Protein AF-A0A0S4JIE5-F1 (afdb_monomer)

Foldseek 3Di:
DDDDDDDDDPDDPPPPPDPDPPDPDPDPWAEDAQVVPPDQEAEDELVVTQAYEYEADADEHEYEYEAALDQVSAREYEYEEHADAYEYEYDWDQDVNATEHERYEYEYYHHEHDDDDDANYDHDDDPPDQEYEYAEYEYEYEHYEDEYADAENEEADHQNYEYEEYEYYYELYEYEYNYPDADAYAHAYHHYAEYNEYHAEHENYEYEHEEAYQEAYENHEYAYQEYEHYEHEYYLYEYEYHYPYNYEYEPYEYYYHPAQHEYEAHEYYYENYEYEYEHQAEYEHYEHDQPQRYEYENYEYEHEQYEAHYEHAHAEQQPQRPAREYEPEEYNYAEYEAYEYYAYNYEYEYEYEDANHDPDAHPDLETEQHEYEHYEEQYAYELYEHEAENYEYEYEYEHQEPEFHDDLDDPVQAGEYEYDYDEHYEYLEEYYLYEYEYYLYEYAYHYDDPPHRAHDYDPSRQEYEYEYEYEHYEYQYEYENYEHEYEQYEYEYEDDDHDQPDNHQYEYEYEYAHYEDDFVLLVVCQPPVVCNVVVVVVPRSRHRYEYELYEYHYYNYEYEYDYDDDDDDDDDDAEHEYEYHHAHYEDAHYENYEYEHENYAYPDPPPCVPPPGHYNYDHDYANYEYGPPGDDYNYHYHYDPYPDDGDHDDD

Radius of gyration: 27.54 Å; Cα contacts (8 Å, |Δi|>4): 1984; chains: 1; bounding box: 63×58×85 Å

pLDDT: mean 72.24, std 20.23, range [18.94, 97.81]

Sequence (651 aa):
MMSIKLPWLLRCPTVRVAWLFLVVWVATGLDIGCNNITSPSLLLNVTTAPSVRILNCTRRIAVNVTCGMDKDHLMRVEVVGGTTVPVFNLVSCSISGVLSFSFATLSIRNVTMPTGPANALDLQSNPLFSTLSVFTLSITVVDSQLQWTSGYLISCNGPSSNLRDLNVSIANSSLESRIADASSGGVLFVSVANIQSIGVVIMSCSIFVAQTSNTAKGMIRLGTDSGDAISIAMIDSVMSVLSEGFGNCNCVMLTYSQNIGYLSRTSVLVSGSNFTAKSQVGFAVVTIPFQRQLSLTDSRFDIVRCQLGVTLNVIDLSTDLGSPIASPFSCVAISLENIIVTVLGVNMSVVRNITGALRSVSSSGTSILGFIGLTYFSTNVSMSTVEVTRSTLTIEEVGAELVLPYQPVAVLGFAFATVSYSLHFSAAASFVKSNITILNSSITALRSVVDDAVLVASPGVQSGILFWSLTAVALSGPTVQTHISVKTTGITAATLAYPSQSPASLKVWCVVAAISNVAPNTAFAADQSSYLAFSGQLSLNFTSLDVNNSLFEITGTTMQLTPPLYSQLATPVTAAQQRVLFGMAAMSNVVNTTVLVTRSRFCNITDSLTTTVTYDTTACLAWVSLAPTSTIDNLLISSCRTLMELHACYK

Structure (mmCIF, N/CA/C/O backbone):
data_AF-A0A0S4JIE5-F1
#
_entry.id   AF-A0A0S4JIE5-F1
#
loop_
_atom_site.group_PDB
_atom_site.id
_atom_site.type_symbol
_atom_site.label_atom_id
_atom_site.label_alt_id
_atom_site.label_comp_id
_atom_site.label_asym_id
_atom_site.label_entity_id
_atom_site.label_seq_id
_atom_site.pdbx_PDB_ins_code
_atom_site.Cartn_x
_atom_site.Cartn_y
_atom_site.Cartn_z
_atom_site.occupancy
_atom_site.B_iso_or_equiv
_atom_site.auth_seq_id
_atom_site.auth_comp_id
_atom_site.auth_asym_id
_atom_site.auth_atom_id
_atom_site.pdbx_PDB_model_num
ATOM 1 N N . MET A 1 1 ? -34.188 -25.345 10.330 1.00 30.88 1 MET A N 1
ATOM 2 C CA . MET A 1 1 ? -33.194 -26.259 9.727 1.00 30.88 1 MET A CA 1
ATOM 3 C C . MET A 1 1 ? -33.384 -26.244 8.221 1.00 30.88 1 MET A C 1
ATOM 5 O O . MET A 1 1 ? -34.330 -26.840 7.732 1.00 30.88 1 MET A O 1
ATOM 9 N N . MET A 1 2 ? -32.532 -25.523 7.498 1.00 18.94 2 MET A N 1
ATOM 10 C CA . MET A 1 2 ? -32.477 -25.567 6.037 1.00 18.94 2 MET A CA 1
ATOM 11 C C . MET A 1 2 ? -30.992 -25.537 5.671 1.00 18.94 2 MET A C 1
ATOM 13 O O . MET A 1 2 ? -30.290 -24.579 5.983 1.00 18.94 2 MET A O 1
ATOM 17 N N . SER A 1 3 ? -30.493 -26.661 5.158 1.00 21.50 3 SER A N 1
ATOM 18 C CA . SER A 1 3 ? -29.090 -26.866 4.800 1.00 21.50 3 SER A CA 1
ATOM 19 C C . SER A 1 3 ? -28.877 -26.361 3.378 1.00 21.50 3 SER A C 1
ATOM 21 O O . SER A 1 3 ? -29.391 -26.948 2.429 1.00 21.50 3 SER A O 1
ATOM 23 N N . ILE A 1 4 ? -28.124 -25.273 3.234 1.00 22.92 4 ILE A N 1
ATOM 24 C CA . ILE A 1 4 ? -27.579 -24.842 1.948 1.00 22.92 4 ILE A CA 1
ATOM 25 C C . ILE A 1 4 ? -26.175 -25.446 1.848 1.00 22.92 4 ILE A C 1
ATOM 27 O O . ILE A 1 4 ? -25.289 -25.115 2.633 1.00 22.92 4 ILE A O 1
ATOM 31 N N . LYS A 1 5 ? -25.981 -26.373 0.905 1.00 22.33 5 LYS A N 1
ATOM 32 C CA . LYS A 1 5 ? -24.666 -26.919 0.547 1.00 22.33 5 LYS A CA 1
ATOM 33 C C . LYS A 1 5 ? -24.025 -26.022 -0.515 1.00 22.33 5 LYS A C 1
ATOM 35 O O . LYS A 1 5 ? -24.531 -25.960 -1.630 1.00 22.33 5 LYS A O 1
ATOM 40 N N . LEU A 1 6 ? -22.886 -25.404 -0.202 1.00 22.02 6 LEU A N 1
ATOM 41 C CA . LEU A 1 6 ? -21.936 -24.883 -1.193 1.00 22.02 6 LEU A CA 1
ATOM 42 C C . LEU A 1 6 ? -20.684 -25.781 -1.208 1.00 22.02 6 LEU A C 1
ATOM 44 O O . LEU A 1 6 ? -20.024 -25.892 -0.174 1.00 22.02 6 LEU A O 1
ATOM 48 N N . PRO A 1 7 ? -20.325 -26.426 -2.334 1.00 24.97 7 PRO A N 1
ATOM 49 C CA . PRO A 1 7 ? -19.045 -27.112 -2.479 1.00 24.97 7 PRO A CA 1
ATOM 50 C C . PRO A 1 7 ? -17.993 -26.217 -3.178 1.00 24.97 7 PRO A C 1
ATOM 52 O O . PRO A 1 7 ? -18.356 -25.318 -3.931 1.00 24.97 7 PRO A O 1
ATOM 55 N N . TRP A 1 8 ? -16.700 -26.532 -2.967 1.00 22.78 8 TRP A N 1
ATOM 56 C CA . TRP A 1 8 ? -15.494 -26.092 -3.724 1.00 22.78 8 TRP A CA 1
ATOM 57 C C . TRP A 1 8 ? -14.575 -24.960 -3.194 1.00 22.78 8 TRP A C 1
ATOM 59 O O . TRP A 1 8 ? -13.961 -24.262 -3.995 1.00 22.78 8 TRP A O 1
ATOM 69 N N . LEU A 1 9 ? -14.338 -24.833 -1.878 1.00 24.12 9 LEU A N 1
ATOM 70 C CA . LEU A 1 9 ? -13.280 -23.934 -1.339 1.00 24.12 9 LEU A CA 1
ATOM 71 C C . LEU A 1 9 ? -12.156 -24.609 -0.523 1.00 24.12 9 LEU A C 1
ATOM 73 O O . LEU A 1 9 ? -11.295 -23.931 0.029 1.00 24.12 9 LEU A O 1
ATOM 77 N N . LEU A 1 10 ? -12.093 -25.940 -0.478 1.00 26.06 10 LEU A N 1
ATOM 78 C CA . LEU A 1 10 ? -11.082 -26.664 0.302 1.00 26.06 10 LEU A CA 1
ATOM 79 C C . LEU A 1 10 ? -9.957 -27.194 -0.592 1.00 26.06 10 LEU A C 1
ATOM 81 O O . LEU A 1 10 ? -10.020 -28.341 -1.021 1.00 26.06 10 LEU A O 1
ATOM 85 N N . ARG A 1 11 ? -8.942 -26.362 -0.871 1.00 24.02 11 ARG A N 1
ATOM 86 C CA . ARG A 1 11 ? -7.579 -26.779 -1.282 1.00 24.02 11 ARG A CA 1
ATOM 87 C C . ARG A 1 11 ? -6.589 -25.596 -1.227 1.00 24.02 11 ARG A C 1
ATOM 89 O O . ARG A 1 11 ? -5.983 -25.231 -2.222 1.00 24.02 11 ARG A O 1
ATOM 96 N N . CYS A 1 12 ? -6.420 -25.003 -0.045 1.00 23.36 12 CYS A N 1
ATOM 97 C CA . CYS A 1 12 ? -5.237 -24.202 0.302 1.00 23.36 12 CYS A CA 1
ATOM 98 C C . CYS A 1 12 ? -4.801 -24.575 1.729 1.00 23.36 12 CYS A C 1
ATOM 100 O O . CYS A 1 12 ? -5.486 -24.203 2.685 1.00 23.36 12 CYS A O 1
ATOM 102 N N . PRO A 1 13 ? -3.705 -25.331 1.912 1.00 26.08 13 PRO A N 1
ATOM 103 C CA . PRO A 1 13 ? -3.211 -25.691 3.231 1.00 26.08 13 PRO A CA 1
ATOM 104 C C . PRO A 1 13 ? -2.312 -24.553 3.731 1.00 26.08 13 PRO A C 1
ATOM 106 O O . PRO A 1 13 ? -1.127 -24.562 3.437 1.00 26.08 13 PRO A O 1
ATOM 109 N N . THR A 1 14 ? -2.883 -23.531 4.385 1.00 26.50 14 THR A N 1
ATOM 110 C CA . THR A 1 14 ? -2.183 -22.546 5.267 1.00 26.50 14 THR A CA 1
ATOM 111 C C . THR A 1 14 ? -3.051 -21.356 5.698 1.00 26.50 14 THR A C 1
ATOM 113 O O . THR A 1 14 ? -2.601 -20.541 6.500 1.00 26.50 14 THR A O 1
ATOM 116 N N . VAL A 1 15 ? -4.315 -21.256 5.275 1.00 27.27 15 VAL A N 1
ATOM 117 C CA . VAL A 1 15 ? -5.244 -20.292 5.883 1.00 27.27 15 VAL A CA 1
ATOM 118 C C . VAL A 1 15 ? -5.761 -20.900 7.186 1.00 27.27 15 VAL A C 1
ATOM 120 O O . VAL A 1 15 ? -6.747 -21.635 7.194 1.00 27.27 15 VAL A O 1
ATOM 123 N N . ARG A 1 16 ? -5.091 -20.617 8.312 1.00 25.52 16 ARG A N 1
ATOM 124 C CA . ARG A 1 16 ? -5.782 -20.625 9.608 1.00 25.52 16 ARG A CA 1
ATOM 125 C C . ARG A 1 16 ? -6.819 -19.511 9.522 1.00 25.52 16 ARG A C 1
ATOM 127 O O . ARG A 1 16 ? -6.517 -18.354 9.779 1.00 25.52 16 ARG A O 1
ATOM 134 N N . VAL A 1 17 ? -8.009 -19.870 9.046 1.00 28.52 17 VAL A N 1
ATOM 135 C CA . VAL A 1 17 ? -9.189 -19.011 9.039 1.00 28.52 17 VAL A CA 1
ATOM 136 C C . VAL A 1 17 ? -9.335 -18.480 10.459 1.00 28.52 17 VAL A C 1
ATOM 138 O O . VAL A 1 17 ? -9.429 -19.267 11.403 1.00 28.52 17 VAL A O 1
ATOM 141 N N . ALA A 1 18 ? -9.268 -17.157 10.605 1.00 27.20 18 ALA A N 1
ATOM 142 C CA . ALA A 1 18 ? -9.619 -16.481 11.838 1.00 27.20 18 ALA A CA 1
ATOM 143 C C . ALA A 1 18 ? -11.016 -16.966 12.233 1.00 27.20 18 ALA A C 1
ATOM 145 O O . ALA A 1 18 ? -11.995 -16.725 11.527 1.00 27.20 18 ALA A O 1
ATOM 146 N N . TRP A 1 19 ? -11.091 -17.733 13.316 1.00 26.66 19 TRP A N 1
ATOM 147 C CA . TRP A 1 19 ? -12.354 -18.163 13.892 1.00 26.66 19 TRP A CA 1
ATOM 148 C C . TRP A 1 19 ? -13.031 -16.922 14.469 1.00 26.66 19 TRP A C 1
ATOM 150 O O . TRP A 1 19 ? -12.782 -16.534 15.607 1.00 26.66 19 TRP A O 1
ATOM 160 N N . LEU A 1 20 ? -13.841 -16.260 13.646 1.00 31.02 20 LEU A N 1
ATOM 161 C CA . LEU A 1 20 ? -14.618 -15.094 14.031 1.00 31.02 20 LEU A CA 1
ATOM 162 C C . LEU A 1 20 ? -15.895 -15.576 14.717 1.00 31.02 20 LEU A C 1
ATOM 164 O O . LEU A 1 20 ? -16.940 -15.759 14.095 1.00 31.02 20 LEU A O 1
ATOM 168 N N . PHE A 1 21 ? -15.810 -15.819 16.019 1.00 31.41 21 PHE A N 1
ATOM 169 C CA . PHE A 1 21 ? -17.007 -15.862 16.841 1.00 31.41 21 PHE A CA 1
ATOM 170 C C . PHE A 1 21 ? -17.436 -14.418 17.098 1.00 31.41 21 PHE A C 1
ATOM 172 O O . PHE A 1 21 ? -16.981 -13.780 18.044 1.00 31.41 21 PHE A O 1
ATOM 179 N N . LEU A 1 22 ? -18.312 -13.892 16.238 1.00 33.44 22 LEU A N 1
ATOM 180 C CA . LEU A 1 22 ? -19.054 -12.664 16.509 1.00 33.44 22 LEU A CA 1
ATOM 181 C C . LEU A 1 22 ? -20.093 -12.991 17.592 1.00 33.44 22 LEU A C 1
ATOM 183 O O . LEU A 1 22 ? -21.268 -13.212 17.309 1.00 33.44 22 LEU A O 1
ATOM 187 N N . VAL A 1 23 ? -19.640 -13.153 18.840 1.00 33.69 23 VAL A N 1
ATOM 188 C CA . VAL A 1 23 ? -20.549 -13.443 19.950 1.00 33.69 23 VAL A CA 1
ATOM 189 C C . VAL A 1 23 ? -21.142 -12.132 20.434 1.00 33.69 23 VAL A C 1
ATOM 191 O O . VAL A 1 23 ? -20.592 -11.462 21.306 1.00 33.69 23 VAL A O 1
ATOM 194 N N . VAL A 1 24 ? -22.291 -11.772 19.866 1.00 37.19 24 VAL A N 1
ATOM 195 C CA . VAL A 1 24 ? -23.194 -10.794 20.474 1.00 37.19 24 VAL A CA 1
ATOM 196 C C . VAL A 1 24 ? -23.785 -11.462 21.715 1.00 37.19 24 VAL A C 1
ATOM 198 O O . VAL A 1 24 ? -24.797 -12.158 21.651 1.00 37.19 24 VAL A O 1
ATOM 201 N N . TRP A 1 25 ? -23.099 -11.328 22.848 1.00 40.69 25 TRP A N 1
ATOM 202 C CA . TRP A 1 25 ? -23.628 -11.769 24.132 1.00 40.69 25 TRP A CA 1
ATOM 203 C C . TRP A 1 25 ? -24.722 -10.802 24.572 1.00 40.69 25 TRP A C 1
ATOM 205 O O . TRP A 1 25 ? -24.453 -9.637 24.847 1.00 40.69 25 TRP A O 1
ATOM 215 N N . VAL A 1 26 ? -25.953 -11.300 24.684 1.00 38.44 26 VAL A N 1
ATOM 216 C CA . VAL A 1 26 ? -27.028 -10.600 25.391 1.00 38.44 26 VAL A CA 1
ATOM 217 C C . VAL A 1 26 ? -26.713 -10.706 26.879 1.00 38.44 26 VAL A C 1
ATOM 219 O O . VAL A 1 26 ? -26.969 -11.735 27.503 1.00 38.44 26 VAL A O 1
ATOM 222 N N . ALA A 1 27 ? -26.082 -9.683 27.447 1.00 41.91 27 ALA A N 1
ATOM 223 C CA . ALA A 1 27 ? -25.817 -9.666 28.875 1.00 41.91 27 ALA A CA 1
ATOM 224 C C . ALA A 1 27 ? -27.105 -9.315 29.639 1.00 41.91 27 ALA A C 1
ATOM 226 O O . ALA A 1 27 ? -27.767 -8.318 29.348 1.00 41.91 27 ALA A O 1
ATOM 227 N N . THR A 1 28 ? -27.462 -10.128 30.633 1.00 50.28 28 THR A N 1
ATOM 228 C CA . THR A 1 28 ? -28.459 -9.787 31.657 1.00 50.28 28 THR A CA 1
ATOM 229 C C . THR A 1 28 ? -27.841 -8.742 32.593 1.00 50.28 28 THR A C 1
ATOM 231 O O . THR A 1 28 ? -27.259 -9.092 33.617 1.00 50.28 28 THR A O 1
ATOM 234 N N . GLY A 1 29 ? -27.853 -7.473 32.178 1.00 64.00 29 GLY A N 1
ATOM 235 C CA . GLY A 1 29 ? -27.240 -6.349 32.893 1.00 64.00 29 GLY A CA 1
ATOM 236 C C . GLY A 1 29 ? -28.256 -5.352 33.453 1.00 64.00 29 GLY A C 1
ATOM 237 O O . GLY A 1 29 ? -29.443 -5.420 33.141 1.00 64.00 29 GLY A O 1
ATOM 238 N N . LEU A 1 30 ? -27.774 -4.417 34.276 1.00 83.69 30 LEU A N 1
ATOM 239 C CA . LEU A 1 30 ? -28.555 -3.279 34.768 1.00 83.69 30 LEU A CA 1
ATOM 240 C C . LEU A 1 30 ? -28.892 -2.340 33.601 1.00 83.69 30 LEU A C 1
ATOM 242 O O . LEU A 1 30 ? -27.981 -1.809 32.963 1.00 83.69 30 LEU A O 1
ATOM 246 N N . ASP A 1 31 ? -30.181 -2.104 33.362 1.00 88.56 31 ASP A N 1
ATOM 247 C CA . ASP A 1 31 ? -30.650 -1.190 32.319 1.00 88.56 31 ASP A CA 1
ATOM 248 C C . ASP A 1 31 ? -30.751 0.238 32.854 1.00 88.56 31 ASP A C 1
ATOM 250 O O . ASP A 1 31 ? -31.471 0.520 33.813 1.00 88.56 31 ASP A O 1
ATOM 254 N N . ILE A 1 32 ? -30.049 1.159 32.202 1.00 87.12 32 ILE A N 1
ATOM 255 C CA . ILE A 1 32 ? -30.053 2.580 32.530 1.00 87.12 32 ILE A CA 1
ATOM 256 C C . ILE A 1 32 ? -30.624 3.352 31.343 1.00 87.12 32 ILE A C 1
ATOM 258 O O . ILE A 1 32 ? -30.048 3.388 30.255 1.00 87.12 32 ILE A O 1
ATOM 262 N N . GLY A 1 33 ? -31.757 4.020 31.559 1.00 87.31 33 GLY A N 1
ATOM 263 C CA . GLY A 1 33 ? -32.295 4.978 30.598 1.00 87.31 33 GLY A CA 1
ATOM 264 C C . GLY A 1 33 ? -31.394 6.208 30.522 1.00 87.31 33 GLY A C 1
ATOM 265 O O . GLY A 1 33 ? -31.311 6.979 31.477 1.00 87.31 33 GLY A O 1
ATOM 266 N N . CYS A 1 34 ? -30.739 6.424 29.383 1.00 84.94 34 CYS A N 1
ATOM 267 C CA . CYS A 1 34 ? -29.747 7.491 29.213 1.00 84.94 34 CYS A CA 1
ATOM 268 C C . CYS A 1 34 ? -30.322 8.899 29.473 1.00 84.94 34 CYS A C 1
ATOM 270 O O . CYS A 1 34 ? -29.694 9.777 30.074 1.00 84.94 34 CYS A O 1
ATOM 272 N N . ASN A 1 35 ? -31.585 9.094 29.099 1.00 81.88 35 ASN A N 1
ATOM 273 C CA . ASN A 1 35 ? -32.301 10.354 29.286 1.00 81.88 35 ASN A CA 1
ATOM 274 C C . ASN A 1 35 ? -32.725 10.613 30.741 1.00 81.88 35 ASN A C 1
ATOM 276 O O . ASN A 1 35 ? -33.093 11.737 31.067 1.00 81.88 35 ASN A O 1
ATOM 280 N N . ASN A 1 36 ? -32.588 9.630 31.634 1.00 85.00 36 ASN A N 1
ATOM 281 C CA . ASN A 1 36 ? -32.904 9.784 33.056 1.00 85.00 36 ASN A CA 1
ATOM 282 C C . ASN A 1 36 ? -31.691 10.241 33.888 1.00 85.00 36 ASN A C 1
ATOM 284 O O . ASN A 1 36 ? -31.845 10.606 35.050 1.00 85.00 36 ASN A O 1
ATOM 288 N N . ILE A 1 37 ? -30.483 10.246 33.310 1.00 81.12 37 ILE A N 1
ATOM 289 C CA . ILE A 1 37 ? -29.240 10.602 34.015 1.00 81.12 37 ILE A CA 1
ATOM 290 C C . ILE A 1 37 ? -29.126 12.121 34.172 1.00 81.12 37 ILE A C 1
ATOM 292 O O . ILE A 1 37 ? -28.695 12.827 33.268 1.00 81.12 37 ILE A O 1
ATOM 296 N N . THR A 1 38 ? -29.532 12.663 35.312 1.00 76.12 38 THR A N 1
ATOM 297 C CA . THR A 1 38 ? -29.489 14.115 35.559 1.00 76.12 38 THR A CA 1
ATOM 298 C C . THR A 1 38 ? -28.086 14.645 35.869 1.00 76.12 38 THR A C 1
ATOM 300 O O . THR A 1 38 ? -27.852 15.845 35.731 1.00 76.12 38 THR A O 1
ATOM 303 N N . SER A 1 39 ? -27.146 13.776 36.255 1.00 75.44 39 SER A N 1
ATOM 304 C CA . SER A 1 39 ? -25.755 14.143 36.518 1.00 75.44 39 SER A CA 1
ATOM 305 C C . SER A 1 39 ? -24.948 14.323 35.220 1.00 75.44 39 SER A C 1
ATOM 307 O O . SER A 1 39 ? -25.184 13.627 34.234 1.00 75.44 39 SER A O 1
ATOM 309 N N . PRO A 1 40 ? -23.940 15.216 35.204 1.00 69.19 40 PRO A N 1
ATOM 310 C CA . PRO A 1 40 ? -23.088 15.433 34.029 1.00 69.19 40 PRO A CA 1
ATOM 311 C C . PRO A 1 40 ? -22.172 14.237 33.709 1.00 69.19 40 PRO A C 1
ATOM 313 O O . PRO A 1 40 ? -21.686 14.116 32.585 1.00 69.19 40 PRO A O 1
ATOM 316 N N . SER A 1 41 ? -21.938 13.345 34.679 1.00 79.88 41 SER A N 1
ATOM 317 C CA . SER A 1 41 ? -21.209 12.090 34.484 1.00 79.88 41 SER A CA 1
ATOM 318 C C . SER A 1 41 ? -21.866 10.928 35.232 1.00 79.88 41 SER A C 1
ATOM 320 O O . SER A 1 41 ? -22.463 11.115 36.297 1.00 79.88 41 SER A O 1
ATOM 322 N N . LEU A 1 42 ? -21.761 9.731 34.655 1.00 83.88 42 LEU A N 1
ATOM 323 C CA . LEU A 1 42 ? -22.163 8.451 35.233 1.00 83.88 42 LEU A CA 1
ATOM 324 C C . LEU A 1 42 ? -20.899 7.668 35.596 1.00 83.88 42 LEU A C 1
ATOM 326 O O . LEU A 1 42 ? -20.085 7.391 34.720 1.00 83.88 42 LEU A O 1
ATOM 330 N N . LEU A 1 43 ? -20.729 7.303 36.866 1.00 84.19 43 LEU A N 1
ATOM 331 C CA . LEU A 1 43 ? -19.623 6.452 37.310 1.00 84.19 43 LEU A CA 1
ATOM 332 C C . LEU A 1 43 ? -20.102 5.000 37.402 1.00 84.19 43 LEU A C 1
ATOM 334 O O . LEU A 1 43 ? -21.051 4.712 38.129 1.00 84.19 43 LEU A O 1
ATOM 338 N N . LEU A 1 44 ? -19.441 4.097 36.682 1.00 82.19 44 LEU A N 1
ATOM 339 C CA . LEU A 1 44 ? -19.725 2.666 36.694 1.00 82.19 44 LEU A CA 1
ATOM 340 C C . LEU A 1 44 ? -18.580 1.899 37.359 1.00 82.19 44 LEU A C 1
ATOM 342 O O . LEU A 1 44 ? -17.415 2.116 37.020 1.00 82.19 44 LEU A O 1
ATOM 346 N N . ASN A 1 45 ? -18.928 0.995 38.280 1.00 77.50 45 ASN A N 1
ATOM 347 C CA . ASN A 1 45 ? -17.983 0.156 39.013 1.00 77.50 45 ASN A CA 1
ATOM 348 C C . ASN A 1 45 ? -18.343 -1.329 38.876 1.00 77.50 45 ASN A C 1
ATOM 350 O O . ASN A 1 45 ? -19.497 -1.714 39.064 1.00 77.50 45 ASN A O 1
ATOM 354 N N . VAL A 1 46 ? -17.347 -2.168 38.581 1.00 74.31 46 VAL A N 1
ATOM 355 C CA . VAL A 1 46 ? -17.538 -3.611 38.384 1.00 74.31 46 VAL A CA 1
ATOM 356 C C . VAL A 1 46 ? -18.050 -4.312 39.647 1.00 74.31 46 VAL A C 1
ATOM 358 O O . VAL A 1 46 ? -18.778 -5.295 39.542 1.00 74.31 46 VAL A O 1
ATOM 361 N N . THR A 1 47 ? -17.721 -3.797 40.840 1.00 73.88 47 THR A N 1
ATOM 362 C CA . THR A 1 47 ? -18.174 -4.382 42.114 1.00 73.88 47 THR A CA 1
ATOM 363 C C . THR A 1 47 ? -19.661 -4.161 42.370 1.00 73.88 47 THR A C 1
ATOM 365 O O . THR A 1 47 ? -20.267 -4.921 43.121 1.00 73.88 47 THR A O 1
ATOM 368 N N . THR A 1 48 ? -20.256 -3.135 41.755 1.00 72.69 48 THR A N 1
ATOM 369 C CA . THR A 1 48 ? -21.673 -2.795 41.926 1.00 72.69 48 THR A CA 1
ATOM 370 C C . THR A 1 48 ? -22.527 -3.283 40.764 1.00 72.69 48 THR A C 1
ATOM 372 O O . THR A 1 48 ? -23.645 -3.744 40.984 1.00 72.69 48 THR A O 1
ATOM 375 N N . ALA A 1 49 ? -22.018 -3.206 39.533 1.00 76.62 49 ALA A N 1
ATOM 376 C CA . ALA A 1 49 ? -22.718 -3.653 38.338 1.00 76.62 49 ALA A CA 1
ATOM 377 C C . ALA A 1 49 ? -21.711 -4.141 37.280 1.00 76.62 49 ALA A C 1
ATOM 379 O O . ALA A 1 49 ? -21.250 -3.342 36.465 1.00 76.62 49 ALA A O 1
ATOM 380 N N . PRO A 1 50 ? -21.387 -5.448 37.239 1.00 80.81 50 PRO A N 1
ATOM 381 C CA . PRO A 1 50 ? -20.406 -5.988 36.295 1.00 80.81 50 PRO A CA 1
ATOM 382 C C . PRO A 1 50 ? -20.890 -5.946 34.838 1.00 80.81 50 PRO A C 1
ATOM 384 O O . PRO A 1 50 ? -20.091 -6.081 33.916 1.00 80.81 50 PRO A O 1
ATOM 387 N N . SER A 1 51 ? -22.195 -5.756 34.612 1.00 87.38 51 SER A N 1
ATOM 388 C CA . SER A 1 51 ? -22.783 -5.593 33.286 1.00 87.38 51 SER A CA 1
ATOM 389 C C . SER A 1 51 ? -23.865 -4.517 33.292 1.00 87.38 51 SER A C 1
ATOM 391 O O . SER A 1 51 ? -24.840 -4.619 34.037 1.00 87.38 51 SER A O 1
ATOM 393 N N . VAL A 1 52 ? -23.723 -3.518 32.423 1.00 87.88 52 VAL A N 1
ATOM 394 C CA . VAL A 1 52 ? -24.614 -2.354 32.324 1.00 87.88 52 VAL A CA 1
ATOM 395 C C . VAL A 1 52 ? -25.031 -2.141 30.874 1.00 87.88 52 VAL A C 1
ATOM 397 O O . VAL A 1 52 ? -24.185 -2.169 29.981 1.00 87.88 52 VAL A O 1
ATOM 400 N N . ARG A 1 53 ? -26.323 -1.888 30.639 1.00 90.31 53 ARG A N 1
ATOM 401 C CA . ARG A 1 53 ? -26.850 -1.482 29.331 1.00 90.31 53 ARG A CA 1
ATOM 402 C C . ARG A 1 53 ? -27.410 -0.069 29.416 1.00 90.31 53 ARG A C 1
ATOM 404 O O . ARG A 1 53 ? -28.272 0.218 30.241 1.00 90.31 53 ARG A O 1
ATOM 411 N N . ILE A 1 54 ? -26.928 0.820 28.561 1.00 88.69 54 ILE A N 1
ATOM 412 C CA . ILE A 1 54 ? -27.392 2.200 28.454 1.00 88.69 54 ILE A CA 1
ATOM 413 C C . ILE A 1 54 ? -28.314 2.287 27.240 1.00 88.69 54 ILE A C 1
ATOM 415 O O . ILE A 1 54 ? -27.893 2.053 26.107 1.00 88.69 54 ILE A O 1
ATOM 419 N N . LEU A 1 55 ? -29.583 2.607 27.482 1.00 92.25 55 LEU A N 1
ATOM 420 C CA . LEU A 1 55 ? -30.636 2.543 26.472 1.00 92.25 55 LEU A CA 1
ATOM 421 C C . LEU A 1 55 ? -31.017 3.936 25.962 1.00 92.25 55 LEU A C 1
ATOM 423 O O . LEU A 1 55 ? -31.193 4.867 26.758 1.00 92.25 55 LEU A O 1
ATOM 427 N N . ASN A 1 56 ? -31.228 4.041 24.646 1.00 89.31 56 ASN A N 1
ATOM 428 C CA . ASN A 1 56 ? -31.865 5.175 23.964 1.00 89.31 56 ASN A CA 1
ATOM 429 C C . ASN A 1 56 ? -31.254 6.541 24.308 1.00 89.31 56 ASN A C 1
ATOM 431 O O . ASN A 1 56 ? -31.957 7.483 24.681 1.00 89.31 56 ASN A O 1
ATOM 435 N N . CYS A 1 57 ? -29.935 6.664 24.182 1.00 83.81 57 CYS A N 1
ATOM 436 C CA . CYS A 1 57 ? -29.275 7.953 24.345 1.00 83.81 57 CYS A CA 1
ATOM 437 C C . CYS A 1 57 ? -29.690 8.926 23.246 1.00 83.81 57 CYS A C 1
ATOM 439 O O . CYS A 1 57 ? -29.419 8.689 22.072 1.00 83.81 57 CYS A O 1
ATOM 441 N N . THR A 1 58 ? -30.300 10.050 23.625 1.00 85.25 58 THR A N 1
ATOM 442 C CA . THR A 1 58 ? -30.534 11.185 22.711 1.00 85.25 58 THR A CA 1
ATOM 443 C C . THR A 1 58 ? -29.688 12.406 23.060 1.00 85.25 58 THR A C 1
ATOM 445 O O . THR A 1 58 ? -29.610 13.345 22.274 1.00 85.25 58 THR A O 1
ATOM 448 N N . ARG A 1 59 ? -29.017 12.387 24.219 1.00 78.31 59 ARG A N 1
ATOM 449 C CA . ARG A 1 59 ? -28.038 13.392 24.649 1.00 78.31 59 ARG A CA 1
ATOM 450 C C . ARG A 1 59 ? -26.706 12.748 25.020 1.00 78.31 59 ARG A C 1
ATOM 452 O O . ARG A 1 59 ? -26.657 11.593 25.441 1.00 78.31 59 ARG A O 1
ATOM 459 N N . ARG A 1 60 ? -25.631 13.520 24.888 1.00 74.88 60 ARG A N 1
ATOM 460 C CA . ARG A 1 60 ? -24.282 13.090 25.252 1.00 74.88 60 ARG A CA 1
ATOM 461 C C . ARG A 1 60 ? -24.118 13.123 26.771 1.00 74.88 60 ARG A C 1
ATOM 463 O O . ARG A 1 60 ? -24.425 14.130 27.403 1.00 74.88 60 ARG A O 1
ATOM 470 N N . ILE A 1 61 ? -23.611 12.034 27.332 1.00 78.69 61 ILE A N 1
ATOM 471 C CA . ILE A 1 61 ? -23.238 11.916 28.745 1.00 78.69 61 ILE A CA 1
ATOM 472 C C . ILE A 1 61 ? -21.807 11.383 28.828 1.00 78.69 61 ILE A C 1
ATOM 474 O O . ILE A 1 61 ? -21.385 10.623 27.953 1.00 78.69 61 ILE A O 1
ATOM 478 N N . ALA A 1 62 ? -21.066 11.770 29.863 1.00 81.69 62 ALA A N 1
ATOM 479 C CA . ALA A 1 62 ? -19.785 11.146 30.170 1.00 81.69 62 ALA A CA 1
ATOM 480 C C . ALA A 1 62 ? -20.021 9.896 31.028 1.00 81.69 62 ALA A C 1
ATOM 482 O O . ALA A 1 62 ? -20.731 9.962 32.032 1.00 81.69 62 ALA A O 1
ATOM 483 N N . VAL A 1 63 ? -19.430 8.767 30.649 1.00 81.56 63 VAL A N 1
ATOM 484 C CA . VAL A 1 63 ? -19.490 7.512 31.402 1.00 81.56 63 VAL A CA 1
ATOM 485 C C . VAL A 1 63 ? -18.077 7.142 31.821 1.00 81.56 63 VAL A C 1
ATOM 487 O O . VAL A 1 63 ? -17.244 6.767 31.001 1.00 81.56 63 VAL A O 1
ATOM 490 N N . ASN A 1 64 ? -17.808 7.258 33.112 1.00 81.94 64 ASN A N 1
ATOM 491 C CA . ASN A 1 64 ? -16.535 6.891 33.701 1.00 81.94 64 ASN A CA 1
ATOM 492 C C . ASN A 1 64 ? -16.603 5.416 34.102 1.00 81.94 64 ASN A C 1
ATOM 494 O O . ASN A 1 64 ? -17.392 5.048 34.971 1.00 81.94 64 ASN A O 1
ATOM 498 N N . VAL A 1 65 ? -15.799 4.575 33.458 1.00 75.69 65 VAL A N 1
ATOM 499 C CA . VAL A 1 65 ? -15.778 3.125 33.681 1.00 75.69 65 VAL A CA 1
ATOM 500 C C . VAL A 1 65 ? -14.509 2.769 34.446 1.00 75.69 65 VAL A C 1
ATOM 502 O O . VAL A 1 65 ? -13.405 3.001 33.952 1.00 75.69 65 VAL A O 1
ATOM 505 N N . THR A 1 66 ? -14.647 2.218 35.652 1.00 76.50 66 THR A N 1
ATOM 506 C CA . THR A 1 66 ? -13.503 1.634 36.369 1.00 76.50 66 THR A CA 1
ATOM 507 C C . THR A 1 66 ? -13.176 0.247 35.810 1.00 76.50 66 THR A C 1
ATOM 509 O O . THR A 1 66 ? -14.037 -0.411 35.228 1.00 76.50 66 THR A O 1
ATOM 512 N N . CYS A 1 67 ? -11.946 -0.226 36.011 1.00 72.19 67 CYS A N 1
ATOM 513 C CA . CYS A 1 67 ? -11.524 -1.555 35.556 1.00 72.19 67 CYS A CA 1
ATOM 514 C C . CYS A 1 67 ? -12.392 -2.708 36.078 1.00 72.19 67 CYS A C 1
ATOM 516 O O . CYS A 1 67 ? -12.974 -2.620 37.163 1.00 72.19 67 CYS A O 1
ATOM 518 N N . GLY A 1 68 ? -12.370 -3.825 35.343 1.00 72.00 68 GLY A N 1
ATOM 519 C CA . GLY A 1 68 ? -12.746 -5.130 35.883 1.00 72.00 68 GLY A CA 1
ATOM 520 C C . GLY A 1 68 ? -11.717 -5.650 36.896 1.00 72.00 68 GLY A C 1
ATOM 521 O O . GLY A 1 68 ? -10.610 -5.115 36.997 1.00 72.00 68 GLY A O 1
ATOM 522 N N . MET A 1 69 ? -12.083 -6.684 37.659 1.00 70.75 69 MET A N 1
ATOM 523 C CA . MET A 1 69 ? -11.195 -7.245 38.692 1.00 70.75 69 MET A CA 1
ATOM 524 C C . MET A 1 69 ? -10.166 -8.211 38.096 1.00 70.75 69 MET A C 1
ATOM 526 O O . MET A 1 69 ? -8.988 -8.154 38.439 1.00 70.75 69 MET A O 1
ATOM 530 N N . ASP A 1 70 ? -10.611 -9.078 37.188 1.00 70.50 70 ASP A N 1
ATOM 531 C CA . ASP A 1 70 ? -9.796 -10.080 36.506 1.00 70.50 70 ASP A CA 1
ATOM 532 C C . ASP A 1 70 ? -10.451 -10.492 35.168 1.00 70.50 70 ASP A C 1
ATOM 534 O O . ASP A 1 70 ? -11.493 -9.961 34.773 1.00 70.50 70 ASP A O 1
ATOM 538 N N . LYS A 1 71 ? -9.828 -11.442 34.460 1.00 68.44 71 LYS A N 1
ATOM 539 C CA . LYS A 1 71 ? -10.306 -12.010 33.187 1.00 68.44 71 LYS A CA 1
ATOM 540 C C . LYS A 1 71 ? -11.737 -12.563 33.262 1.00 68.44 71 LYS A C 1
ATOM 542 O O . LYS A 1 71 ? -12.437 -12.542 32.249 1.00 68.44 71 LYS A O 1
ATOM 547 N N . ASP A 1 72 ? -12.138 -13.104 34.406 1.00 69.69 72 ASP A N 1
ATOM 548 C CA . ASP A 1 72 ? -13.427 -13.769 34.595 1.00 69.69 72 ASP A CA 1
ATOM 549 C C . ASP A 1 72 ? -14.488 -12.777 35.122 1.00 69.69 72 ASP A C 1
ATOM 551 O O . ASP A 1 72 ? -15.683 -12.939 34.868 1.00 69.69 72 ASP A O 1
ATOM 555 N N . HIS A 1 73 ? -14.049 -11.676 35.739 1.00 75.94 73 HIS A N 1
ATOM 556 C CA . HIS A 1 73 ? -14.860 -10.579 36.271 1.00 75.94 73 HIS A CA 1
ATOM 557 C C . HIS A 1 73 ? -14.642 -9.270 35.489 1.00 75.94 73 HIS A C 1
ATOM 559 O O . HIS A 1 73 ? -14.212 -8.245 36.034 1.00 75.94 73 HIS A O 1
ATOM 565 N N . LEU A 1 74 ? -14.950 -9.317 34.189 1.00 79.44 74 LEU A N 1
ATOM 566 C CA . LEU A 1 74 ? -14.871 -8.173 33.276 1.00 79.44 74 LEU A CA 1
ATOM 567 C C . LEU A 1 74 ? -15.997 -7.161 33.537 1.00 79.44 74 LEU A C 1
ATOM 569 O O . LEU A 1 74 ? -17.147 -7.546 33.748 1.00 79.44 74 LEU A O 1
ATOM 573 N N . MET A 1 75 ? -15.692 -5.874 33.392 1.00 84.25 75 MET A N 1
ATOM 574 C CA . MET A 1 75 ? -16.691 -4.812 33.319 1.00 84.25 75 MET A CA 1
ATOM 575 C C . MET A 1 75 ? -17.293 -4.747 31.912 1.00 84.25 75 MET A C 1
ATOM 577 O O . MET A 1 75 ? -16.578 -4.492 30.941 1.00 84.25 75 MET A O 1
ATOM 581 N N . ARG A 1 76 ? -18.606 -4.960 31.787 1.00 86.44 76 ARG A N 1
ATOM 582 C CA . ARG A 1 76 ? -19.316 -4.965 30.500 1.00 86.44 76 ARG A CA 1
ATOM 583 C C . ARG A 1 76 ? -20.249 -3.773 30.383 1.00 86.44 76 ARG A C 1
ATOM 585 O O . ARG A 1 76 ? -21.130 -3.582 31.218 1.00 86.44 76 ARG A O 1
ATOM 592 N N . VAL A 1 77 ? -20.080 -2.992 29.325 1.00 86.75 77 VAL A N 1
ATOM 593 C CA . VAL A 1 77 ? -20.936 -1.845 29.029 1.00 86.75 77 VAL A CA 1
ATOM 594 C C . VAL A 1 77 ? -21.472 -1.974 27.613 1.00 86.75 77 VAL A C 1
ATOM 596 O O . VAL A 1 77 ? -20.706 -2.121 26.665 1.00 86.75 77 VAL A O 1
ATOM 599 N N . GLU A 1 78 ? -22.789 -1.922 27.467 1.00 90.00 78 GLU A N 1
ATOM 600 C CA . GLU A 1 78 ? -23.471 -1.960 26.176 1.00 90.00 78 GLU A CA 1
ATOM 601 C C . GLU A 1 78 ? -24.294 -0.682 25.983 1.00 90.00 78 GLU A C 1
ATOM 603 O O . GLU A 1 78 ? -24.994 -0.243 26.891 1.00 90.00 78 GLU A O 1
ATOM 608 N N . VAL A 1 79 ? -24.231 -0.082 24.798 1.00 87.94 79 VAL A N 1
ATOM 609 C CA . VAL A 1 79 ? -25.090 1.026 24.371 1.00 87.94 79 VAL A CA 1
ATOM 610 C C . VAL A 1 79 ? -26.035 0.495 23.314 1.00 87.94 79 VAL A C 1
ATOM 612 O O . VAL A 1 79 ? -25.580 -0.007 22.286 1.00 87.94 79 VAL A O 1
ATOM 615 N N . VAL A 1 80 ? -27.339 0.618 23.555 1.00 91.31 80 VAL A N 1
ATOM 616 C CA . VAL A 1 80 ? -28.365 0.103 22.645 1.00 91.31 80 VAL A CA 1
ATOM 617 C C . VAL A 1 80 ? -29.322 1.214 22.240 1.00 91.31 80 VAL A C 1
ATOM 619 O O . VAL A 1 80 ? -30.023 1.788 23.079 1.00 91.31 80 VAL A O 1
ATOM 622 N N . GLY A 1 81 ? -29.397 1.465 20.934 1.00 87.94 81 GLY A N 1
ATOM 623 C CA . GLY A 1 81 ? -30.343 2.420 20.368 1.00 87.94 81 GLY A CA 1
ATOM 624 C C . GLY A 1 81 ? -30.013 3.884 20.664 1.00 87.94 81 GLY A C 1
ATOM 625 O O . GLY A 1 81 ? -29.052 4.224 21.355 1.00 87.94 81 GLY A O 1
ATOM 626 N N . GLY A 1 82 ? -30.863 4.772 20.154 1.00 86.50 82 GLY A N 1
ATOM 627 C CA . GLY A 1 82 ? -30.727 6.216 20.325 1.00 86.50 82 GLY A CA 1
ATOM 628 C C . GLY A 1 82 ? -29.991 6.908 19.179 1.00 86.50 82 GLY A C 1
ATOM 629 O O . GLY A 1 82 ? -29.659 6.306 18.157 1.00 86.50 82 GLY A O 1
ATOM 630 N N . THR A 1 83 ? -29.775 8.207 19.365 1.00 84.94 83 THR A N 1
ATOM 631 C CA . THR A 1 83 ? -29.240 9.129 18.357 1.00 84.94 83 THR A CA 1
ATOM 632 C C . THR A 1 83 ? -27.855 9.675 18.695 1.00 84.94 83 THR A C 1
ATOM 634 O O . THR A 1 83 ? -27.339 10.530 17.980 1.00 84.94 83 THR A O 1
ATOM 637 N N . THR A 1 84 ? -27.240 9.204 19.781 1.00 77.94 84 THR A N 1
ATOM 638 C CA . THR A 1 84 ? -25.878 9.576 20.185 1.00 77.94 84 THR A CA 1
ATOM 639 C C . THR A 1 84 ? -25.230 8.467 21.003 1.00 77.94 84 THR A C 1
ATOM 641 O O . THR A 1 84 ? -25.911 7.728 21.710 1.00 77.94 84 THR A O 1
ATOM 644 N N . VAL A 1 85 ? -23.900 8.389 20.955 1.00 79.88 85 VAL A N 1
ATOM 645 C CA . VAL A 1 85 ? -23.107 7.504 21.819 1.00 79.88 85 VAL A CA 1
ATOM 646 C C . VAL A 1 85 ? -22.573 8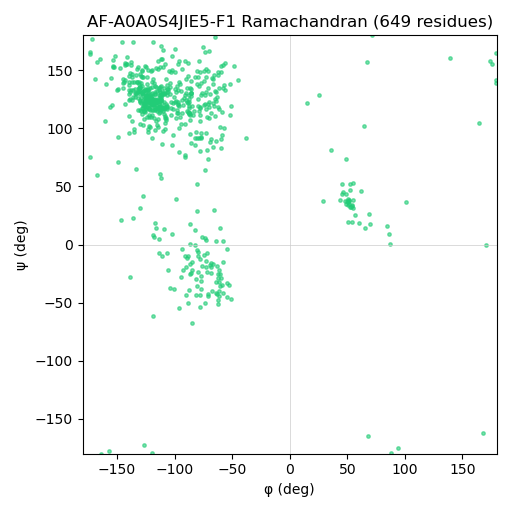.308 23.019 1.00 79.88 85 VAL A C 1
ATOM 648 O O . VAL A 1 85 ? -22.137 9.449 22.831 1.00 79.88 85 VAL A O 1
ATOM 651 N N . PRO A 1 86 ? -22.627 7.778 24.256 1.00 79.56 86 PRO A N 1
ATOM 652 C CA . PRO A 1 86 ? -21.924 8.351 25.404 1.00 79.56 86 PRO A CA 1
ATOM 653 C C . PRO A 1 86 ? -20.413 8.460 25.186 1.00 79.56 86 PRO A C 1
ATOM 655 O O . PRO A 1 86 ? -19.832 7.672 24.452 1.00 79.56 86 PRO A O 1
ATOM 658 N N . VAL A 1 87 ? -19.758 9.389 25.880 1.00 77.44 87 VAL A N 1
ATOM 659 C CA . VAL A 1 87 ? -18.289 9.434 25.917 1.00 77.44 87 VAL A CA 1
ATOM 660 C C . VAL A 1 87 ? -17.816 8.543 27.044 1.00 77.44 87 VAL A C 1
ATOM 662 O O . VAL A 1 87 ? -18.054 8.866 28.208 1.00 77.44 87 VAL A O 1
ATOM 665 N N . PHE A 1 88 ? -17.151 7.440 26.719 1.00 75.25 88 PHE A N 1
ATOM 666 C CA . PHE A 1 88 ? -16.570 6.586 27.749 1.00 75.25 88 PHE A CA 1
ATOM 667 C C . PHE A 1 88 ? -15.154 7.034 28.082 1.00 75.25 88 PHE A C 1
ATOM 669 O O . PHE A 1 88 ? -14.283 7.052 27.215 1.00 75.25 88 PHE A O 1
ATOM 676 N N . ASN A 1 89 ? -14.934 7.334 29.358 1.00 74.50 89 ASN A N 1
ATOM 677 C CA . ASN A 1 89 ? -13.608 7.536 29.916 1.00 74.50 89 ASN A CA 1
ATOM 678 C C . ASN A 1 89 ? -13.276 6.313 30.766 1.00 74.50 89 ASN A C 1
ATOM 680 O O . ASN A 1 89 ? -13.964 6.022 31.749 1.00 74.50 89 ASN A O 1
ATOM 684 N N . LEU A 1 90 ? -12.218 5.593 30.409 1.00 70.62 90 LEU A N 1
ATOM 685 C CA . LEU A 1 90 ? -11.667 4.587 31.306 1.00 70.62 90 LEU A CA 1
ATOM 686 C C . LEU A 1 90 ? -10.944 5.310 32.449 1.00 70.62 90 LEU A C 1
ATOM 688 O O . LEU A 1 90 ? -10.157 6.225 32.207 1.00 70.62 90 LEU A O 1
ATOM 692 N N . VAL A 1 91 ? -11.220 4.913 33.692 1.00 72.00 91 VAL A N 1
ATOM 693 C CA . VAL A 1 91 ? -10.556 5.433 34.900 1.00 72.00 91 VAL A CA 1
ATOM 694 C C . VAL A 1 91 ? -9.603 4.368 35.433 1.00 72.00 91 VAL A C 1
ATOM 696 O O . VAL A 1 91 ? -9.961 3.190 35.493 1.00 72.00 91 VAL A O 1
ATOM 699 N N . SER A 1 92 ? -8.374 4.772 35.775 1.00 65.12 92 SER A N 1
ATOM 700 C CA . SER A 1 92 ? -7.332 3.830 36.175 1.00 65.12 92 SER A CA 1
ATOM 701 C C . SER A 1 92 ? -7.684 3.177 37.509 1.00 65.12 92 SER A C 1
ATOM 703 O O . SER A 1 92 ? -8.250 3.798 38.408 1.00 65.12 92 SER A O 1
ATOM 705 N N . CYS A 1 93 ? -7.341 1.903 37.636 1.00 65.19 93 CYS A N 1
ATOM 706 C CA . CYS A 1 93 ? -7.441 1.131 38.867 1.00 65.19 93 CYS A CA 1
ATOM 707 C C . CYS A 1 93 ? -6.044 0.703 39.314 1.00 65.19 93 CYS A C 1
ATOM 709 O O . CYS A 1 93 ? -5.153 0.519 38.489 1.00 65.19 93 CYS A O 1
ATOM 711 N N . SER A 1 94 ? -5.846 0.513 40.617 1.00 64.69 94 SER A N 1
ATOM 712 C CA . SER A 1 94 ? -4.627 -0.119 41.124 1.00 64.69 94 SER A CA 1
ATOM 713 C C . SER A 1 94 ? -4.811 -1.634 41.120 1.00 64.69 94 SER A C 1
ATOM 715 O O . SER A 1 94 ? -5.632 -2.154 41.874 1.00 64.69 94 SER A O 1
ATOM 717 N N . ILE A 1 95 ? -4.053 -2.338 40.279 1.00 59.59 95 ILE A N 1
ATOM 718 C CA . ILE A 1 95 ? -3.949 -3.801 40.303 1.00 59.59 95 ILE A CA 1
ATOM 719 C C . ILE A 1 95 ? -2.545 -4.125 40.797 1.00 59.59 95 ILE A C 1
ATOM 721 O O . ILE A 1 95 ? -1.557 -3.772 40.155 1.00 59.59 95 ILE A O 1
ATOM 725 N N . SER A 1 96 ? -2.445 -4.745 41.975 1.00 60.44 96 SER A N 1
ATOM 726 C CA . SER A 1 96 ? -1.159 -5.104 42.597 1.00 60.44 96 SER A CA 1
ATOM 727 C C . SER A 1 96 ? -0.176 -3.925 42.745 1.00 60.44 96 SER A C 1
ATOM 729 O O . SER A 1 96 ? 1.033 -4.112 42.653 1.00 60.44 96 SER A O 1
ATOM 731 N N . GLY A 1 97 ? -0.684 -2.705 42.966 1.00 54.59 97 GLY A N 1
ATOM 732 C CA . GLY A 1 97 ? 0.135 -1.495 43.129 1.00 54.59 97 GLY A CA 1
ATOM 733 C C . GLY A 1 97 ? 0.504 -0.777 41.826 1.00 54.59 97 GLY A C 1
ATOM 734 O O . GLY A 1 97 ? 1.157 0.262 41.884 1.00 54.59 97 GLY A O 1
ATOM 735 N N . VAL A 1 98 ? 0.067 -1.281 40.665 1.00 56.47 98 VAL A N 1
ATOM 736 C CA . VAL A 1 98 ? 0.272 -0.653 39.351 1.00 56.47 98 VAL A CA 1
ATOM 737 C C . VAL A 1 98 ? -1.041 -0.053 38.855 1.00 56.47 98 VAL A C 1
ATOM 739 O O . VAL A 1 98 ? -2.075 -0.722 38.854 1.00 56.47 98 VAL A O 1
ATOM 742 N N . LEU A 1 99 ? -1.003 1.205 38.404 1.00 57.72 99 LEU A N 1
ATOM 743 C CA . LEU A 1 99 ? -2.149 1.841 37.755 1.00 57.72 99 LEU A CA 1
ATOM 744 C C . LEU A 1 99 ? -2.381 1.223 36.373 1.00 57.72 99 LEU A C 1
ATOM 746 O O . LEU A 1 99 ? -1.505 1.219 35.507 1.00 57.72 99 LEU A O 1
ATOM 750 N N . SER A 1 100 ? -3.581 0.699 36.172 1.00 60.81 100 SER A N 1
ATOM 751 C CA . SER A 1 100 ? -3.943 -0.085 35.005 1.00 60.81 100 SER A CA 1
ATOM 752 C C . SER A 1 100 ? -5.330 0.279 34.481 1.00 60.81 100 SER A C 1
ATOM 754 O O . SER A 1 100 ? -6.166 0.787 35.224 1.00 60.81 100 SER A O 1
ATOM 756 N N . PHE A 1 101 ? -5.570 -0.006 33.200 1.00 63.50 101 PHE A N 1
ATOM 757 C CA . PHE A 1 101 ? -6.904 -0.131 32.621 1.00 63.50 101 PHE A CA 1
ATOM 758 C C . PHE A 1 101 ? -7.074 -1.574 32.151 1.00 63.50 101 PHE A C 1
ATOM 760 O O . PHE A 1 101 ? -6.452 -1.993 31.173 1.00 63.50 101 PHE A O 1
ATOM 767 N N . SER A 1 102 ? -7.861 -2.364 32.873 1.00 69.06 102 SER A N 1
ATOM 768 C CA . SER A 1 102 ? -7.963 -3.801 32.618 1.00 69.06 102 SER A CA 1
ATOM 769 C C . SER A 1 102 ? -9.403 -4.276 32.578 1.00 69.06 102 SER A C 1
ATOM 771 O O . SER A 1 102 ? -10.268 -3.733 33.268 1.00 69.06 102 SER A O 1
ATOM 773 N N . PHE A 1 103 ? -9.624 -5.340 31.804 1.00 72.81 103 PHE A N 1
ATOM 774 C CA . PHE A 1 103 ? -10.810 -6.185 31.891 1.00 72.81 103 PHE A CA 1
ATOM 775 C C . PHE A 1 103 ? -12.125 -5.448 31.598 1.00 72.81 103 PHE A C 1
ATOM 777 O O . PHE A 1 103 ? -13.098 -5.601 32.331 1.00 72.81 103 PHE A O 1
ATOM 784 N N . ALA A 1 104 ? -12.164 -4.647 30.528 1.00 77.06 104 ALA A N 1
ATOM 785 C CA . ALA A 1 104 ? -13.364 -3.921 30.108 1.00 77.06 104 ALA A CA 1
ATOM 786 C C . ALA A 1 104 ? -13.815 -4.318 28.694 1.00 77.06 104 ALA A C 1
ATOM 788 O O . ALA A 1 104 ? -12.998 -4.478 27.782 1.00 77.06 104 ALA A O 1
ATOM 789 N N . THR A 1 105 ? -15.129 -4.443 28.502 1.00 83.88 105 THR A N 1
ATOM 790 C CA . THR A 1 105 ? -15.751 -4.666 27.193 1.00 83.88 105 THR A CA 1
ATOM 791 C C . THR A 1 105 ? -16.807 -3.602 26.920 1.00 83.88 105 THR A C 1
ATOM 793 O O . THR A 1 105 ? -17.744 -3.458 27.707 1.00 83.88 105 THR A O 1
ATOM 796 N N . LEU A 1 106 ? -16.686 -2.905 25.793 1.00 85.56 106 LEU A N 1
ATOM 797 C CA . LEU A 1 106 ? -17.652 -1.924 25.311 1.00 85.56 106 LEU A CA 1
ATOM 798 C C . LEU A 1 106 ? -18.356 -2.456 24.059 1.00 85.56 106 LEU A C 1
ATOM 800 O O . LEU A 1 106 ? -17.698 -2.892 23.118 1.00 85.56 106 LEU A O 1
ATOM 804 N N . SER A 1 107 ? -19.682 -2.390 24.029 1.00 89.50 107 SER A N 1
ATOM 805 C CA . SER A 1 107 ? -20.498 -2.753 22.869 1.00 89.50 107 SER A CA 1
ATOM 806 C C . SER A 1 107 ? -21.417 -1.595 22.481 1.00 89.50 107 SER A C 1
ATOM 808 O O . SER A 1 107 ? -22.064 -1.011 23.345 1.00 89.50 107 SER A O 1
ATOM 810 N N . ILE A 1 108 ? -21.482 -1.248 21.196 1.00 88.50 108 ILE A N 1
ATOM 811 C CA . ILE A 1 108 ? -22.393 -0.242 20.636 1.00 88.50 108 ILE A CA 1
ATOM 812 C C . ILE A 1 108 ? -23.260 -0.933 19.589 1.00 88.50 108 ILE A C 1
ATOM 814 O O . ILE A 1 108 ? -22.736 -1.527 18.643 1.00 88.50 108 ILE A O 1
ATOM 818 N N . ARG A 1 109 ? -24.583 -0.849 19.747 1.00 91.94 109 ARG A N 1
ATOM 819 C CA . ARG A 1 109 ? -25.533 -1.532 18.871 1.00 91.94 109 ARG A CA 1
ATOM 820 C C . ARG A 1 109 ? -26.750 -0.678 18.532 1.00 91.94 109 ARG A C 1
ATOM 822 O O . ARG A 1 109 ? -27.339 -0.048 19.410 1.00 91.94 109 ARG A O 1
ATOM 829 N N . ASN A 1 110 ? -27.190 -0.738 17.274 1.00 91.56 110 ASN A N 1
ATOM 830 C CA . ASN A 1 110 ? -28.415 -0.095 16.785 1.00 91.56 110 ASN A CA 1
ATOM 831 C C . ASN A 1 110 ? -28.471 1.429 17.022 1.00 91.56 110 ASN A C 1
ATOM 833 O O . ASN A 1 110 ? -29.558 1.995 17.130 1.00 91.56 110 ASN A O 1
ATOM 837 N N . VAL A 1 111 ? -27.327 2.110 17.134 1.00 86.38 111 VAL A N 1
ATOM 838 C CA . VAL A 1 111 ? -27.289 3.572 17.315 1.00 86.38 111 VAL A CA 1
ATOM 839 C C . VAL A 1 111 ? -27.336 4.248 15.949 1.00 86.38 111 VAL A C 1
ATOM 841 O O . VAL A 1 111 ? -26.604 3.847 15.050 1.00 86.38 111 VAL A O 1
ATOM 844 N N . THR A 1 112 ? -28.175 5.274 15.783 1.00 88.62 112 THR A N 1
ATOM 845 C CA . THR A 1 112 ? -28.333 5.997 14.507 1.00 88.62 112 THR A CA 1
ATOM 846 C C . THR A 1 112 ? -28.158 7.498 14.710 1.00 88.62 112 THR A C 1
ATOM 848 O O . THR A 1 112 ? -29.059 8.163 15.212 1.00 88.62 112 THR A O 1
ATOM 851 N N . MET A 1 113 ? -27.002 8.046 14.334 1.00 80.88 113 MET A N 1
ATOM 852 C CA . MET A 1 113 ? -26.677 9.465 14.520 1.00 80.88 113 MET A CA 1
ATOM 853 C C . MET A 1 113 ? -27.157 10.317 13.326 1.00 80.88 113 MET A C 1
ATOM 855 O O . MET A 1 113 ? -26.692 10.084 12.214 1.00 80.88 113 MET A O 1
ATOM 859 N N . PRO A 1 114 ? -28.056 11.305 13.526 1.00 67.56 114 PRO A N 1
ATOM 860 C CA . PRO A 1 114 ? -28.681 12.039 12.421 1.00 67.56 114 PRO A CA 1
ATOM 861 C C . PRO A 1 114 ? -27.829 13.170 11.801 1.00 67.56 114 PRO A C 1
ATOM 863 O O . PRO A 1 114 ? -27.918 13.345 10.593 1.00 67.56 114 PRO A O 1
ATOM 866 N N . THR A 1 115 ? -27.024 13.926 12.570 1.00 61.62 115 THR A N 1
ATOM 867 C CA . THR A 1 115 ? -26.079 14.985 12.100 1.00 61.62 115 THR A CA 1
ATOM 868 C C . THR A 1 115 ? -25.138 15.424 13.253 1.00 61.62 115 THR A C 1
ATOM 870 O O . THR A 1 115 ? -25.600 15.481 14.391 1.00 61.62 115 THR A O 1
ATOM 873 N N . GLY A 1 116 ? -23.844 15.718 13.008 1.00 54.78 116 GLY A N 1
ATOM 874 C CA . GLY A 1 116 ? -22.784 15.874 14.049 1.00 54.78 116 GLY A CA 1
ATOM 875 C C . GLY A 1 116 ? -22.754 17.168 14.912 1.00 54.78 116 GLY A C 1
ATOM 876 O O . GLY A 1 116 ? -23.446 18.124 14.553 1.00 54.78 116 GLY A O 1
ATOM 877 N N . PRO A 1 117 ? -21.927 17.244 16.007 1.00 51.66 117 PRO A N 1
ATOM 878 C CA . PRO A 1 117 ? -20.821 16.331 16.419 1.00 51.66 117 PRO A CA 1
ATOM 879 C C . PRO A 1 117 ? -21.040 15.640 17.816 1.00 51.66 117 PRO A C 1
ATOM 881 O O . PRO A 1 117 ? -22.016 15.957 18.482 1.00 51.66 117 PRO A O 1
ATOM 884 N N . ALA A 1 118 ? -20.263 14.688 18.390 1.00 50.34 118 ALA A N 1
ATOM 885 C CA . ALA A 1 118 ? -18.829 14.324 18.352 1.00 50.34 118 ALA A CA 1
ATOM 886 C C . ALA A 1 118 ? -18.538 12.890 18.926 1.00 50.34 118 ALA A C 1
ATOM 888 O O . ALA A 1 118 ? -19.322 12.394 19.729 1.00 50.34 118 ALA A O 1
ATOM 889 N N . ASN A 1 119 ? -17.380 12.298 18.571 1.00 49.47 119 ASN A N 1
ATOM 890 C CA . ASN A 1 119 ? -16.634 11.105 19.070 1.00 49.47 119 ASN A CA 1
ATOM 891 C C . ASN A 1 119 ? -17.356 10.101 19.995 1.00 49.47 119 ASN A C 1
ATOM 893 O O . ASN A 1 119 ? -17.730 10.459 21.115 1.00 49.47 119 ASN A O 1
ATOM 897 N N . ALA A 1 120 ? -17.420 8.825 19.581 1.00 46.91 120 ALA A N 1
ATOM 898 C CA . ALA A 1 120 ? -17.993 7.728 20.374 1.00 46.91 120 ALA A CA 1
ATOM 899 C C . ALA A 1 120 ? -17.078 7.219 21.509 1.00 46.91 120 ALA A C 1
ATOM 901 O O . ALA A 1 120 ? -17.582 6.710 22.507 1.00 46.91 120 ALA A O 1
ATOM 902 N N . LEU A 1 121 ? -15.751 7.346 21.383 1.00 48.00 121 LEU A N 1
ATOM 903 C CA . LEU A 1 121 ? -14.797 6.921 22.410 1.00 48.00 121 LEU A CA 1
ATOM 904 C C . LEU A 1 121 ? -13.488 7.724 22.320 1.00 48.00 121 LEU A C 1
ATOM 906 O O . LEU A 1 121 ? -12.796 7.668 21.306 1.00 48.00 121 LEU A O 1
ATOM 910 N N . ASP A 1 122 ? -13.120 8.436 23.387 1.00 47.31 122 ASP A N 1
ATOM 911 C CA . ASP A 1 122 ? -11.845 9.161 23.475 1.00 47.31 122 ASP A CA 1
ATOM 912 C C . ASP A 1 122 ? -11.058 8.684 24.703 1.00 47.31 122 ASP A C 1
ATOM 914 O O . ASP A 1 122 ? -11.318 9.117 25.824 1.00 47.31 122 ASP A O 1
ATOM 918 N N . LEU A 1 123 ? -10.112 7.755 24.517 1.00 48.88 123 LEU A N 1
ATOM 919 C CA . LEU A 1 123 ? -9.204 7.330 25.586 1.00 48.88 123 LEU A CA 1
ATOM 920 C C . LEU A 1 123 ? -7.954 8.212 25.533 1.00 48.88 123 LEU A C 1
ATOM 922 O O . LEU A 1 123 ? -6.888 7.799 25.067 1.00 48.88 123 LEU A O 1
ATOM 926 N N . GLN A 1 124 ? -8.084 9.456 25.993 1.00 43.31 124 GLN A N 1
ATOM 927 C CA . GLN A 1 124 ? -6.912 10.292 26.249 1.00 43.31 124 GLN A CA 1
ATOM 928 C C . GLN A 1 124 ? -6.293 9.879 27.580 1.00 43.31 124 GLN A C 1
ATOM 930 O O . GLN A 1 124 ? -6.892 10.065 28.641 1.00 43.31 124 GLN A O 1
ATOM 935 N N . SER A 1 125 ? -5.065 9.354 27.548 1.00 35.59 125 SER A N 1
ATOM 936 C CA . SER A 1 125 ? -4.241 9.350 28.751 1.00 35.59 125 SER A CA 1
ATOM 937 C C . SER A 1 125 ? -3.991 10.804 29.145 1.00 35.59 125 SER A C 1
ATOM 939 O O . SER A 1 125 ? -3.377 11.560 28.388 1.00 35.59 125 SER A O 1
ATOM 941 N N . ASN A 1 126 ? -4.449 11.208 30.325 1.00 33.41 126 ASN A N 1
ATOM 942 C CA . ASN A 1 126 ? -4.018 12.473 30.907 1.00 33.41 126 ASN A CA 1
ATOM 943 C C . ASN A 1 126 ? -2.472 12.448 31.008 1.00 33.41 126 ASN A C 1
ATOM 945 O O . ASN A 1 126 ? -1.936 11.452 31.502 1.00 33.41 126 ASN A O 1
ATOM 949 N N . PRO A 1 127 ? -1.738 13.503 30.598 1.00 29.17 127 PRO A N 1
ATOM 950 C CA . PRO A 1 127 ? -0.266 13.536 30.584 1.00 2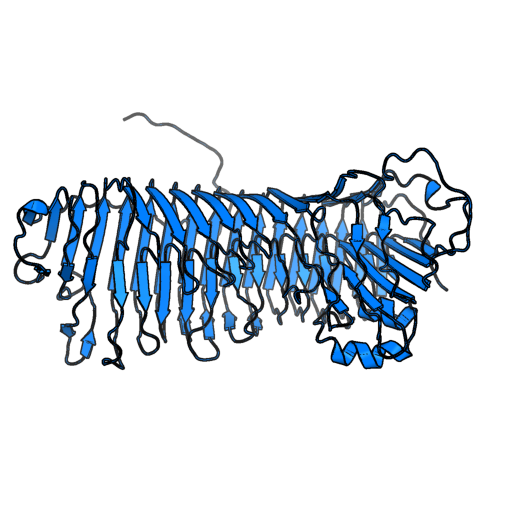9.17 127 PRO A CA 1
ATOM 951 C C . PRO A 1 127 ? 0.404 13.426 31.971 1.00 29.17 127 PRO A C 1
ATOM 953 O O . PRO A 1 127 ? 1.625 13.469 32.074 1.00 29.17 127 PRO A O 1
ATOM 956 N N . LEU A 1 128 ? -0.376 13.255 33.043 1.00 28.81 128 LEU A N 1
ATOM 957 C CA . LEU A 1 128 ? 0.091 13.043 34.415 1.00 28.81 128 LEU A CA 1
ATOM 958 C C . LEU A 1 128 ? 0.533 11.596 34.717 1.00 28.81 128 LEU A C 1
ATOM 960 O O . LEU A 1 128 ? 1.045 11.347 35.805 1.00 28.81 128 LEU A O 1
ATOM 964 N N . PHE A 1 129 ? 0.350 10.641 33.798 1.00 36.25 129 PHE A N 1
ATOM 965 C CA . PHE A 1 129 ? 0.600 9.219 34.065 1.00 36.25 129 PHE A CA 1
ATOM 966 C C . PHE A 1 129 ? 1.618 8.632 33.085 1.00 36.25 129 PHE A C 1
ATOM 968 O O . PHE A 1 129 ? 1.297 8.272 31.958 1.00 36.25 129 PHE A O 1
ATOM 975 N N . SER A 1 130 ? 2.868 8.529 33.535 1.00 35.06 130 SER A N 1
ATOM 976 C CA . SER A 1 130 ? 4.015 8.112 32.723 1.00 35.06 130 SER A CA 1
ATOM 977 C C . SER A 1 130 ? 4.151 6.596 32.523 1.00 35.06 130 SER A C 1
ATOM 979 O O . SER A 1 130 ? 5.009 6.183 31.749 1.00 35.06 130 SER A O 1
ATOM 981 N N . THR A 1 131 ? 3.322 5.753 33.149 1.00 47.25 131 THR A N 1
ATOM 982 C CA . THR A 1 131 ? 3.435 4.280 33.062 1.00 47.25 131 THR A CA 1
ATOM 983 C C . THR A 1 131 ? 2.072 3.584 33.176 1.00 47.25 131 THR A C 1
ATOM 985 O O . THR A 1 131 ? 1.751 2.953 34.179 1.00 47.25 131 THR A O 1
ATOM 988 N N . LEU A 1 132 ? 1.225 3.698 32.150 1.00 52.16 132 LEU A N 1
ATOM 989 C CA . LEU A 1 132 ? -0.055 2.981 32.114 1.00 52.16 132 LEU A CA 1
ATOM 990 C C . LEU A 1 132 ? 0.121 1.619 31.427 1.00 52.16 132 LEU A C 1
ATOM 992 O O . LEU A 1 132 ? 0.666 1.523 30.330 1.00 52.16 132 LEU A O 1
ATOM 996 N N . SER A 1 133 ? -0.340 0.549 32.077 1.00 55.31 133 SER A N 1
ATOM 997 C CA . SER A 1 133 ? -0.432 -0.787 31.472 1.00 55.31 133 SER A CA 1
ATOM 998 C C . SER A 1 133 ? -1.903 -1.108 31.198 1.00 55.31 133 SER A C 1
ATOM 1000 O O . SER A 1 133 ? -2.681 -1.308 32.135 1.00 55.31 133 SER A O 1
ATOM 1002 N N . VAL A 1 134 ? -2.303 -1.122 29.925 1.00 59.44 134 VAL A N 1
ATOM 1003 C CA . VAL A 1 134 ? -3.636 -1.560 29.484 1.00 59.44 134 VAL A CA 1
ATOM 1004 C C . VAL A 1 134 ? -3.571 -3.070 29.257 1.00 59.44 134 VAL A C 1
ATOM 1006 O O . VAL A 1 134 ? -2.852 -3.510 28.361 1.00 59.44 134 VAL A O 1
ATOM 1009 N N . PHE A 1 135 ? -4.266 -3.881 30.064 1.00 60.97 135 PHE A N 1
ATOM 1010 C CA . PHE A 1 135 ? -4.115 -5.344 29.968 1.00 60.97 135 PHE A CA 1
ATOM 1011 C C . PHE A 1 135 ? -5.099 -5.983 28.986 1.00 60.97 135 PHE A C 1
ATOM 1013 O O . PHE A 1 135 ? -4.688 -6.832 28.205 1.00 60.97 135 PHE A O 1
ATOM 1020 N N . THR A 1 136 ? -6.377 -5.594 28.981 1.00 73.62 136 THR A N 1
ATOM 1021 C CA . THR A 1 136 ? -7.361 -6.188 28.057 1.00 73.62 136 THR A CA 1
ATOM 1022 C C . THR A 1 136 ? -8.536 -5.244 27.821 1.00 73.62 136 THR A C 1
ATOM 1024 O O . THR A 1 136 ? -9.271 -4.933 28.763 1.00 73.62 136 THR A O 1
ATOM 1027 N N . LEU A 1 137 ? -8.736 -4.821 26.572 1.00 78.31 137 LEU A N 1
ATOM 1028 C CA . LEU A 1 137 ? -9.875 -4.011 26.135 1.00 78.31 137 LEU A CA 1
ATOM 1029 C C . LEU A 1 137 ? -10.537 -4.657 24.916 1.00 78.31 137 LEU A C 1
ATOM 1031 O O . LEU A 1 137 ? -9.863 -4.993 23.945 1.00 78.31 137 LEU A O 1
ATOM 1035 N N . SER A 1 138 ? -11.860 -4.809 24.954 1.00 85.44 138 SER A N 1
ATOM 1036 C CA . SER A 1 138 ? -12.646 -5.247 23.797 1.00 85.44 138 SER A CA 1
ATOM 1037 C C . SER A 1 138 ? -13.688 -4.198 23.432 1.00 85.44 138 SER A C 1
ATOM 1039 O O . SER A 1 138 ? -14.438 -3.753 24.300 1.00 85.44 138 SER A O 1
ATOM 1041 N N . ILE A 1 139 ? -13.749 -3.802 22.165 1.00 86.38 139 ILE A N 1
ATOM 1042 C CA . ILE A 1 139 ? -14.723 -2.843 21.642 1.00 86.38 139 ILE A CA 1
ATOM 1043 C C . ILE A 1 139 ? -15.452 -3.493 20.473 1.00 86.38 139 ILE A C 1
ATOM 1045 O O . ILE A 1 139 ? -14.827 -3.950 19.520 1.00 86.38 139 ILE A O 1
ATOM 1049 N N . THR A 1 140 ? -16.779 -3.523 20.536 1.00 91.06 140 THR A N 1
ATOM 1050 C CA . THR A 1 140 ? -17.627 -4.061 19.472 1.00 91.06 140 THR A CA 1
ATOM 1051 C C . THR A 1 140 ? -18.626 -3.006 19.007 1.00 91.06 140 THR A C 1
ATOM 1053 O O . THR A 1 140 ? -19.291 -2.382 19.828 1.00 91.06 140 THR A O 1
ATOM 1056 N N . VAL A 1 141 ? -18.751 -2.801 17.698 1.00 90.38 141 VAL A N 1
ATOM 1057 C CA . VAL A 1 141 ? -19.755 -1.918 17.085 1.00 90.38 141 VAL A CA 1
ATOM 1058 C C . VAL A 1 141 ? -20.522 -2.713 16.037 1.00 90.38 141 VAL A C 1
ATOM 1060 O O . VAL A 1 141 ? -19.913 -3.261 15.120 1.00 90.38 141 VAL A O 1
ATOM 1063 N N . VAL A 1 142 ? -21.844 -2.811 16.173 1.00 94.19 142 VAL A N 1
ATOM 1064 C CA . VAL A 1 142 ? -22.681 -3.619 15.273 1.00 94.19 142 VAL A CA 1
ATOM 1065 C C . VAL A 1 142 ? -23.952 -2.869 14.896 1.00 94.19 142 VAL A C 1
ATOM 1067 O O . VAL A 1 142 ? -24.519 -2.152 15.724 1.00 94.19 142 VAL A O 1
ATOM 1070 N N . ASP A 1 143 ? -24.408 -3.043 13.655 1.00 94.50 143 ASP A N 1
ATOM 1071 C CA . ASP A 1 143 ? -25.702 -2.551 13.161 1.00 94.50 143 ASP A CA 1
ATOM 1072 C C . ASP A 1 143 ? -25.937 -1.054 13.466 1.00 94.50 143 ASP A C 1
ATOM 1074 O O . ASP A 1 143 ? -27.035 -0.643 13.838 1.00 94.50 143 ASP A O 1
ATOM 1078 N N . SER A 1 144 ? -24.887 -0.229 13.396 1.00 90.12 144 SER A N 1
ATOM 1079 C CA . SER A 1 144 ? -24.937 1.179 13.818 1.00 90.12 144 SER A CA 1
ATOM 1080 C C . SER A 1 144 ? -24.607 2.133 12.672 1.00 90.12 144 SER A C 1
ATOM 1082 O O . SER A 1 144 ? -23.828 1.810 11.778 1.00 90.12 144 SER A O 1
ATOM 1084 N N . GLN A 1 145 ? -25.183 3.332 12.707 1.00 90.88 145 GLN A N 1
ATOM 1085 C CA . GLN A 1 145 ? -24.879 4.441 11.804 1.00 90.88 145 GLN A CA 1
ATOM 1086 C C . GLN A 1 145 ? -24.254 5.572 12.619 1.00 90.88 145 GLN A C 1
ATOM 1088 O O . GLN A 1 145 ? -24.946 6.288 13.346 1.00 90.88 145 GLN A O 1
ATOM 1093 N N . LEU A 1 146 ? -22.929 5.688 12.549 1.00 86.25 146 LEU A N 1
ATOM 1094 C CA . LEU A 1 146 ? -22.140 6.590 13.384 1.00 86.25 146 LEU A CA 1
ATOM 1095 C C . LEU A 1 146 ? -21.497 7.680 12.533 1.00 86.25 146 LEU A C 1
ATOM 1097 O O . LEU A 1 146 ? -20.887 7.387 11.506 1.00 86.25 146 LEU A O 1
ATOM 1101 N N . GLN A 1 147 ? -21.583 8.924 13.003 1.00 82.12 147 GLN A N 1
ATOM 1102 C CA . GLN A 1 147 ? -21.001 10.082 12.332 1.00 82.12 147 GLN A CA 1
ATOM 1103 C C . GLN A 1 147 ? -20.186 10.930 13.314 1.00 82.12 147 GLN A C 1
ATOM 1105 O O . GLN A 1 147 ? -20.645 11.226 14.418 1.00 82.12 147 GLN A O 1
ATOM 1110 N N . TRP A 1 148 ? -18.988 11.359 12.914 1.00 76.75 148 TRP A N 1
ATOM 1111 C CA . TRP A 1 148 ? -18.148 12.270 13.699 1.00 76.75 148 TRP A CA 1
ATOM 1112 C C . TRP A 1 148 ? -17.407 13.270 12.809 1.00 76.75 148 TRP A C 1
ATOM 1114 O O . TRP A 1 148 ? -17.177 13.031 11.623 1.00 76.75 148 TRP A O 1
ATOM 1124 N N . THR A 1 149 ? -17.045 14.418 13.384 1.00 73.38 149 THR A N 1
ATOM 1125 C CA . THR A 1 149 ? -16.472 15.550 12.635 1.00 73.38 149 THR A CA 1
ATOM 1126 C C . THR A 1 149 ? -15.013 15.860 12.978 1.00 73.38 149 THR A C 1
ATOM 1128 O O . THR A 1 149 ? -14.383 16.696 12.334 1.00 73.38 149 THR A O 1
ATOM 1131 N N . SER A 1 150 ? -14.447 15.208 13.993 1.00 69.44 150 SER A N 1
ATOM 1132 C CA . SER A 1 150 ? -13.047 15.370 14.393 1.00 69.44 150 SER A CA 1
ATOM 1133 C C . SER A 1 150 ? -12.539 14.103 15.081 1.00 69.44 150 SER A C 1
ATOM 1135 O O . SER A 1 150 ? -13.328 13.348 15.629 1.00 69.44 150 SER A O 1
ATOM 1137 N N . GLY A 1 151 ? -11.232 13.834 15.042 1.00 74.00 151 GLY A N 1
ATOM 1138 C CA . GLY A 1 151 ? -10.636 12.712 15.775 1.00 74.00 151 GLY A CA 1
ATOM 1139 C C . GLY A 1 151 ? -11.026 11.315 15.271 1.00 74.00 151 GLY A C 1
ATOM 1140 O O . GLY A 1 151 ? -11.498 11.129 14.144 1.00 74.00 151 GLY A O 1
ATOM 1141 N N . TYR A 1 152 ? -10.748 10.311 16.103 1.00 78.31 152 TYR A N 1
ATOM 1142 C CA . TYR A 1 152 ? -11.019 8.906 15.803 1.00 78.31 152 TYR A CA 1
ATOM 1143 C C . TYR A 1 152 ? -12.266 8.412 16.535 1.00 78.31 152 TYR A C 1
ATOM 1145 O O . TYR A 1 152 ? -12.554 8.874 17.638 1.00 78.31 152 TYR A O 1
ATOM 1153 N N . LEU A 1 153 ? -12.981 7.447 15.943 1.00 78.50 153 LEU A N 1
ATOM 1154 C CA . LEU A 1 153 ? -14.070 6.751 16.638 1.00 78.50 153 LEU A CA 1
ATOM 1155 C C . LEU A 1 153 ? -13.554 6.074 17.916 1.00 78.50 153 LEU A C 1
ATOM 1157 O O . LEU A 1 153 ? -14.224 6.129 18.943 1.00 78.50 153 LEU A O 1
ATOM 1161 N N . ILE A 1 154 ? -12.374 5.454 17.822 1.00 80.38 154 ILE A N 1
ATOM 1162 C CA . ILE A 1 154 ? -11.628 4.821 18.907 1.00 80.38 154 ILE A CA 1
ATOM 1163 C C . ILE A 1 154 ? -10.219 5.414 18.902 1.00 80.38 154 ILE A C 1
ATOM 1165 O O . ILE A 1 154 ? -9.477 5.267 17.931 1.00 80.38 154 ILE A O 1
ATOM 1169 N N . SER A 1 155 ? -9.836 6.065 19.994 1.00 79.88 155 SER A N 1
ATOM 1170 C CA . SER A 1 155 ? -8.491 6.606 20.194 1.00 79.88 155 SER A CA 1
ATOM 1171 C C . SER A 1 155 ? -7.886 6.000 21.451 1.00 79.88 155 SER A C 1
ATOM 1173 O O . SER A 1 155 ? -8.488 6.127 22.509 1.00 79.88 155 SER A O 1
ATOM 1175 N N . CYS A 1 156 ? -6.721 5.363 21.330 1.00 77.88 156 CYS A N 1
ATOM 1176 C CA . CYS A 1 156 ? -5.895 4.831 22.412 1.00 77.88 156 CYS A CA 1
ATOM 1177 C C . CYS A 1 156 ? -4.533 5.534 22.368 1.00 77.88 156 CYS A C 1
ATOM 1179 O O . CYS A 1 156 ? -3.629 5.093 21.655 1.00 77.88 156 CYS A O 1
ATOM 1181 N N . ASN A 1 157 ? -4.375 6.636 23.100 1.00 76.19 157 ASN A N 1
ATOM 1182 C CA . ASN A 1 157 ? -3.126 7.396 23.114 1.00 76.19 157 ASN A CA 1
ATOM 1183 C C . ASN A 1 157 ? -2.448 7.293 24.483 1.00 76.19 157 ASN A C 1
ATOM 1185 O O . ASN A 1 157 ? -3.068 7.608 25.494 1.00 76.19 157 ASN A O 1
ATOM 1189 N N . GLY A 1 158 ? -1.191 6.858 24.494 1.00 73.94 158 GLY A N 1
ATOM 1190 C CA . GLY A 1 158 ? -0.364 6.692 25.684 1.00 73.94 158 GLY A CA 1
ATOM 1191 C C . GLY A 1 158 ? 1.064 6.323 25.281 1.00 73.94 158 GLY A C 1
ATOM 1192 O O . GLY A 1 158 ? 1.439 5.162 25.407 1.00 73.94 158 GLY A O 1
ATOM 1193 N N . PRO A 1 159 ? 1.883 7.265 24.786 1.00 67.75 159 PRO A N 1
ATOM 1194 C CA . PRO A 1 159 ? 3.158 6.960 24.131 1.00 67.75 159 PRO A CA 1
ATOM 1195 C C . PRO A 1 159 ? 4.202 6.292 25.037 1.00 67.75 159 PRO A C 1
ATOM 1197 O O . PRO A 1 159 ? 5.115 5.669 24.521 1.00 67.75 159 PRO A O 1
ATOM 1200 N N . SER A 1 160 ? 4.061 6.366 26.365 1.00 72.19 160 SER A N 1
ATOM 1201 C CA . SER A 1 160 ? 4.893 5.634 27.337 1.00 72.19 160 SER A CA 1
ATOM 1202 C C . SER A 1 160 ? 4.205 4.393 27.931 1.00 72.19 160 SER A C 1
ATOM 1204 O O . SER A 1 160 ? 4.679 3.811 28.905 1.00 72.19 160 SER A O 1
ATOM 1206 N N . SER A 1 161 ? 3.045 4.017 27.392 1.00 74.75 161 SER A N 1
ATOM 1207 C CA . SER A 1 161 ? 2.177 2.961 27.920 1.00 74.75 161 SER A CA 1
ATOM 1208 C C . SER A 1 161 ? 2.400 1.629 27.209 1.00 74.75 161 SER A C 1
ATOM 1210 O O . SER A 1 161 ? 2.807 1.591 26.048 1.00 74.75 161 SER A O 1
ATOM 1212 N N . ASN A 1 162 ? 2.077 0.537 27.901 1.00 78.25 162 ASN A N 1
ATOM 1213 C CA . ASN A 1 162 ? 2.095 -0.815 27.346 1.00 78.25 162 ASN A CA 1
ATOM 1214 C C . ASN A 1 162 ? 0.662 -1.293 27.115 1.00 78.25 162 ASN A C 1
ATOM 1216 O O . ASN A 1 162 ? -0.160 -1.254 28.033 1.00 78.25 162 ASN A O 1
ATOM 1220 N N . LEU A 1 163 ? 0.378 -1.779 25.912 1.00 80.06 163 LEU A N 1
ATOM 1221 C CA . LEU A 1 163 ? -0.892 -2.385 25.538 1.00 80.06 163 LEU A CA 1
ATOM 1222 C C . LEU A 1 163 ? -0.698 -3.895 25.396 1.00 80.06 163 LEU A C 1
ATOM 1224 O O . LEU A 1 163 ? 0.078 -4.334 24.551 1.00 80.06 163 LEU A O 1
ATOM 1228 N N . ARG A 1 164 ? -1.382 -4.694 26.222 1.00 81.56 164 ARG A N 1
ATOM 1229 C CA . ARG A 1 164 ? -1.310 -6.155 26.108 1.00 81.56 164 ARG A CA 1
ATOM 1230 C C . ARG A 1 164 ? -2.288 -6.695 25.078 1.00 81.56 164 ARG A C 1
ATOM 1232 O O . ARG A 1 164 ? -1.833 -7.133 24.036 1.00 81.56 164 ARG A O 1
ATOM 1239 N N . ASP A 1 165 ? -3.591 -6.604 25.338 1.00 83.25 165 ASP A N 1
ATOM 1240 C CA . ASP A 1 165 ? -4.620 -7.122 24.434 1.00 83.25 165 ASP A CA 1
ATOM 1241 C C . ASP A 1 165 ? -5.662 -6.043 24.104 1.00 83.25 165 ASP A C 1
ATOM 1243 O O . ASP A 1 165 ? -6.373 -5.547 24.984 1.00 83.25 165 ASP A O 1
ATOM 1247 N N . LEU A 1 166 ? -5.794 -5.701 22.823 1.00 85.38 166 LEU A N 1
ATOM 1248 C CA . LEU A 1 166 ? -6.885 -4.866 22.315 1.00 85.38 166 LEU A CA 1
ATOM 1249 C C . LEU A 1 166 ? -7.604 -5.585 21.181 1.00 85.38 166 LEU A C 1
ATOM 1251 O O . LEU A 1 166 ? -7.008 -5.851 20.142 1.00 85.38 166 LEU A O 1
ATOM 1255 N N . ASN A 1 167 ? -8.900 -5.818 21.362 1.00 90.06 167 ASN A N 1
ATOM 1256 C CA . ASN A 1 167 ? -9.769 -6.377 20.337 1.00 90.06 167 ASN A CA 1
ATOM 1257 C C . ASN A 1 167 ? -10.810 -5.343 19.911 1.00 90.06 167 ASN A C 1
ATOM 1259 O O . ASN A 1 167 ? -11.579 -4.850 20.731 1.00 90.06 167 ASN A O 1
ATOM 1263 N N . VAL A 1 168 ? -10.853 -5.017 18.626 1.00 90.31 168 VAL A N 1
ATOM 1264 C CA . VAL A 1 168 ? -11.833 -4.108 18.032 1.00 90.31 168 VAL A CA 1
ATOM 1265 C C . VAL A 1 168 ? -12.560 -4.848 16.920 1.00 90.31 168 VAL A C 1
ATOM 1267 O O . VAL A 1 168 ? -11.934 -5.319 15.976 1.00 90.31 168 VAL A O 1
ATOM 1270 N N . SER A 1 169 ? -13.882 -4.936 17.014 1.00 94.94 169 SER A N 1
ATOM 1271 C CA . SER A 1 169 ? -14.732 -5.559 16.001 1.00 94.94 169 SER A CA 1
ATOM 1272 C C . SER A 1 169 ? -15.828 -4.594 15.575 1.00 94.94 169 SER A C 1
ATOM 1274 O O . SER A 1 169 ? -16.641 -4.175 16.393 1.00 94.94 169 SER A O 1
ATOM 1276 N N . ILE A 1 170 ? -15.889 -4.265 14.291 1.00 93.56 170 ILE A N 1
ATOM 1277 C CA . ILE A 1 170 ? -16.931 -3.418 13.710 1.00 93.56 170 ILE A CA 1
ATOM 1278 C C . ILE A 1 170 ? -17.604 -4.198 12.586 1.00 93.56 170 ILE A C 1
ATOM 1280 O O . ILE A 1 170 ? -16.928 -4.661 11.668 1.00 93.56 170 ILE A O 1
ATOM 1284 N N . ALA A 1 171 ? -18.923 -4.355 12.656 1.00 95.31 171 ALA A N 1
ATOM 1285 C CA . ALA A 1 171 ? -19.683 -5.147 11.698 1.00 95.31 171 ALA A CA 1
ATOM 1286 C C . ALA A 1 171 ? -20.986 -4.464 11.277 1.00 95.31 171 ALA A C 1
ATOM 1288 O O . ALA A 1 171 ? -21.626 -3.793 12.090 1.00 95.31 171 ALA A O 1
ATOM 1289 N N . ASN A 1 172 ? -21.397 -4.662 10.020 1.00 95.88 172 ASN A N 1
ATOM 1290 C CA . ASN A 1 172 ? -22.707 -4.248 9.491 1.00 95.88 172 ASN A CA 1
ATOM 1291 C C . ASN A 1 172 ? -23.074 -2.788 9.809 1.00 95.88 172 ASN A C 1
ATOM 1293 O O . ASN A 1 172 ? -24.224 -2.470 10.106 1.00 95.88 172 ASN A O 1
ATOM 1297 N N . SER A 1 173 ? -22.081 -1.902 9.825 1.00 93.19 173 SER A N 1
ATOM 1298 C CA . SER A 1 173 ? -22.240 -0.530 10.304 1.00 93.19 173 SER A CA 1
ATOM 1299 C C . SER A 1 173 ? -21.912 0.477 9.208 1.00 93.19 173 SER A C 1
ATOM 1301 O O . SER A 1 173 ? -21.065 0.231 8.346 1.00 93.19 173 SER A O 1
ATOM 1303 N N . SER A 1 174 ? -22.572 1.631 9.264 1.00 92.94 174 SER A N 1
ATOM 1304 C CA . SER A 1 174 ? -22.231 2.796 8.455 1.00 92.94 174 SER A CA 1
ATOM 1305 C C . SER A 1 174 ? -21.426 3.775 9.297 1.00 92.94 174 SER A C 1
ATOM 1307 O O . SER A 1 174 ? -21.873 4.199 10.362 1.00 92.94 174 SER A O 1
ATOM 1309 N N . LEU A 1 175 ? -20.230 4.113 8.835 1.00 88.44 175 LEU A N 1
ATOM 1310 C CA . LEU A 1 175 ? -19.287 4.976 9.525 1.00 88.44 175 LEU A CA 1
ATOM 1311 C C . LEU A 1 175 ? -18.986 6.197 8.666 1.00 88.44 175 LEU A C 1
ATOM 1313 O O . LEU A 1 175 ? -18.513 6.069 7.539 1.00 88.44 175 LEU A O 1
ATOM 1317 N N . GLU A 1 176 ? -19.212 7.384 9.207 1.00 86.19 176 GLU A N 1
ATOM 1318 C CA . GLU A 1 176 ? -19.025 8.627 8.477 1.00 86.19 176 GLU A CA 1
ATOM 1319 C C . GLU A 1 176 ? -18.122 9.596 9.246 1.00 86.19 176 GLU A C 1
ATOM 1321 O O . GLU A 1 176 ? -18.454 10.072 10.330 1.00 86.19 176 GLU A O 1
ATOM 1326 N N . SER A 1 177 ? -16.975 9.928 8.657 1.00 80.12 177 SER A N 1
ATOM 1327 C CA . SER A 1 177 ? -16.039 10.910 9.195 1.00 80.12 177 SER A CA 1
ATOM 1328 C C . SER A 1 177 ? -15.999 12.142 8.294 1.00 80.12 177 SER A C 1
ATOM 1330 O O . SER A 1 177 ? -15.580 12.059 7.140 1.00 80.12 177 SER A O 1
ATOM 1332 N N . ARG A 1 178 ? -16.432 13.299 8.808 1.00 77.44 178 ARG A N 1
ATOM 1333 C CA . ARG A 1 178 ? -16.348 14.596 8.112 1.00 77.44 178 ARG A CA 1
ATOM 1334 C C . ARG A 1 178 ? -15.335 15.493 8.799 1.00 77.44 178 ARG A C 1
ATOM 1336 O O . ARG A 1 178 ? -15.691 16.271 9.677 1.00 77.44 178 ARG A O 1
ATOM 1343 N N . ILE A 1 179 ? -14.071 15.369 8.424 1.00 67.25 179 ILE A N 1
ATOM 1344 C CA . ILE A 1 179 ? -12.984 16.021 9.143 1.00 67.25 179 ILE A CA 1
ATOM 1345 C C . ILE A 1 179 ? -12.718 17.399 8.539 1.00 67.25 179 ILE A C 1
ATOM 1347 O O . ILE A 1 179 ? -12.086 17.503 7.487 1.00 67.25 179 ILE A O 1
ATOM 1351 N N . ALA A 1 180 ? -13.181 18.441 9.230 1.00 57.34 180 ALA A N 1
ATOM 1352 C CA . ALA A 1 180 ? -12.923 19.833 8.859 1.00 57.34 180 ALA A CA 1
ATOM 1353 C C . ALA A 1 180 ? -11.518 20.319 9.282 1.00 57.34 180 ALA A C 1
ATOM 1355 O O . ALA A 1 180 ? -10.973 21.223 8.651 1.00 57.34 180 ALA A O 1
ATOM 1356 N N . ASP A 1 181 ? -10.911 19.688 10.300 1.00 56.44 181 ASP A N 1
ATOM 1357 C CA . ASP A 1 181 ? -9.706 20.198 10.968 1.00 56.44 181 ASP A CA 1
ATOM 1358 C C . ASP A 1 181 ? -8.412 19.412 10.664 1.00 56.44 181 ASP A C 1
ATOM 1360 O O . ASP A 1 181 ? -8.394 18.215 10.342 1.00 56.44 181 ASP A O 1
ATOM 1364 N N . ALA A 1 182 ? -7.279 20.110 10.809 1.00 51.03 182 ALA A N 1
ATOM 1365 C CA . ALA A 1 182 ? -5.948 19.671 10.386 1.00 51.03 182 ALA A CA 1
ATOM 1366 C C . ALA A 1 182 ? -5.330 18.506 11.188 1.00 51.03 182 ALA A C 1
ATOM 1368 O O . ALA A 1 182 ? -4.380 17.877 10.711 1.00 51.03 182 ALA A O 1
ATOM 1369 N N . SER A 1 183 ? -5.828 18.205 12.391 1.00 55.59 183 SER A N 1
ATOM 1370 C CA . SER A 1 183 ? -5.019 17.509 13.401 1.00 55.59 183 SER A CA 1
ATOM 1371 C C . SER A 1 183 ? -5.161 15.983 13.454 1.00 55.59 183 SER A C 1
ATOM 1373 O O . SER A 1 183 ? -4.193 15.334 13.834 1.00 55.59 183 SER A O 1
ATOM 1375 N N . SER A 1 184 ? -6.289 15.368 13.074 1.00 62.16 184 SER A N 1
ATOM 1376 C CA . SER A 1 184 ? -6.419 13.896 12.936 1.00 62.16 184 SER A CA 1
ATOM 1377 C C . SER A 1 184 ? -7.854 13.453 12.629 1.00 62.16 184 SER A C 1
ATOM 1379 O O . SER A 1 184 ? -8.807 14.169 12.929 1.00 62.16 184 SER A O 1
ATOM 1381 N N . GLY A 1 185 ? -8.017 12.258 12.050 1.00 67.62 185 GLY A N 1
ATOM 1382 C CA . GLY A 1 185 ? -9.281 11.530 12.140 1.00 67.62 185 GLY A CA 1
ATOM 1383 C C . GLY A 1 185 ? -9.341 10.233 11.335 1.00 67.62 185 GLY A C 1
ATOM 1384 O O . GLY A 1 185 ? -8.593 10.058 10.374 1.00 67.62 185 GLY A O 1
ATOM 1385 N N . GLY A 1 186 ? -10.211 9.326 11.774 1.00 79.56 186 GLY A N 1
ATOM 1386 C CA . GLY A 1 186 ? -10.350 7.967 11.249 1.00 79.56 186 GLY A CA 1
ATOM 1387 C C . GLY A 1 186 ? -11.228 7.098 12.152 1.00 79.56 186 GLY A C 1
ATOM 1388 O O . GLY A 1 186 ? -11.969 7.608 12.988 1.00 79.56 186 GLY A O 1
ATOM 1389 N N . VAL A 1 187 ? -11.144 5.779 12.008 1.00 84.94 187 VAL A N 1
ATOM 1390 C CA . VAL A 1 187 ? -11.889 4.821 12.838 1.00 84.94 187 VAL A CA 1
ATOM 1391 C C . VAL A 1 187 ? -11.097 4.458 14.090 1.00 84.94 187 VAL A C 1
ATOM 1393 O O . VAL A 1 187 ? -11.620 4.564 15.193 1.00 84.94 187 VAL A O 1
ATOM 1396 N N . LEU A 1 188 ? -9.831 4.072 13.939 1.00 86.38 188 LEU A N 1
ATOM 1397 C CA . LEU A 1 188 ? -8.996 3.619 15.048 1.00 86.38 188 LEU A CA 1
ATOM 1398 C C . LEU A 1 188 ? -7.639 4.316 15.036 1.00 86.38 188 LEU A C 1
ATOM 1400 O O . LEU A 1 188 ? -6.940 4.303 14.024 1.00 86.38 188 LEU A O 1
ATOM 1404 N N . PHE A 1 189 ? -7.243 4.842 16.188 1.00 85.75 189 PHE A N 1
ATOM 1405 C CA . PHE A 1 189 ? -5.892 5.304 16.459 1.00 85.75 189 PHE A CA 1
ATOM 1406 C C . PHE A 1 189 ? -5.342 4.630 17.700 1.00 85.75 189 PHE A C 1
ATOM 1408 O O . PHE A 1 189 ? -5.964 4.671 18.756 1.00 85.75 189 PHE A O 1
ATOM 1415 N N . VAL A 1 190 ? -4.159 4.043 17.578 1.00 84.94 190 VAL A N 1
ATOM 1416 C CA . VAL A 1 190 ? -3.392 3.519 18.705 1.00 84.94 190 VAL A CA 1
ATOM 1417 C C . VAL A 1 190 ? -2.009 4.145 18.648 1.00 84.94 190 VAL A C 1
ATOM 1419 O O . VAL A 1 190 ? -1.376 4.111 17.599 1.00 84.94 190 VAL A O 1
ATOM 1422 N N . SER A 1 191 ? -1.544 4.722 19.752 1.00 84.62 191 SER A N 1
ATOM 1423 C CA . SER A 1 191 ? -0.200 5.287 19.888 1.00 84.62 191 SER A CA 1
ATOM 1424 C C . SER A 1 191 ? 0.359 4.954 21.266 1.00 84.62 191 SER A C 1
ATOM 1426 O O . SER A 1 191 ? 0.042 5.641 22.238 1.00 84.62 191 SER A O 1
ATOM 1428 N N . VAL A 1 192 ? 1.154 3.885 21.356 1.00 81.75 192 VAL A N 1
ATOM 1429 C CA . VAL A 1 192 ? 1.675 3.329 22.621 1.00 81.75 192 VAL A CA 1
ATOM 1430 C C . VAL A 1 192 ? 3.106 2.811 22.468 1.00 81.75 192 VAL A C 1
ATOM 1432 O O . VAL A 1 192 ? 3.487 2.410 21.374 1.00 81.75 192 VAL A O 1
ATOM 1435 N N . ALA A 1 193 ? 3.885 2.757 23.552 1.00 83.69 193 ALA A N 1
ATOM 1436 C CA . ALA A 1 193 ? 5.283 2.314 23.495 1.00 83.69 193 ALA A CA 1
ATOM 1437 C C . ALA A 1 193 ? 5.408 0.857 23.034 1.00 83.69 193 ALA A C 1
ATOM 1439 O O . ALA A 1 193 ? 6.154 0.574 22.103 1.00 83.69 193 ALA A O 1
ATOM 1440 N N . ASN A 1 194 ? 4.659 -0.052 23.670 1.00 85.94 194 ASN A N 1
ATOM 1441 C CA . ASN A 1 194 ? 4.726 -1.484 23.382 1.00 85.94 194 ASN A CA 1
ATOM 1442 C C . ASN A 1 194 ? 3.332 -2.088 23.182 1.00 85.94 194 ASN A C 1
ATOM 1444 O O . ASN A 1 194 ? 2.418 -1.815 23.965 1.00 85.94 194 ASN A O 1
ATOM 1448 N N . ILE A 1 195 ? 3.200 -2.957 22.183 1.00 86.50 195 ILE A N 1
ATOM 1449 C CA . ILE A 1 195 ? 2.003 -3.736 21.865 1.00 86.50 195 ILE A CA 1
ATOM 1450 C C . ILE A 1 195 ? 2.338 -5.228 21.964 1.00 86.50 195 ILE A C 1
ATOM 1452 O O . ILE A 1 195 ? 3.205 -5.712 21.244 1.00 86.50 195 ILE A O 1
ATOM 1456 N N . GLN A 1 196 ? 1.635 -5.971 22.820 1.00 88.25 196 GLN A N 1
ATOM 1457 C CA . GLN A 1 196 ? 1.768 -7.432 22.885 1.00 88.25 196 GLN A CA 1
ATOM 1458 C C . GLN A 1 196 ? 0.833 -8.146 21.899 1.00 88.25 196 GLN A C 1
ATOM 1460 O O . GLN A 1 196 ? 1.222 -9.160 21.327 1.00 88.25 196 GLN A O 1
ATOM 1465 N N . SER A 1 197 ? -0.398 -7.652 21.735 1.00 89.31 197 SER A N 1
ATOM 1466 C CA . SER A 1 197 ? -1.369 -8.149 20.765 1.00 89.31 197 SER A CA 1
ATOM 1467 C C . SER A 1 197 ? -2.462 -7.120 20.460 1.00 89.31 197 SER A C 1
ATOM 1469 O O . SER A 1 197 ? -3.009 -6.451 21.342 1.00 89.31 197 SER A O 1
ATOM 1471 N N . ILE A 1 198 ? -2.815 -7.018 19.178 1.00 90.62 198 ILE A N 1
ATOM 1472 C CA . ILE A 1 198 ? -3.975 -6.261 18.700 1.00 90.62 198 ILE A CA 1
ATOM 1473 C C . ILE A 1 198 ? -4.738 -7.115 17.694 1.00 90.62 198 ILE A C 1
ATOM 1475 O O . ILE A 1 198 ? -4.153 -7.594 16.726 1.00 90.62 198 ILE A O 1
ATOM 1479 N N . GLY A 1 199 ? -6.050 -7.229 17.873 1.00 94.31 199 GLY A N 1
ATOM 1480 C CA . GLY A 1 199 ? -6.982 -7.748 16.880 1.00 94.31 199 GLY A CA 1
ATOM 1481 C C . GLY A 1 199 ? -7.951 -6.659 16.432 1.00 94.31 199 GLY A C 1
ATOM 1482 O O . GLY A 1 199 ? -8.745 -6.174 17.228 1.00 94.31 199 GLY A O 1
ATOM 1483 N N . VAL A 1 200 ? -7.929 -6.277 15.157 1.00 94.88 200 VAL A N 1
ATOM 1484 C CA . VAL A 1 200 ? -8.899 -5.338 14.573 1.00 94.88 200 VAL A CA 1
ATOM 1485 C C . VAL A 1 200 ? -9.610 -6.021 13.422 1.00 94.88 200 VAL A C 1
ATOM 1487 O O . VAL A 1 200 ? -8.962 -6.518 12.507 1.00 94.88 200 VAL A O 1
ATOM 1490 N N . VAL A 1 201 ? -10.938 -6.022 13.442 1.00 96.12 201 VAL A N 1
ATOM 1491 C CA . VAL A 1 201 ? -11.773 -6.548 12.363 1.00 96.12 201 VAL A CA 1
ATOM 1492 C C . VAL A 1 201 ? -12.829 -5.515 12.007 1.00 96.12 201 VAL A C 1
ATOM 1494 O O . VAL A 1 201 ? -13.617 -5.107 12.856 1.00 96.12 201 VAL A O 1
ATOM 1497 N N . ILE A 1 202 ? -12.868 -5.123 10.739 1.00 95.19 202 ILE A N 1
ATOM 1498 C CA . ILE A 1 202 ? -13.944 -4.329 10.150 1.00 95.19 202 ILE A CA 1
ATOM 1499 C C . ILE A 1 202 ? -14.579 -5.168 9.047 1.00 95.19 202 ILE A C 1
ATOM 1501 O O . ILE A 1 202 ? -13.896 -5.548 8.097 1.00 95.19 202 ILE A O 1
ATOM 1505 N N . MET A 1 203 ? -15.867 -5.480 9.166 1.00 96.50 203 MET A N 1
ATOM 1506 C CA . MET A 1 203 ? -16.554 -6.341 8.206 1.00 96.50 203 MET A CA 1
ATOM 1507 C C . MET A 1 203 ? -17.890 -5.777 7.746 1.00 96.50 203 MET A C 1
ATOM 1509 O O . MET A 1 203 ? -18.660 -5.259 8.553 1.00 96.50 203 MET A O 1
ATOM 1513 N N . SER A 1 204 ? -18.185 -5.912 6.453 1.00 96.62 204 SER A N 1
ATOM 1514 C CA . SER A 1 204 ? -19.490 -5.540 5.889 1.00 96.62 204 SER A CA 1
ATOM 1515 C C . SER A 1 204 ? -19.923 -4.115 6.261 1.00 96.62 204 SER A C 1
ATOM 1517 O O . SER A 1 204 ? -21.088 -3.862 6.559 1.00 96.62 204 SER A O 1
ATOM 1519 N N . CYS A 1 205 ? -18.965 -3.184 6.302 1.00 95.19 205 CYS A N 1
ATOM 1520 C CA . CYS A 1 205 ? -19.199 -1.795 6.686 1.00 95.19 205 CYS A CA 1
ATOM 1521 C C . CYS A 1 205 ? -19.196 -0.867 5.468 1.00 95.19 205 CYS A C 1
ATOM 1523 O O . CYS A 1 205 ? -18.456 -1.090 4.508 1.00 95.19 205 CYS A O 1
ATOM 1525 N N . SER A 1 206 ? -19.969 0.217 5.542 1.00 94.38 206 SER A N 1
ATOM 1526 C CA . SER A 1 206 ? -19.868 1.355 4.623 1.00 94.38 206 SER A CA 1
ATOM 1527 C C . SER A 1 206 ? -19.154 2.503 5.321 1.00 94.38 206 SER A C 1
ATOM 1529 O O . SER A 1 206 ? -19.640 3.017 6.323 1.00 94.38 206 SER A O 1
ATOM 1531 N N . ILE A 1 207 ? -17.994 2.903 4.812 1.00 91.31 207 ILE A N 1
ATOM 1532 C CA . ILE A 1 207 ? -17.153 3.935 5.415 1.00 91.31 207 ILE A CA 1
ATOM 1533 C C . ILE A 1 207 ? -17.043 5.116 4.462 1.00 91.31 207 ILE A C 1
ATOM 1535 O O . ILE A 1 207 ? -16.599 4.974 3.324 1.00 91.31 207 ILE A O 1
ATOM 1539 N N . PHE A 1 208 ? -17.406 6.300 4.935 1.00 87.94 208 PHE A N 1
ATOM 1540 C CA . PHE A 1 208 ? -17.239 7.545 4.202 1.00 87.94 208 PHE A CA 1
ATOM 1541 C C . PHE A 1 208 ? -16.288 8.472 4.951 1.00 87.94 208 PHE A C 1
ATOM 1543 O O . PHE A 1 208 ? -16.465 8.729 6.141 1.00 87.94 208 PHE A O 1
ATOM 1550 N N . VAL A 1 209 ? -15.282 8.987 4.248 1.00 83.44 209 VAL A N 1
ATOM 1551 C CA . VAL A 1 209 ? -14.311 9.942 4.786 1.00 83.44 209 VAL A CA 1
ATOM 1552 C C . VAL A 1 209 ? -14.289 11.174 3.892 1.00 83.44 209 VAL A C 1
ATOM 1554 O O . VAL A 1 209 ? -13.858 11.102 2.743 1.00 83.44 209 VAL A O 1
ATOM 1557 N N . ALA A 1 210 ? -14.722 12.311 4.428 1.00 80.62 210 ALA A N 1
ATOM 1558 C CA . ALA A 1 210 ? -14.511 13.620 3.822 1.00 80.62 210 ALA A CA 1
ATOM 1559 C C . ALA A 1 210 ? -13.407 14.362 4.580 1.00 80.62 210 ALA A C 1
ATOM 1561 O O . ALA A 1 210 ? -13.451 14.457 5.808 1.00 80.62 210 ALA A O 1
ATOM 1562 N N . GLN A 1 211 ? -12.418 14.879 3.853 1.00 73.06 211 GLN A N 1
ATOM 1563 C CA . GLN A 1 211 ? -11.252 15.548 4.422 1.00 73.06 211 GLN A CA 1
ATOM 1564 C C . GLN A 1 211 ? -10.895 16.811 3.637 1.00 73.06 211 GLN A C 1
ATOM 1566 O O . GLN A 1 211 ? -10.711 16.765 2.423 1.00 73.06 211 GLN A O 1
ATOM 1571 N N . THR A 1 212 ? -10.665 17.903 4.361 1.00 69.56 212 THR A N 1
ATOM 1572 C CA . THR A 1 212 ? -10.151 19.174 3.820 1.00 69.56 212 THR A CA 1
ATOM 1573 C C . THR A 1 212 ? -8.683 19.441 4.190 1.00 69.56 212 THR A C 1
ATOM 1575 O O . THR A 1 212 ? -8.085 20.390 3.696 1.00 69.56 212 THR A O 1
ATOM 1578 N N . SER A 1 213 ? -8.070 18.623 5.058 1.00 66.00 213 SER A N 1
ATOM 1579 C CA . SER A 1 213 ? -6.714 18.866 5.577 1.00 66.00 213 SER A CA 1
ATOM 1580 C C . SER A 1 213 ? -5.579 18.289 4.725 1.00 66.00 213 SER A C 1
ATOM 1582 O O . SER A 1 213 ? -5.736 17.253 4.082 1.00 66.00 213 SER A O 1
ATOM 1584 N N . ASN A 1 214 ? -4.383 18.876 4.853 1.00 64.88 214 ASN A N 1
ATOM 1585 C CA . ASN A 1 214 ? -3.166 18.482 4.121 1.00 64.88 214 ASN A CA 1
ATOM 1586 C C . ASN A 1 214 ? -2.343 17.359 4.787 1.00 64.88 214 ASN A C 1
ATOM 1588 O O . ASN A 1 214 ? -1.287 16.978 4.295 1.00 64.88 214 ASN A O 1
ATOM 1592 N N . THR A 1 215 ? -2.776 16.834 5.933 1.00 66.38 215 THR A N 1
ATOM 1593 C CA . THR A 1 215 ? -2.052 15.786 6.668 1.00 66.38 215 THR A CA 1
ATOM 1594 C C . THR A 1 215 ? -2.396 14.387 6.154 1.00 66.38 215 THR A C 1
ATOM 1596 O O . THR A 1 215 ? -3.554 14.095 5.850 1.00 66.38 215 THR A O 1
ATOM 1599 N N . ALA A 1 216 ? -1.396 13.500 6.076 1.00 63.94 216 ALA A N 1
ATOM 1600 C CA . ALA A 1 216 ? -1.627 12.088 5.782 1.00 63.94 216 ALA A CA 1
ATOM 1601 C C . ALA A 1 216 ? -2.443 11.439 6.912 1.00 63.94 216 ALA A C 1
ATOM 1603 O O . ALA A 1 216 ? -2.103 11.592 8.090 1.00 63.94 216 ALA A O 1
ATOM 1604 N N . LYS A 1 217 ? -3.508 10.711 6.565 1.00 71.44 217 LYS A N 1
ATOM 1605 C CA . LYS A 1 217 ? -4.391 10.055 7.541 1.00 71.44 217 LYS A CA 1
ATOM 1606 C C . LYS A 1 217 ? -4.498 8.562 7.272 1.00 71.44 217 LYS A C 1
ATOM 1608 O O . LYS A 1 217 ? -4.474 8.124 6.124 1.00 71.44 217 LYS A O 1
ATOM 1613 N N . GLY A 1 218 ? -4.584 7.794 8.353 1.00 73.25 218 GLY A N 1
ATOM 1614 C CA . GLY A 1 218 ? -4.906 6.374 8.337 1.00 73.25 218 GLY A CA 1
ATOM 1615 C C . GLY A 1 218 ? -6.285 6.182 8.950 1.00 73.25 218 GLY A C 1
ATOM 1616 O O . GLY A 1 218 ? -6.520 6.684 10.045 1.00 73.25 218 GLY A O 1
ATOM 1617 N N . MET A 1 219 ? -7.191 5.472 8.281 1.00 86.19 219 MET A N 1
ATOM 1618 C CA . MET A 1 219 ? -8.472 5.091 8.885 1.00 86.19 219 MET A CA 1
ATOM 1619 C C . MET A 1 219 ? -8.238 4.200 10.111 1.00 86.19 219 MET A C 1
ATOM 1621 O O . MET A 1 219 ? -8.848 4.418 11.156 1.00 86.19 219 MET A O 1
ATOM 1625 N N . ILE A 1 220 ? -7.330 3.236 9.988 1.00 90.25 220 ILE A N 1
ATOM 1626 C CA . ILE A 1 220 ? -6.710 2.535 11.106 1.00 90.25 220 ILE A CA 1
ATOM 1627 C C . ILE A 1 220 ? -5.253 2.977 11.149 1.00 90.25 220 ILE A C 1
ATOM 1629 O O . ILE A 1 220 ? -4.502 2.736 10.204 1.00 90.25 220 ILE A O 1
ATOM 1633 N N . ARG A 1 221 ? -4.848 3.623 12.239 1.00 88.69 221 ARG A N 1
ATOM 1634 C CA . ARG A 1 221 ? -3.470 4.054 12.463 1.00 88.69 221 ARG A CA 1
ATOM 1635 C C . ARG A 1 221 ? -2.928 3.415 13.733 1.00 88.69 221 ARG A C 1
ATOM 1637 O O . ARG A 1 221 ? -3.442 3.675 14.817 1.00 88.69 221 ARG A O 1
ATOM 1644 N N . LEU A 1 222 ? -1.870 2.623 13.593 1.00 88.62 222 LEU A N 1
ATOM 1645 C CA . LEU A 1 222 ? -1.137 2.037 14.716 1.00 88.62 222 LEU A CA 1
ATOM 1646 C C . LEU A 1 222 ? 0.261 2.646 14.779 1.00 88.62 222 LEU A C 1
ATOM 1648 O O . LEU A 1 222 ? 1.023 2.511 13.829 1.00 88.62 222 LEU A O 1
ATOM 1652 N N . GLY A 1 223 ? 0.575 3.324 15.877 1.00 86.88 223 GLY A N 1
ATOM 1653 C CA . GLY A 1 223 ? 1.876 3.887 16.211 1.00 86.88 223 GLY A CA 1
ATOM 1654 C C . GLY A 1 223 ? 2.480 3.175 17.412 1.00 86.88 223 GLY A C 1
ATOM 1655 O O . GLY A 1 223 ? 1.894 3.218 18.493 1.00 86.88 223 GLY A O 1
ATOM 1656 N N . THR A 1 224 ? 3.630 2.524 17.244 1.00 86.12 224 THR A N 1
ATOM 1657 C CA . THR A 1 224 ? 4.324 1.896 18.376 1.00 86.12 224 THR A CA 1
ATOM 1658 C C . THR A 1 224 ? 5.831 1.781 18.192 1.00 86.12 224 THR A C 1
ATOM 1660 O O . THR A 1 224 ? 6.312 1.709 17.063 1.00 86.12 224 THR A O 1
ATOM 1663 N N . ASP A 1 225 ? 6.573 1.756 19.297 1.00 87.19 225 ASP 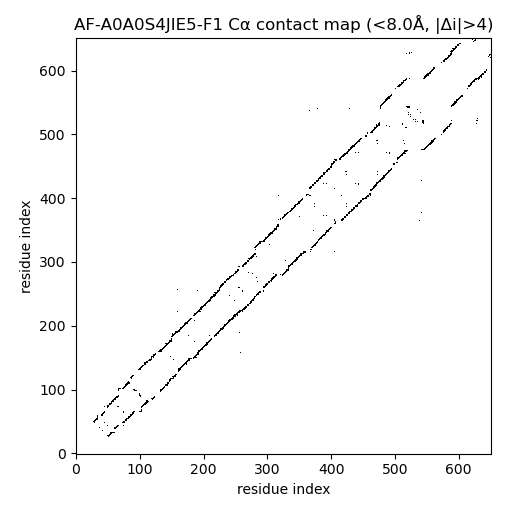A N 1
ATOM 1664 C CA . ASP A 1 225 ? 8.019 1.523 19.284 1.00 87.19 225 ASP A CA 1
ATOM 1665 C C . ASP A 1 225 ? 8.342 0.008 19.285 1.00 87.19 225 ASP A C 1
ATOM 1667 O O . ASP A 1 225 ? 9.380 -0.416 18.779 1.00 87.19 225 ASP A O 1
ATOM 1671 N N . SER A 1 226 ? 7.442 -0.843 19.784 1.00 88.69 226 SER A N 1
ATOM 1672 C CA . SER A 1 226 ? 7.581 -2.302 19.715 1.00 88.69 226 SER A CA 1
ATOM 1673 C C . SER A 1 226 ? 6.221 -2.977 19.629 1.00 88.69 226 SER A C 1
ATOM 1675 O O . SER A 1 226 ? 5.314 -2.659 20.394 1.00 88.69 226 SER A O 1
ATOM 1677 N N . GLY A 1 227 ? 6.064 -3.933 18.723 1.00 87.81 227 GLY A N 1
ATOM 1678 C CA . GLY A 1 227 ? 4.808 -4.635 18.523 1.00 87.81 227 GLY A CA 1
ATOM 1679 C C . GLY A 1 227 ? 4.995 -6.103 18.183 1.00 87.81 227 GLY A C 1
ATOM 1680 O O . GLY A 1 227 ? 5.854 -6.483 17.385 1.00 87.81 227 GLY A O 1
ATOM 1681 N N . ASP A 1 228 ? 4.134 -6.922 18.765 1.00 88.62 228 ASP A N 1
ATOM 1682 C CA . ASP A 1 228 ? 4.029 -8.345 18.496 1.00 88.62 228 ASP A CA 1
ATOM 1683 C C . ASP A 1 228 ? 2.557 -8.724 18.268 1.00 88.62 228 ASP A C 1
ATOM 1685 O O . ASP A 1 228 ? 1.646 -8.035 18.729 1.00 88.62 228 ASP A O 1
ATOM 1689 N N . ALA A 1 229 ? 2.328 -9.788 17.496 1.00 90.50 229 ALA A N 1
ATOM 1690 C CA . ALA A 1 229 ? 1.010 -10.365 17.217 1.00 90.50 229 ALA A CA 1
ATOM 1691 C C . ALA A 1 229 ? -0.089 -9.333 16.864 1.00 90.50 229 ALA A C 1
ATOM 1693 O O . ALA A 1 229 ? -1.181 -9.327 17.445 1.00 90.50 229 ALA A O 1
ATOM 1694 N N . ILE A 1 230 ? 0.199 -8.460 15.896 1.00 93.56 230 ILE A N 1
ATOM 1695 C CA . ILE A 1 230 ? -0.756 -7.482 15.360 1.00 93.56 230 ILE A CA 1
ATOM 1696 C C . ILE A 1 230 ? -1.554 -8.134 14.231 1.00 93.56 230 ILE A C 1
ATOM 1698 O O . ILE A 1 230 ? -0.974 -8.614 13.264 1.00 93.56 230 ILE A O 1
ATOM 1702 N N . SER A 1 231 ? -2.881 -8.117 14.311 1.00 96.19 231 SER A N 1
ATOM 1703 C CA . SER A 1 231 ? -3.785 -8.649 13.290 1.00 96.19 231 SER A CA 1
ATOM 1704 C C . SER A 1 231 ? -4.848 -7.616 12.933 1.00 96.19 231 SER A C 1
ATOM 1706 O O . SER A 1 231 ? -5.697 -7.285 13.757 1.00 96.19 231 SER A O 1
ATOM 1708 N N . ILE A 1 232 ? -4.844 -7.135 11.690 1.00 96.75 232 ILE A N 1
ATOM 1709 C CA . ILE A 1 232 ? -5.845 -6.199 11.163 1.00 96.75 232 ILE A CA 1
ATOM 1710 C C . ILE A 1 232 ? -6.549 -6.842 9.971 1.00 96.75 232 ILE A C 1
ATOM 1712 O O . ILE A 1 232 ? -5.895 -7.264 9.021 1.00 96.75 232 ILE A O 1
ATOM 1716 N N . ALA A 1 233 ? -7.878 -6.877 9.986 1.00 96.62 233 ALA A N 1
ATOM 1717 C CA . ALA A 1 233 ? -8.691 -7.392 8.896 1.00 96.62 233 ALA A CA 1
ATOM 1718 C C . ALA A 1 233 ? -9.771 -6.387 8.471 1.00 96.62 233 ALA A C 1
ATOM 1720 O O . ALA A 1 233 ? -10.530 -5.894 9.304 1.00 96.62 233 ALA A O 1
ATOM 1721 N N . MET A 1 234 ? -9.875 -6.128 7.168 1.00 95.69 234 MET A N 1
ATOM 1722 C CA . MET A 1 234 ? -10.986 -5.403 6.548 1.00 95.69 234 MET A CA 1
ATOM 1723 C C . MET A 1 234 ? -11.626 -6.289 5.478 1.00 95.69 234 MET A C 1
ATOM 1725 O O . MET A 1 234 ? -10.960 -6.694 4.527 1.00 95.69 234 MET A O 1
ATOM 1729 N N . ILE A 1 235 ? -12.896 -6.643 5.656 1.00 96.56 235 ILE A N 1
ATOM 1730 C CA . ILE A 1 235 ? -13.559 -7.688 4.866 1.00 96.56 235 ILE A CA 1
ATOM 1731 C C . ILE A 1 235 ? -14.887 -7.165 4.321 1.00 96.56 235 ILE A C 1
ATOM 1733 O O . ILE A 1 235 ? -15.665 -6.560 5.058 1.00 96.56 235 ILE A O 1
ATOM 1737 N N . ASP A 1 236 ? -15.142 -7.396 3.034 1.00 96.75 236 ASP A N 1
ATOM 1738 C CA . ASP A 1 236 ? -16.416 -7.121 2.356 1.00 96.75 236 ASP A CA 1
ATOM 1739 C C . ASP A 1 236 ? -16.975 -5.716 2.645 1.00 96.75 236 ASP A C 1
ATOM 1741 O O . ASP A 1 236 ? -18.173 -5.530 2.844 1.00 96.75 236 ASP A O 1
ATOM 1745 N N . SER A 1 237 ? -16.089 -4.722 2.742 1.00 95.25 237 SER A N 1
ATOM 1746 C CA . SER A 1 237 ? -16.432 -3.357 3.140 1.00 95.25 237 SER A CA 1
ATOM 1747 C C . SER A 1 237 ? -16.309 -2.395 1.962 1.00 95.25 237 SER A C 1
ATOM 1749 O O . SER A 1 237 ? -15.525 -2.608 1.037 1.00 95.25 237 SER A O 1
ATOM 1751 N N . VAL A 1 238 ? -17.076 -1.310 2.000 1.00 95.31 238 VAL A N 1
ATOM 1752 C CA . VAL A 1 238 ? -17.031 -0.246 0.993 1.00 95.31 238 VAL A CA 1
ATOM 1753 C C . VAL A 1 238 ? -16.471 1.008 1.641 1.00 95.31 238 VAL A C 1
ATOM 1755 O O . VAL A 1 238 ? -16.966 1.432 2.682 1.00 95.31 238 VAL A O 1
ATOM 1758 N N . MET A 1 239 ? -15.456 1.613 1.033 1.00 92.06 239 MET A N 1
ATOM 1759 C CA . MET A 1 239 ? -14.854 2.853 1.505 1.00 92.06 239 MET A CA 1
ATOM 1760 C C . MET A 1 239 ? -14.873 3.917 0.412 1.00 92.06 239 MET A C 1
ATOM 1762 O O . MET A 1 239 ? -14.392 3.697 -0.699 1.00 92.06 239 MET A O 1
ATOM 1766 N N . SER A 1 240 ? -15.379 5.095 0.759 1.00 90.94 240 SER A N 1
ATOM 1767 C CA . SER A 1 240 ? -15.419 6.262 -0.116 1.00 90.94 240 SER A CA 1
ATOM 1768 C C . SER A 1 240 ? -14.678 7.424 0.529 1.00 90.94 240 SER A C 1
ATOM 1770 O O . SER A 1 240 ? -15.009 7.841 1.637 1.00 90.94 240 SER A O 1
ATOM 1772 N N . VAL A 1 241 ? -13.675 7.946 -0.171 1.00 85.31 241 VAL A N 1
ATOM 1773 C CA . VAL A 1 241 ? -12.830 9.053 0.275 1.00 85.31 241 VAL A CA 1
ATOM 1774 C C . VAL A 1 241 ? -13.023 10.245 -0.648 1.00 85.31 241 VAL A C 1
ATOM 1776 O O . VAL A 1 241 ? -12.802 10.155 -1.858 1.00 85.31 241 VAL A O 1
ATOM 1779 N N . LEU A 1 242 ? -13.379 11.377 -0.054 1.00 84.00 242 LEU A N 1
ATOM 1780 C CA . LEU A 1 242 ? -13.390 12.681 -0.696 1.00 84.00 242 LEU A CA 1
ATOM 1781 C C . LEU A 1 242 ? -12.356 13.567 0.001 1.00 84.00 242 LEU A C 1
ATOM 1783 O O . LEU A 1 242 ? -12.592 14.041 1.111 1.00 84.00 242 LEU A O 1
ATOM 1787 N N . SER A 1 243 ? -11.200 13.763 -0.630 1.00 72.94 243 SER A N 1
ATOM 1788 C CA . SER A 1 243 ? -10.160 14.659 -0.130 1.00 72.94 243 SER A CA 1
ATOM 1789 C C . SER A 1 243 ? -10.059 15.897 -1.018 1.00 72.94 243 SER A C 1
ATOM 1791 O O . SER A 1 243 ? -9.740 15.799 -2.202 1.00 72.94 243 SER A O 1
ATOM 1793 N N . GLU A 1 244 ? -10.347 17.057 -0.434 1.00 65.38 244 GLU A N 1
ATOM 1794 C CA . GLU A 1 244 ? -10.243 18.370 -1.087 1.00 65.38 244 GLU A CA 1
ATOM 1795 C C . GLU A 1 244 ? -8.886 19.053 -0.825 1.00 65.38 244 GLU A C 1
ATOM 1797 O O . GLU A 1 244 ? -8.622 20.119 -1.375 1.00 65.38 244 GLU A O 1
ATOM 1802 N N . GLY A 1 245 ? -8.022 18.438 -0.006 1.00 60.19 245 GLY A N 1
ATOM 1803 C CA . GLY A 1 245 ? -6.705 18.960 0.377 1.00 60.19 245 GLY A CA 1
ATOM 1804 C C . GLY A 1 245 ? -5.532 18.053 -0.016 1.00 60.19 245 GLY A C 1
ATOM 1805 O O . GLY A 1 245 ? -5.705 16.966 -0.568 1.00 60.19 245 GLY A O 1
ATOM 1806 N N . PHE A 1 246 ? -4.316 18.481 0.333 1.00 56.75 246 PHE A N 1
ATOM 1807 C CA . PHE A 1 246 ? -3.048 17.853 -0.069 1.00 56.75 246 PHE A CA 1
ATOM 1808 C C . PHE A 1 246 ? -2.649 16.615 0.776 1.00 56.75 246 PHE A C 1
ATOM 1810 O O . PHE A 1 246 ? -1.470 16.343 0.985 1.00 56.75 246 PHE A O 1
ATOM 1817 N N . GLY A 1 247 ? -3.608 15.874 1.338 1.00 63.81 247 GLY A N 1
ATOM 1818 C CA . GLY A 1 247 ? -3.333 14.740 2.231 1.00 63.81 247 GLY A CA 1
ATOM 1819 C C . GLY A 1 247 ? -3.337 13.374 1.529 1.00 63.81 247 GLY A C 1
ATOM 1820 O O . GLY A 1 247 ? -4.221 13.085 0.724 1.00 63.81 247 GLY A O 1
ATOM 1821 N N . ASN A 1 248 ? -2.402 12.486 1.898 1.00 72.94 248 ASN A N 1
ATOM 1822 C CA . ASN A 1 248 ? -2.478 11.055 1.564 1.00 72.94 248 ASN A CA 1
ATOM 1823 C C . ASN A 1 248 ? -3.545 10.358 2.422 1.00 72.94 248 ASN A C 1
ATOM 1825 O O . ASN A 1 248 ? -3.498 10.443 3.653 1.00 72.94 248 ASN A O 1
ATOM 1829 N N . CYS A 1 249 ? -4.464 9.623 1.796 1.00 79.62 249 CYS A N 1
ATOM 1830 C CA . CYS A 1 249 ? -5.448 8.814 2.514 1.00 79.62 249 CYS A CA 1
ATOM 1831 C C . CYS A 1 249 ? -5.037 7.340 2.528 1.00 79.62 249 CYS A C 1
ATOM 1833 O O . CYS A 1 249 ? -4.791 6.749 1.480 1.00 79.62 249 CYS A O 1
ATOM 1835 N N . ASN A 1 250 ? -4.980 6.741 3.716 1.00 85.88 250 ASN A N 1
ATOM 1836 C CA . ASN A 1 250 ? -4.587 5.350 3.892 1.00 85.88 250 ASN A CA 1
ATOM 1837 C C . ASN A 1 250 ? -5.676 4.573 4.637 1.00 85.88 250 ASN A C 1
ATOM 1839 O O . ASN A 1 250 ? -6.215 5.071 5.628 1.00 85.88 250 ASN A O 1
ATOM 1843 N N . CYS A 1 251 ? -5.990 3.346 4.221 1.00 89.81 251 CYS A N 1
ATOM 1844 C CA . CYS A 1 251 ? -6.943 2.522 4.973 1.00 89.81 251 CYS A CA 1
ATOM 1845 C C . CYS A 1 251 ? -6.299 1.992 6.261 1.00 89.81 251 CYS A C 1
ATOM 1847 O O . CYS A 1 251 ? -6.835 2.173 7.353 1.00 89.81 251 CYS A O 1
ATOM 1849 N N . VAL A 1 252 ? -5.114 1.399 6.141 1.00 92.38 252 VAL A N 1
ATOM 1850 C CA . VAL A 1 252 ? -4.299 0.912 7.253 1.00 92.38 252 VAL A CA 1
ATOM 1851 C C . VAL A 1 252 ? -2.928 1.570 7.182 1.00 92.38 252 VAL A C 1
ATOM 1853 O O . VAL A 1 252 ? -2.251 1.508 6.158 1.00 92.38 252 VAL A O 1
ATOM 1856 N N . MET A 1 253 ? -2.517 2.198 8.277 1.00 90.06 253 MET A N 1
ATOM 1857 C CA . MET A 1 253 ? -1.241 2.889 8.413 1.00 90.06 253 MET A CA 1
ATOM 1858 C C . MET A 1 253 ? -0.505 2.365 9.644 1.00 90.06 253 MET A C 1
ATOM 1860 O O . MET A 1 253 ? -0.953 2.573 10.774 1.00 90.06 253 MET A O 1
ATOM 1864 N N . LEU A 1 254 ? 0.635 1.712 9.424 1.00 89.25 254 LEU A N 1
ATOM 1865 C CA . LEU A 1 254 ? 1.538 1.289 10.495 1.00 89.25 254 LEU A CA 1
ATOM 1866 C C . LEU A 1 254 ? 2.669 2.309 10.613 1.00 89.25 254 LEU A C 1
ATOM 1868 O O . LEU A 1 254 ? 3.351 2.590 9.635 1.00 89.25 254 LEU A O 1
ATOM 1872 N N . THR A 1 255 ? 2.850 2.886 11.791 1.00 85.19 255 THR A N 1
ATOM 1873 C CA . THR A 1 255 ? 3.842 3.920 12.097 1.00 85.19 255 THR A CA 1
ATOM 1874 C C . THR A 1 255 ? 4.518 3.609 13.432 1.00 85.19 255 THR A C 1
ATOM 1876 O O . THR A 1 255 ? 4.129 2.682 14.139 1.00 85.19 255 THR A O 1
ATOM 1879 N N . TYR A 1 256 ? 5.530 4.389 13.792 1.00 80.81 256 TYR A N 1
ATOM 1880 C CA . TYR A 1 256 ? 6.124 4.383 15.128 1.00 80.81 256 TYR A CA 1
ATOM 1881 C C . TYR A 1 256 ? 5.585 5.543 15.977 1.00 80.81 256 TYR A C 1
ATOM 1883 O O . TYR A 1 256 ? 4.894 6.423 15.444 1.00 80.81 256 TYR A O 1
ATOM 1891 N N . SER A 1 257 ? 5.860 5.525 17.288 1.00 69.62 257 SER A N 1
ATOM 1892 C CA . SER A 1 257 ? 5.426 6.586 18.206 1.00 69.62 257 SER A CA 1
ATOM 1893 C C . SER A 1 257 ? 6.498 7.643 18.466 1.00 69.62 257 SER A C 1
ATOM 1895 O O . SER A 1 257 ? 6.220 8.825 18.268 1.00 69.62 257 SER A O 1
ATOM 1897 N N . GLN A 1 258 ? 7.700 7.253 18.902 1.00 69.06 258 GLN A N 1
ATOM 1898 C CA . GLN A 1 258 ? 8.757 8.203 19.279 1.00 69.06 258 GLN A CA 1
ATOM 1899 C C . GLN A 1 258 ? 10.161 7.796 18.808 1.00 69.06 258 GLN A C 1
ATOM 1901 O O . GLN A 1 258 ? 10.975 8.682 18.554 1.00 69.06 258 GLN A O 1
ATOM 1906 N N . ASN A 1 259 ? 10.436 6.496 18.652 1.00 73.00 259 ASN A N 1
ATOM 1907 C CA . ASN A 1 259 ? 11.754 5.965 18.282 1.00 73.00 259 ASN A CA 1
ATOM 1908 C C . ASN A 1 259 ? 11.691 5.038 17.057 1.00 73.00 259 ASN A C 1
ATOM 1910 O O . ASN A 1 259 ? 10.645 4.878 16.438 1.00 73.00 259 ASN A O 1
ATOM 1914 N N . ILE A 1 260 ? 12.810 4.377 16.730 1.00 80.69 260 ILE A N 1
ATOM 1915 C CA . ILE A 1 260 ? 12.796 3.259 15.781 1.00 80.69 260 ILE A CA 1
ATOM 1916 C C . ILE A 1 260 ? 11.855 2.171 16.315 1.00 80.69 260 ILE A C 1
ATOM 1918 O O . ILE A 1 260 ? 12.128 1.567 17.350 1.00 80.69 260 ILE A O 1
ATOM 1922 N N . GLY A 1 261 ? 10.763 1.942 15.594 1.00 84.75 261 GLY A N 1
ATOM 1923 C CA . GLY A 1 261 ? 9.775 0.920 15.871 1.00 84.75 261 GLY A CA 1
ATOM 1924 C C . GLY A 1 261 ? 10.186 -0.456 15.351 1.00 84.75 261 GLY A C 1
ATOM 1925 O O . GLY A 1 261 ? 10.742 -0.574 14.256 1.00 84.75 261 GLY A O 1
ATOM 1926 N N . TYR A 1 262 ? 9.843 -1.506 16.092 1.00 90.25 262 TYR A N 1
ATOM 1927 C CA . TYR A 1 262 ? 10.036 -2.899 15.684 1.00 90.25 262 TYR A CA 1
ATOM 1928 C C . TYR A 1 262 ? 8.710 -3.646 15.732 1.00 90.25 262 TYR A C 1
ATOM 1930 O O . TYR A 1 262 ? 8.113 -3.776 16.796 1.00 90.25 262 TYR A O 1
ATOM 1938 N N . LEU A 1 263 ? 8.249 -4.155 14.592 1.00 91.19 263 LEU A N 1
ATOM 1939 C CA . LEU A 1 263 ? 7.051 -4.984 14.517 1.00 91.19 263 LEU A CA 1
ATOM 1940 C C . LEU A 1 263 ? 7.419 -6.400 14.099 1.00 91.19 263 LEU A C 1
ATOM 1942 O O . LEU A 1 263 ? 8.125 -6.608 13.115 1.00 91.19 263 LEU A O 1
ATOM 1946 N N . SER A 1 264 ? 6.881 -7.376 14.816 1.00 93.38 264 SER A N 1
ATOM 1947 C CA . SER A 1 264 ? 7.008 -8.789 14.478 1.00 93.38 264 SER A CA 1
ATOM 1948 C C . SER A 1 264 ? 5.632 -9.437 14.377 1.00 93.38 264 SER A C 1
ATOM 1950 O O . SER A 1 264 ? 4.665 -8.963 14.980 1.00 93.38 264 SER A O 1
ATOM 1952 N N . ARG A 1 265 ? 5.521 -10.504 13.573 1.00 94.19 265 ARG A N 1
ATOM 1953 C CA . ARG A 1 265 ? 4.288 -11.307 13.441 1.00 94.19 265 ARG A CA 1
ATOM 1954 C C . ARG A 1 265 ? 3.044 -10.464 13.148 1.00 94.19 265 ARG A C 1
ATOM 1956 O O . ARG A 1 265 ? 1.960 -10.727 13.667 1.00 94.19 265 ARG A O 1
ATOM 1963 N N . THR A 1 266 ? 3.210 -9.432 12.324 1.00 94.81 266 THR A N 1
ATOM 1964 C CA . THR A 1 266 ? 2.117 -8.546 11.923 1.00 94.81 266 THR A CA 1
ATOM 1965 C C . THR A 1 266 ? 1.387 -9.142 10.729 1.00 94.81 266 THR A C 1
ATOM 1967 O O . THR A 1 266 ? 2.011 -9.520 9.742 1.00 94.81 266 THR A O 1
ATOM 1970 N N . SER A 1 267 ? 0.062 -9.214 10.797 1.00 96.44 267 SER A N 1
ATOM 1971 C CA . SER A 1 267 ? -0.805 -9.664 9.717 1.00 96.44 267 SER A CA 1
ATOM 1972 C C . SER A 1 267 ? -1.826 -8.586 9.369 1.00 96.44 267 SER A C 1
ATOM 1974 O O . SER A 1 267 ? -2.561 -8.109 10.233 1.00 96.44 267 SER A O 1
ATOM 1976 N N . VAL A 1 268 ? -1.887 -8.206 8.094 1.00 97.38 268 VAL A N 1
ATOM 1977 C CA . VAL A 1 268 ? -2.931 -7.322 7.566 1.00 97.38 268 VAL A CA 1
ATOM 1978 C C . VAL A 1 268 ? -3.631 -8.022 6.411 1.00 97.38 268 VAL A C 1
ATOM 1980 O O . VAL A 1 268 ? -2.986 -8.388 5.432 1.00 97.38 268 VAL A O 1
ATOM 1983 N N . LEU A 1 269 ? -4.947 -8.190 6.518 1.00 97.56 269 LEU A N 1
ATOM 1984 C CA . LEU A 1 269 ? -5.801 -8.774 5.489 1.00 97.56 269 LEU A CA 1
ATOM 1985 C C . LEU A 1 269 ? -6.842 -7.750 5.038 1.00 97.56 269 LEU A C 1
ATOM 1987 O O . LEU A 1 269 ? -7.657 -7.293 5.834 1.00 97.56 269 LEU A O 1
ATOM 1991 N N . VAL A 1 270 ? -6.879 -7.443 3.748 1.00 97.56 270 VAL A N 1
ATOM 1992 C CA . VAL A 1 270 ? -7.969 -6.680 3.136 1.00 97.56 270 VAL A CA 1
ATOM 1993 C C . VAL A 1 270 ? -8.586 -7.523 2.034 1.00 97.56 270 VAL A C 1
ATOM 1995 O O . VAL A 1 270 ? -7.910 -7.858 1.066 1.00 97.56 270 VAL A O 1
ATOM 1998 N N . SER A 1 271 ? -9.852 -7.909 2.185 1.00 97.50 271 SER A N 1
ATOM 1999 C CA . SER A 1 271 ? -10.503 -8.870 1.291 1.00 97.50 271 SER A CA 1
ATOM 2000 C C . SER A 1 271 ? -11.881 -8.407 0.834 1.00 97.50 271 SER A C 1
ATOM 2002 O O . SER A 1 271 ? -12.646 -7.867 1.631 1.00 97.50 271 SER A O 1
ATOM 2004 N N . GLY A 1 272 ? -12.210 -8.643 -0.439 1.00 96.25 272 GLY A N 1
ATOM 2005 C CA . GLY A 1 272 ? -13.561 -8.448 -0.991 1.00 96.25 272 GLY A CA 1
ATOM 2006 C C . GLY A 1 272 ? -14.092 -7.015 -0.890 1.00 96.25 272 GLY A C 1
ATOM 2007 O O . GLY A 1 272 ? -15.297 -6.799 -0.938 1.00 96.25 272 GLY A O 1
ATOM 2008 N N . SER A 1 273 ? -13.203 -6.040 -0.692 1.00 96.25 273 SER A N 1
ATOM 2009 C CA . SER A 1 273 ? -13.569 -4.664 -0.354 1.00 96.25 273 SER A CA 1
ATOM 2010 C C . SER A 1 273 ? -13.448 -3.729 -1.557 1.00 96.25 273 SER A C 1
ATOM 2012 O O . SER A 1 273 ? -12.576 -3.904 -2.414 1.00 96.25 273 SER A O 1
ATOM 2014 N N . ASN A 1 274 ? -14.305 -2.709 -1.593 1.00 96.81 274 ASN A N 1
ATOM 2015 C CA . ASN A 1 274 ? -14.357 -1.718 -2.665 1.00 96.81 274 ASN A CA 1
ATOM 2016 C C . ASN A 1 274 ? -13.923 -0.347 -2.146 1.00 96.81 274 ASN A C 1
ATOM 2018 O O . ASN A 1 274 ? -14.432 0.129 -1.134 1.00 96.81 274 ASN A O 1
ATOM 2022 N N . PHE A 1 275 ? -13.015 0.302 -2.866 1.00 95.06 275 PHE A N 1
ATOM 2023 C CA . PHE A 1 275 ? -12.451 1.596 -2.510 1.00 95.06 275 PHE A CA 1
ATOM 2024 C C . PHE A 1 275 ? -12.681 2.590 -3.638 1.00 95.06 275 PHE A C 1
ATOM 2026 O O . PHE A 1 275 ? -12.307 2.339 -4.782 1.00 95.06 275 PHE A O 1
ATOM 2033 N N . THR A 1 276 ? -13.243 3.743 -3.303 1.00 93.19 276 THR A N 1
ATOM 2034 C CA . THR A 1 276 ? -13.383 4.879 -4.213 1.00 93.19 276 THR A CA 1
ATOM 2035 C C . THR A 1 276 ? -12.732 6.089 -3.575 1.00 93.19 276 THR A C 1
ATOM 2037 O O . THR A 1 276 ? -13.160 6.517 -2.508 1.00 93.19 276 THR A O 1
ATOM 2040 N N . ALA A 1 277 ? -11.700 6.649 -4.198 1.00 88.94 277 ALA A N 1
ATOM 2041 C CA . ALA A 1 277 ? -10.950 7.759 -3.625 1.00 88.94 277 ALA A CA 1
ATOM 2042 C C . ALA A 1 277 ? -10.767 8.890 -4.633 1.00 88.94 277 ALA A C 1
ATOM 2044 O O . ALA A 1 277 ? -10.334 8.664 -5.758 1.00 88.94 277 ALA A O 1
ATOM 2045 N N . LYS A 1 278 ? -11.049 10.121 -4.205 1.00 86.88 278 LYS A N 1
ATOM 2046 C CA . LYS A 1 278 ? -10.632 11.347 -4.891 1.00 86.88 278 LYS A CA 1
ATOM 2047 C C . LYS A 1 278 ? -9.620 12.060 -4.002 1.00 86.88 278 LYS A C 1
ATOM 2049 O O . LYS A 1 278 ? -9.948 12.383 -2.862 1.00 86.88 278 LYS A O 1
ATOM 2054 N N . SER A 1 279 ? -8.399 12.254 -4.494 1.00 79.44 279 SER A N 1
ATOM 2055 C CA . SER A 1 279 ? -7.308 12.897 -3.749 1.00 79.44 279 SER A CA 1
ATOM 2056 C C . SER A 1 279 ? -6.449 13.755 -4.675 1.00 79.44 279 SER A C 1
ATOM 2058 O O . SER A 1 279 ? -6.407 13.526 -5.881 1.00 79.44 279 SER A O 1
ATOM 2060 N N . GLN A 1 280 ? -5.764 14.748 -4.112 1.00 73.75 280 GLN A N 1
ATOM 2061 C CA . GLN A 1 280 ? -4.753 15.536 -4.822 1.00 73.75 280 GLN A CA 1
ATOM 2062 C C . GLN A 1 280 ? -3.345 14.934 -4.696 1.00 73.75 280 GLN A C 1
ATOM 2064 O O . GLN A 1 280 ? -2.484 15.234 -5.518 1.00 73.75 280 GLN A O 1
ATOM 2069 N N . VAL A 1 281 ? -3.111 14.073 -3.694 1.00 68.81 281 VAL A N 1
ATOM 2070 C CA . VAL A 1 281 ? -1.786 13.491 -3.417 1.00 68.81 281 VAL A CA 1
ATOM 2071 C C . VAL A 1 281 ? -1.820 11.975 -3.550 1.00 68.81 281 VAL A C 1
ATOM 2073 O O . VAL A 1 281 ? -1.183 11.437 -4.440 1.00 68.81 281 VAL A O 1
ATOM 2076 N N . GLY A 1 282 ? -2.596 11.233 -2.767 1.00 79.19 282 GLY A N 1
ATOM 2077 C CA . GLY A 1 282 ? -2.489 9.780 -2.864 1.00 79.19 282 GLY A CA 1
ATOM 2078 C C . GLY A 1 282 ? -3.497 8.985 -2.067 1.00 79.19 282 GLY A C 1
ATOM 2079 O O . GLY A 1 282 ? -4.191 9.487 -1.179 1.00 79.19 282 GLY A O 1
ATOM 2080 N N . PHE A 1 283 ? -3.551 7.706 -2.414 1.00 85.62 283 PHE A N 1
ATOM 2081 C CA . PHE A 1 283 ? -4.378 6.702 -1.781 1.00 85.62 283 PHE A CA 1
ATOM 2082 C C . PHE A 1 283 ? -3.603 5.393 -1.636 1.00 85.62 283 PHE A C 1
ATOM 2084 O O . PHE A 1 283 ? -3.077 4.863 -2.619 1.00 85.62 283 PHE A O 1
ATOM 2091 N N . ALA A 1 284 ? -3.593 4.831 -0.428 1.00 88.00 284 ALA A N 1
ATOM 2092 C CA . ALA A 1 284 ? -3.113 3.476 -0.223 1.00 88.00 284 ALA A CA 1
ATOM 2093 C C . ALA A 1 284 ? -4.040 2.634 0.649 1.00 88.00 284 ALA A C 1
ATOM 2095 O O . ALA A 1 284 ? -4.654 3.128 1.591 1.00 88.00 284 ALA A O 1
ATOM 2096 N N . VAL A 1 285 ? -4.126 1.334 0.366 1.00 92.00 285 VAL A N 1
ATOM 2097 C CA . VAL A 1 285 ? -4.895 0.431 1.235 1.00 92.00 285 VAL A CA 1
ATOM 2098 C C . VAL A 1 285 ? -4.071 0.107 2.476 1.00 92.00 285 VAL A C 1
ATOM 2100 O O . VAL A 1 285 ? -4.511 0.357 3.594 1.00 92.00 285 VAL A O 1
ATOM 2103 N N . VAL A 1 286 ? -2.843 -0.368 2.299 1.00 92.56 286 VAL A N 1
ATOM 2104 C CA . VAL A 1 286 ? -1.894 -0.590 3.390 1.00 92.56 286 VAL A CA 1
ATOM 2105 C C . VAL A 1 286 ? -0.653 0.250 3.142 1.00 92.56 286 VAL A C 1
ATOM 2107 O O . VAL A 1 286 ? -0.034 0.158 2.080 1.00 92.56 286 VAL A O 1
ATOM 2110 N N . THR A 1 287 ? -0.285 1.059 4.132 1.00 88.62 287 THR A N 1
ATOM 2111 C CA . THR A 1 287 ? 0.904 1.902 4.069 1.00 88.62 287 THR A CA 1
ATOM 2112 C C . THR A 1 287 ? 1.787 1.750 5.300 1.00 88.62 287 THR A C 1
ATOM 2114 O O . THR A 1 287 ? 1.309 1.638 6.435 1.00 88.62 287 THR A O 1
ATOM 2117 N N . ILE A 1 288 ? 3.091 1.834 5.063 1.00 86.94 288 ILE A N 1
ATOM 2118 C CA . ILE A 1 288 ? 4.117 2.076 6.073 1.00 86.94 288 ILE A CA 1
ATOM 2119 C C . ILE A 1 288 ? 4.856 3.345 5.626 1.00 86.94 288 ILE A C 1
ATOM 2121 O O . ILE A 1 288 ? 5.625 3.283 4.662 1.00 86.94 288 ILE A O 1
ATOM 2125 N N . PRO A 1 289 ? 4.557 4.507 6.235 1.00 75.31 289 PRO A N 1
ATOM 2126 C CA . PRO A 1 289 ? 4.876 5.822 5.694 1.00 75.31 289 PRO A CA 1
ATOM 2127 C C . PRO A 1 289 ? 6.370 6.166 5.790 1.00 75.31 289 PRO A C 1
ATOM 2129 O O . PRO A 1 289 ? 7.131 5.565 6.543 1.00 75.31 289 PRO A O 1
ATOM 2132 N N . PHE A 1 290 ? 6.744 7.215 5.050 1.00 60.12 290 PHE A N 1
ATOM 2133 C CA . PHE A 1 290 ? 8.094 7.658 4.664 1.00 60.12 290 PHE A CA 1
ATOM 2134 C C . PHE A 1 290 ? 9.110 7.966 5.787 1.00 60.12 290 PHE A C 1
ATOM 2136 O O . PHE A 1 290 ? 10.230 8.382 5.506 1.00 60.12 290 PHE A O 1
ATOM 2143 N N . GLN A 1 291 ? 8.780 7.777 7.063 1.00 60.53 291 GLN A N 1
ATOM 2144 C CA . GLN A 1 291 ? 9.623 8.254 8.164 1.00 60.53 291 GLN A CA 1
ATOM 2145 C C . GLN A 1 291 ? 10.806 7.334 8.539 1.00 60.53 291 GLN A C 1
ATOM 2147 O O . GLN A 1 291 ? 11.442 7.586 9.552 1.00 60.53 291 GLN A O 1
ATOM 2152 N N . ARG A 1 292 ? 11.158 6.318 7.725 1.00 58.06 292 ARG A N 1
ATOM 2153 C CA . ARG A 1 292 ? 12.403 5.509 7.829 1.00 58.06 292 ARG A CA 1
ATOM 2154 C C . ARG A 1 292 ? 12.776 5.079 9.260 1.00 58.06 292 ARG A C 1
ATOM 2156 O O . ARG A 1 292 ? 13.949 5.083 9.619 1.00 58.06 292 ARG A O 1
ATOM 2163 N N . GLN A 1 293 ? 11.790 4.732 10.085 1.00 74.19 293 GLN A N 1
ATOM 2164 C CA . GLN A 1 293 ? 11.986 4.392 11.500 1.00 74.19 293 GLN A CA 1
ATOM 2165 C C . GLN A 1 293 ? 11.185 3.155 11.928 1.00 74.19 293 GLN A C 1
ATOM 2167 O O . GLN A 1 293 ? 10.913 2.994 13.101 1.00 74.19 293 GLN A O 1
ATOM 2172 N N . LEU A 1 294 ? 10.794 2.263 11.012 1.00 84.31 294 LEU A N 1
ATOM 2173 C CA . LEU A 1 294 ? 10.091 1.018 11.360 1.00 84.31 294 LEU A CA 1
ATOM 2174 C C . LEU A 1 294 ? 10.836 -0.184 10.779 1.00 84.31 294 LEU A C 1
ATOM 2176 O O . LEU A 1 294 ? 11.191 -0.143 9.609 1.00 84.31 294 LEU A O 1
ATOM 2180 N N . SER A 1 295 ? 11.057 -1.243 11.546 1.00 88.88 295 SER A N 1
ATOM 2181 C CA . SER A 1 295 ? 11.550 -2.536 11.055 1.00 88.88 295 SER A CA 1
ATOM 2182 C C . SER A 1 295 ? 10.447 -3.580 11.184 1.00 88.88 295 SER A C 1
ATOM 2184 O O . SER A 1 295 ? 9.755 -3.603 12.204 1.00 88.88 295 SER A O 1
ATOM 2186 N N . LEU A 1 296 ? 10.263 -4.420 10.161 1.00 91.56 296 LEU A N 1
ATOM 2187 C CA . LEU A 1 296 ? 9.269 -5.493 10.190 1.00 91.56 296 LEU A CA 1
ATOM 2188 C C . LEU A 1 296 ? 9.902 -6.855 9.946 1.00 91.56 296 LEU A C 1
ATOM 2190 O O . LEU A 1 296 ? 10.640 -7.038 8.975 1.00 91.56 296 LEU A O 1
ATOM 2194 N N . THR A 1 297 ? 9.529 -7.814 10.788 1.00 94.75 297 THR A N 1
ATOM 2195 C CA . THR A 1 297 ? 9.940 -9.214 10.677 1.00 94.75 297 THR A CA 1
ATOM 2196 C C . THR A 1 297 ? 8.739 -10.157 10.720 1.00 94.75 297 THR A C 1
ATOM 2198 O O . THR A 1 297 ? 7.703 -9.844 11.318 1.00 94.75 297 THR A O 1
ATOM 2201 N N . ASP A 1 298 ? 8.847 -11.310 10.056 1.00 96.00 298 ASP A N 1
ATOM 2202 C CA . ASP A 1 298 ? 7.859 -12.402 10.107 1.00 96.00 298 ASP A CA 1
ATOM 2203 C C . ASP A 1 298 ? 6.411 -11.943 9.847 1.00 96.00 298 ASP A C 1
ATOM 2205 O O . ASP A 1 298 ? 5.468 -12.364 10.522 1.00 96.00 298 ASP A O 1
ATOM 2209 N N . SER A 1 299 ? 6.229 -11.011 8.911 1.00 95.50 299 SER A N 1
ATOM 2210 C CA . SER A 1 299 ? 4.966 -10.288 8.721 1.00 95.50 299 SER A CA 1
ATOM 2211 C C . SER A 1 299 ? 4.304 -10.612 7.383 1.00 95.50 299 SER A C 1
ATOM 2213 O O . SER A 1 299 ? 4.965 -10.934 6.397 1.00 95.50 299 SER A O 1
ATOM 2215 N N . ARG A 1 300 ? 2.974 -10.526 7.337 1.00 96.88 300 ARG A N 1
ATOM 2216 C CA . ARG A 1 300 ? 2.162 -10.919 6.186 1.00 96.88 300 ARG A CA 1
ATOM 2217 C C . ARG A 1 300 ? 1.113 -9.870 5.834 1.00 96.88 300 ARG A C 1
ATOM 2219 O O . ARG A 1 300 ? 0.317 -9.468 6.677 1.00 96.88 300 ARG A O 1
ATOM 2226 N N . PHE A 1 301 ? 1.059 -9.494 4.564 1.00 97.44 301 PHE A N 1
ATOM 2227 C CA . PHE A 1 301 ? 0.124 -8.513 4.028 1.00 97.44 301 PHE A CA 1
ATOM 2228 C C . PHE A 1 301 ? -0.623 -9.125 2.847 1.00 97.44 301 PHE A C 1
ATOM 2230 O O . PHE A 1 301 ? -0.017 -9.422 1.823 1.00 97.44 301 PHE A O 1
ATOM 2237 N N . ASP A 1 302 ? -1.932 -9.316 2.975 1.00 97.81 302 ASP A N 1
ATOM 2238 C CA . ASP A 1 302 ? -2.773 -9.898 1.931 1.00 97.81 302 ASP A CA 1
ATOM 2239 C C . ASP A 1 302 ? -3.854 -8.897 1.503 1.00 97.81 302 ASP A C 1
ATOM 2241 O O . ASP A 1 302 ? -4.675 -8.465 2.311 1.00 97.81 302 ASP A O 1
ATOM 2245 N N . ILE A 1 303 ? -3.891 -8.556 0.215 1.00 97.69 303 ILE A N 1
ATOM 2246 C CA . ILE A 1 303 ? -4.935 -7.734 -0.406 1.00 97.69 303 ILE A CA 1
ATOM 2247 C C . ILE A 1 303 ? -5.590 -8.568 -1.505 1.00 97.69 303 ILE A C 1
ATOM 2249 O O . ILE A 1 303 ? -4.969 -8.883 -2.521 1.00 97.69 303 ILE A O 1
ATOM 2253 N N . VAL A 1 304 ? -6.840 -8.975 -1.289 1.00 97.75 304 VAL A N 1
ATOM 2254 C CA . VAL A 1 304 ? -7.475 -10.065 -2.038 1.00 97.75 304 VAL A CA 1
ATOM 2255 C C . VAL A 1 304 ? -8.844 -9.653 -2.577 1.00 97.75 304 VAL A C 1
ATOM 2257 O O . VAL A 1 304 ? -9.745 -9.309 -1.823 1.00 97.75 304 VAL A O 1
ATOM 2260 N N . ARG A 1 305 ? -9.050 -9.777 -3.892 1.00 97.31 305 ARG A N 1
ATOM 2261 C CA . ARG A 1 305 ? -10.336 -9.545 -4.578 1.00 97.31 305 ARG A CA 1
ATOM 2262 C C . ARG A 1 305 ? -10.929 -8.158 -4.305 1.00 97.31 305 ARG A C 1
ATOM 2264 O O . ARG A 1 305 ? -12.137 -8.028 -4.134 1.00 97.31 305 ARG A O 1
ATOM 2271 N N . CYS A 1 306 ? -10.078 -7.138 -4.243 1.00 97.19 306 CYS A N 1
ATOM 2272 C CA . CYS A 1 306 ? -10.502 -5.760 -4.010 1.00 97.19 306 CYS A CA 1
ATOM 2273 C C . CYS A 1 306 ? -10.706 -5.001 -5.326 1.00 97.19 306 CYS A C 1
ATOM 2275 O O . CYS A 1 306 ? -10.013 -5.257 -6.315 1.00 97.19 306 CYS A O 1
ATOM 2277 N N . GLN A 1 307 ? -11.611 -4.024 -5.315 1.00 96.88 307 GLN A N 1
ATOM 2278 C CA . GLN A 1 307 ? -11.778 -3.060 -6.405 1.00 96.88 307 GLN A CA 1
ATOM 2279 C C . GLN A 1 307 ? -11.364 -1.671 -5.927 1.00 96.88 307 GLN A C 1
ATOM 2281 O O . GLN A 1 307 ? -11.804 -1.228 -4.870 1.00 96.88 307 GLN A O 1
ATOM 2286 N N . LEU A 1 308 ? -10.499 -0.991 -6.676 1.00 95.62 308 LEU A N 1
ATOM 2287 C CA . LEU A 1 308 ? -10.003 0.343 -6.344 1.00 95.62 308 LEU A CA 1
ATOM 2288 C C . LEU A 1 308 ? -10.270 1.284 -7.521 1.00 95.62 308 LEU A C 1
ATOM 2290 O O . LEU A 1 308 ? -9.704 1.104 -8.595 1.00 95.62 308 LEU A O 1
ATOM 2294 N N . GLY A 1 309 ? -11.097 2.304 -7.315 1.00 94.25 309 GLY A N 1
ATOM 2295 C CA . GLY A 1 309 ? -11.263 3.435 -8.225 1.00 94.25 309 GLY A CA 1
ATOM 2296 C C . GLY A 1 309 ? -10.645 4.686 -7.611 1.00 94.25 309 GLY A C 1
ATOM 2297 O O . GLY A 1 309 ? -11.177 5.220 -6.640 1.00 94.25 309 GLY A O 1
ATOM 2298 N N . VAL A 1 310 ? -9.525 5.157 -8.154 1.00 90.44 310 VAL A N 1
ATOM 2299 C CA . VAL A 1 310 ? -8.804 6.325 -7.630 1.00 90.44 310 VAL A CA 1
ATOM 2300 C C . VAL A 1 310 ? -8.789 7.430 -8.678 1.00 90.44 310 VAL A C 1
ATOM 2302 O O . VAL A 1 310 ? -8.406 7.205 -9.819 1.00 90.44 310 VAL A O 1
ATOM 2305 N N . THR A 1 311 ? -9.168 8.643 -8.299 1.00 87.81 311 THR A N 1
ATOM 2306 C CA . THR A 1 311 ? -8.971 9.846 -9.110 1.00 87.81 311 THR A CA 1
ATOM 2307 C C . THR A 1 311 ? -7.958 10.741 -8.414 1.00 87.81 311 THR A C 1
ATOM 2309 O O . THR A 1 311 ? -8.204 11.218 -7.304 1.00 87.81 311 THR A O 1
ATOM 2312 N N . LEU A 1 312 ? -6.824 10.958 -9.073 1.00 80.88 312 LEU A N 1
ATOM 2313 C CA . LEU A 1 312 ? -5.778 11.877 -8.652 1.00 80.88 312 LEU A CA 1
ATOM 2314 C C . LEU A 1 312 ? -5.944 13.189 -9.421 1.00 80.88 312 LEU A C 1
ATOM 2316 O O . LEU A 1 312 ? -5.689 13.226 -10.623 1.00 80.88 312 LEU A O 1
ATOM 2320 N N . ASN A 1 313 ? -6.382 14.248 -8.742 1.00 78.50 313 ASN A N 1
ATOM 2321 C CA . ASN A 1 313 ? -6.507 15.582 -9.332 1.00 78.50 313 ASN A CA 1
ATOM 2322 C C . ASN A 1 313 ? -5.240 16.389 -9.036 1.00 78.50 313 ASN A C 1
ATOM 2324 O O . ASN A 1 313 ? -5.059 16.876 -7.922 1.00 78.50 313 ASN A O 1
ATOM 2328 N N . VAL A 1 314 ? -4.371 16.539 -10.029 1.00 71.12 314 VAL A N 1
ATOM 2329 C CA . VAL A 1 314 ? -3.134 17.314 -9.906 1.00 71.12 314 VAL A CA 1
ATOM 2330 C C . VAL A 1 314 ? -3.449 18.778 -10.209 1.00 71.12 314 VAL A C 1
ATOM 2332 O O . VAL A 1 314 ? -3.713 19.135 -11.354 1.00 71.12 314 VAL A O 1
ATOM 2335 N N . ILE A 1 315 ? -3.459 19.616 -9.171 1.00 64.88 315 ILE A N 1
ATOM 2336 C CA . ILE A 1 315 ? -3.840 21.040 -9.264 1.00 64.88 315 ILE A CA 1
ATOM 2337 C C . ILE A 1 315 ? -2.611 21.960 -9.178 1.00 64.88 315 ILE A C 1
ATOM 2339 O O . ILE A 1 315 ? -2.645 23.080 -9.678 1.00 64.88 315 ILE A O 1
ATOM 2343 N N . ASP A 1 316 ? -1.500 21.490 -8.603 1.00 57.91 316 ASP A N 1
ATOM 2344 C CA . ASP A 1 316 ? -0.265 22.266 -8.464 1.00 57.91 316 ASP A CA 1
ATOM 2345 C C . ASP A 1 316 ? 0.970 21.369 -8.652 1.00 57.91 316 ASP A C 1
ATOM 2347 O O . ASP A 1 316 ? 1.164 20.396 -7.922 1.00 57.91 316 ASP A O 1
ATOM 2351 N N . LEU A 1 317 ? 1.802 21.698 -9.645 1.00 54.53 317 LEU A N 1
ATOM 2352 C CA . LEU A 1 317 ? 3.057 21.000 -9.955 1.00 54.53 317 LEU A CA 1
ATOM 2353 C C . LEU A 1 317 ? 4.262 21.566 -9.183 1.00 54.53 317 LEU A C 1
ATOM 2355 O O . LEU A 1 317 ? 5.339 20.974 -9.226 1.00 54.53 317 LEU A O 1
ATOM 2359 N N . SER A 1 318 ? 4.095 22.712 -8.511 1.00 50.47 318 SER A N 1
ATOM 2360 C CA . SER A 1 318 ? 5.150 23.396 -7.754 1.00 50.47 318 SER A CA 1
ATOM 2361 C C . SER A 1 318 ? 5.319 22.883 -6.333 1.00 50.47 318 SER A C 1
ATOM 2363 O O . SER A 1 318 ? 6.390 23.034 -5.742 1.00 50.47 318 SER A O 1
ATOM 2365 N N . THR A 1 319 ? 4.280 22.250 -5.788 1.00 48.50 319 THR A N 1
ATOM 2366 C CA . THR A 1 319 ? 4.424 21.487 -4.555 1.00 48.50 319 THR A CA 1
ATOM 2367 C C . THR A 1 319 ? 5.380 20.339 -4.831 1.00 48.50 319 THR A C 1
ATOM 2369 O O . THR A 1 319 ? 5.204 19.608 -5.804 1.00 48.50 319 THR A O 1
ATOM 2372 N N . ASP A 1 320 ? 6.421 20.217 -4.006 1.00 45.44 320 ASP A N 1
ATOM 2373 C CA . ASP A 1 320 ? 7.294 19.050 -3.974 1.00 45.44 320 ASP A CA 1
ATOM 2374 C C . ASP A 1 320 ? 6.370 17.878 -3.644 1.00 45.44 320 ASP A C 1
ATOM 2376 O O . ASP A 1 320 ? 5.988 17.663 -2.491 1.00 45.44 320 ASP A O 1
ATOM 2380 N N . LEU A 1 321 ? 5.841 17.252 -4.696 1.00 45.38 321 LEU A N 1
ATOM 2381 C CA . LEU A 1 321 ? 4.845 16.204 -4.634 1.00 45.38 321 LEU A CA 1
ATOM 2382 C C . LEU A 1 321 ? 5.561 15.028 -3.982 1.00 45.38 321 LEU A C 1
ATOM 2384 O O . LEU A 1 321 ? 6.131 14.179 -4.663 1.00 45.38 321 LEU A O 1
ATOM 2388 N N . GLY A 1 322 ? 5.594 15.031 -2.648 1.00 47.03 322 GLY A N 1
ATOM 2389 C CA . GLY A 1 322 ? 6.154 13.993 -1.805 1.00 47.03 322 GLY A CA 1
ATOM 2390 C C . GLY A 1 322 ? 5.413 12.699 -2.094 1.00 47.03 322 GLY A C 1
ATOM 2391 O O . GLY A 1 322 ? 4.440 12.375 -1.428 1.00 47.03 322 GLY A O 1
ATOM 2392 N N . SER A 1 323 ? 5.854 12.019 -3.152 1.00 52.34 323 SER A N 1
ATOM 2393 C CA . SER A 1 323 ? 5.321 10.791 -3.736 1.00 52.34 323 SER A CA 1
ATOM 2394 C C . SER A 1 323 ? 3.789 10.673 -3.686 1.00 52.34 323 SER A C 1
ATOM 2396 O O . SER A 1 323 ? 3.261 9.965 -2.825 1.00 52.34 323 SER A O 1
ATOM 2398 N N . PRO A 1 324 ? 3.055 11.306 -4.621 1.00 50.03 324 PRO A N 1
ATOM 2399 C CA . PRO A 1 324 ? 1.660 10.982 -4.844 1.00 50.03 324 PRO A CA 1
ATOM 2400 C C . PRO A 1 324 ? 1.560 9.539 -5.355 1.00 50.03 324 PRO A C 1
ATOM 2402 O O . PRO A 1 324 ? 2.058 9.204 -6.433 1.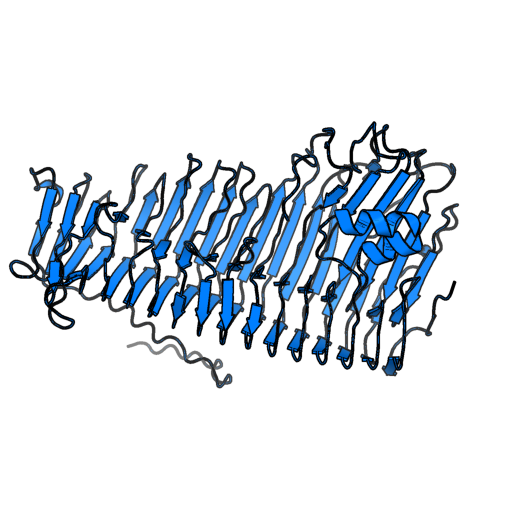00 50.03 324 PRO A O 1
ATOM 2405 N N . ILE A 1 325 ? 1.011 8.669 -4.504 1.00 65.38 325 ILE A N 1
ATOM 2406 C CA . ILE A 1 325 ? 1.000 7.210 -4.643 1.00 65.38 325 ILE A CA 1
ATOM 2407 C C . ILE A 1 325 ? -0.445 6.751 -4.725 1.00 65.38 325 ILE A C 1
ATOM 2409 O O . ILE A 1 325 ? -1.222 7.001 -3.807 1.00 65.38 325 ILE A O 1
ATOM 2413 N N . ALA A 1 326 ? -0.794 6.031 -5.783 1.00 76.31 326 ALA A N 1
ATOM 2414 C CA . ALA A 1 326 ? -1.956 5.159 -5.749 1.00 76.31 326 ALA A CA 1
ATOM 2415 C C . ALA A 1 326 ? -1.437 3.723 -5.694 1.00 76.31 326 ALA A C 1
ATOM 2417 O O . ALA A 1 326 ? -0.891 3.232 -6.684 1.00 76.31 326 ALA A O 1
ATOM 2418 N N . SER A 1 327 ? -1.567 3.075 -4.531 1.00 86.50 327 SER A N 1
ATOM 2419 C CA . SER A 1 327 ? -1.132 1.687 -4.365 1.00 86.50 327 SER A CA 1
ATOM 2420 C C . SER A 1 327 ? -1.938 0.904 -3.330 1.00 86.50 327 SER A C 1
ATOM 2422 O O . SER A 1 327 ? -2.093 1.368 -2.206 1.00 86.50 327 SER A O 1
ATOM 2424 N N . PRO A 1 328 ? -2.390 -0.325 -3.623 1.00 88.69 328 PRO A N 1
ATOM 2425 C CA . PRO A 1 328 ? -2.853 -1.258 -2.608 1.00 88.69 328 PRO A CA 1
ATOM 2426 C C . PRO A 1 328 ? -1.833 -1.423 -1.472 1.00 88.69 328 PRO A C 1
ATOM 2428 O O . PRO A 1 328 ? -2.209 -1.331 -0.307 1.00 88.69 328 PRO A O 1
ATOM 2431 N N . PHE A 1 329 ? -0.548 -1.609 -1.787 1.00 90.62 329 PHE A N 1
ATOM 2432 C CA . PHE A 1 329 ? 0.498 -1.792 -0.781 1.00 90.62 329 PHE A CA 1
ATOM 2433 C C . PHE A 1 329 ? 1.685 -0.850 -1.003 1.00 90.62 329 PHE A C 1
ATOM 2435 O O . PHE A 1 329 ? 2.292 -0.831 -2.076 1.00 90.62 329 PHE A O 1
ATOM 2442 N N . SER A 1 330 ? 2.055 -0.088 0.023 1.00 87.31 330 SER A N 1
ATOM 2443 C CA . SER A 1 330 ? 3.217 0.805 -0.000 1.00 87.31 330 SER A CA 1
ATOM 2444 C C . SER A 1 330 ? 4.039 0.669 1.276 1.00 87.31 330 SER A C 1
ATOM 2446 O O . SER A 1 330 ? 3.494 0.740 2.379 1.00 87.31 330 SER A O 1
ATOM 2448 N N . CYS A 1 331 ? 5.355 0.496 1.145 1.00 85.50 331 CYS A N 1
ATOM 2449 C CA . CYS A 1 331 ? 6.239 0.336 2.290 1.00 85.50 331 CYS A CA 1
ATOM 2450 C C . CYS A 1 331 ? 7.549 1.127 2.179 1.00 85.50 331 CYS A C 1
ATOM 2452 O O . CYS A 1 331 ? 8.344 0.935 1.256 1.00 85.50 331 CYS A O 1
ATOM 2454 N N . VAL A 1 332 ? 7.799 1.961 3.195 1.00 80.69 332 VAL A N 1
ATOM 2455 C CA . VAL A 1 332 ? 9.014 2.775 3.366 1.00 80.69 332 VAL A CA 1
ATOM 2456 C C . VAL A 1 332 ? 9.647 2.550 4.754 1.00 80.69 332 VAL A C 1
ATOM 2458 O O . VAL A 1 332 ? 10.062 3.481 5.444 1.00 80.69 332 VAL A O 1
ATOM 2461 N N . ALA A 1 333 ? 9.688 1.292 5.197 1.00 81.38 333 ALA A N 1
ATOM 2462 C CA . ALA A 1 333 ? 10.341 0.875 6.443 1.00 81.38 333 ALA A CA 1
ATOM 2463 C C . ALA A 1 333 ? 11.881 1.099 6.409 1.00 81.38 333 ALA A C 1
ATOM 2465 O O . ALA A 1 333 ? 12.431 1.549 5.408 1.00 81.38 333 ALA A O 1
ATOM 2466 N N . ILE A 1 334 ? 12.615 0.800 7.485 1.00 82.69 334 ILE A N 1
ATOM 2467 C CA . ILE A 1 334 ? 14.095 0.707 7.504 1.00 82.69 334 ILE A CA 1
ATOM 2468 C C . ILE A 1 334 ? 14.559 -0.618 6.904 1.00 82.69 334 ILE A C 1
ATOM 2470 O O . ILE A 1 334 ? 15.532 -0.663 6.150 1.00 82.69 334 ILE A O 1
ATOM 2474 N N . SER A 1 335 ? 13.873 -1.690 7.282 1.00 86.62 335 SER A N 1
ATOM 2475 C CA . SER A 1 335 ? 14.202 -3.051 6.891 1.00 86.62 335 SER A CA 1
ATOM 2476 C C . SER A 1 335 ? 12.964 -3.927 6.959 1.00 86.62 335 SER A C 1
ATOM 2478 O O . SER A 1 335 ? 12.136 -3.784 7.863 1.00 86.62 335 SER A O 1
ATOM 2480 N N . LEU A 1 336 ? 12.869 -4.843 6.004 1.00 90.50 336 LEU A N 1
ATOM 2481 C CA . LEU A 1 336 ? 11.858 -5.885 5.932 1.00 90.50 336 LEU A CA 1
ATOM 2482 C C . LEU A 1 336 ? 12.571 -7.224 5.809 1.00 90.50 336 LEU A C 1
ATOM 2484 O O . LEU A 1 336 ? 13.345 -7.428 4.874 1.00 90.50 336 LEU A O 1
ATOM 2488 N N . GLU A 1 337 ? 12.293 -8.136 6.727 1.00 94.62 337 GLU A N 1
ATOM 2489 C CA . GLU A 1 337 ? 12.884 -9.470 6.727 1.00 94.62 337 GLU A CA 1
ATOM 2490 C C . GLU A 1 337 ? 11.794 -10.525 6.886 1.00 94.62 337 GLU A C 1
ATOM 2492 O O . GLU A 1 337 ? 10.903 -10.394 7.724 1.00 94.62 337 GLU A O 1
ATOM 2497 N N . ASN A 1 338 ? 11.862 -11.578 6.071 1.00 96.12 338 ASN A N 1
ATOM 2498 C CA . ASN A 1 338 ? 10.891 -12.672 6.091 1.00 96.12 338 ASN A CA 1
ATOM 2499 C C . ASN A 1 338 ? 9.431 -12.184 5.996 1.00 96.12 338 ASN A C 1
ATOM 2501 O O . ASN A 1 338 ? 8.566 -12.584 6.780 1.00 96.12 338 ASN A O 1
ATOM 2505 N N . ILE A 1 339 ? 9.158 -11.276 5.052 1.00 95.50 339 ILE A N 1
ATOM 2506 C CA . ILE A 1 339 ? 7.803 -10.773 4.815 1.00 95.50 339 ILE A CA 1
ATOM 2507 C C . ILE A 1 339 ? 7.135 -11.471 3.631 1.00 95.50 339 ILE A C 1
ATOM 2509 O O . ILE A 1 339 ? 7.781 -11.852 2.651 1.00 95.50 339 ILE A O 1
ATOM 2513 N N . ILE A 1 340 ? 5.812 -11.599 3.706 1.00 97.25 340 ILE A N 1
ATOM 2514 C CA . ILE A 1 340 ? 4.969 -12.095 2.616 1.00 97.25 340 ILE A CA 1
ATOM 2515 C C . ILE A 1 340 ? 3.983 -10.996 2.231 1.00 97.25 340 ILE A C 1
ATOM 2517 O O . ILE A 1 340 ? 3.206 -10.542 3.068 1.00 97.25 340 ILE A O 1
ATOM 2521 N N . VAL A 1 341 ? 3.989 -10.586 0.966 1.00 96.75 341 VAL A N 1
ATOM 2522 C CA . VAL A 1 341 ? 3.024 -9.627 0.416 1.00 96.75 341 VAL A CA 1
ATOM 2523 C C . VAL A 1 341 ? 2.280 -10.275 -0.743 1.00 96.75 341 VAL A C 1
ATOM 2525 O O . VAL A 1 341 ? 2.894 -10.644 -1.740 1.00 96.75 341 VAL A O 1
ATOM 2528 N N . THR A 1 342 ? 0.958 -10.381 -0.630 1.00 97.75 342 THR A N 1
ATOM 2529 C CA . THR A 1 342 ? 0.087 -10.990 -1.640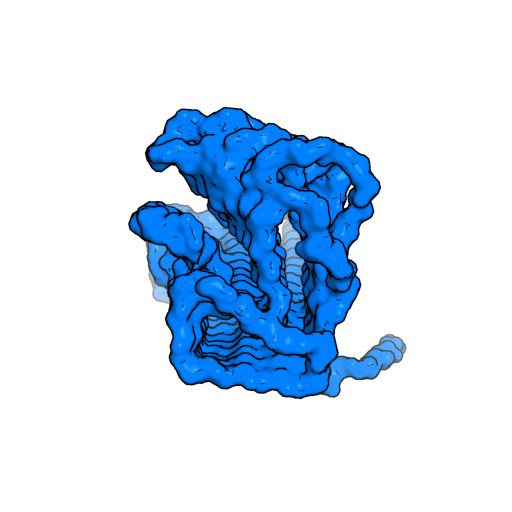 1.00 97.75 342 THR A CA 1
ATOM 2530 C C . THR A 1 342 ? -0.933 -9.970 -2.137 1.00 97.75 342 THR A C 1
ATOM 2532 O O . THR A 1 342 ? -1.757 -9.484 -1.366 1.00 97.75 342 THR A O 1
ATOM 2535 N N . VAL A 1 343 ? -0.941 -9.690 -3.440 1.00 96.62 343 VAL A N 1
ATOM 2536 C CA . VAL A 1 343 ? -1.968 -8.891 -4.122 1.00 96.62 343 VAL A CA 1
ATOM 2537 C C . VAL A 1 343 ? -2.675 -9.777 -5.146 1.00 96.62 343 VAL A C 1
ATOM 2539 O O . VAL A 1 343 ? -2.179 -10.006 -6.250 1.00 96.62 343 VAL A O 1
ATOM 2542 N N . LEU A 1 344 ? -3.841 -10.303 -4.777 1.00 97.62 344 LEU A N 1
ATOM 2543 C CA . LEU A 1 344 ? -4.544 -11.337 -5.537 1.00 97.62 344 LEU A CA 1
ATOM 2544 C C . LEU A 1 344 ? -5.902 -10.847 -6.031 1.00 97.62 344 LEU A C 1
ATOM 2546 O O . LEU A 1 344 ? -6.784 -10.573 -5.226 1.00 97.62 344 LEU A O 1
ATOM 2550 N N . GLY A 1 345 ? -6.143 -10.848 -7.340 1.00 96.19 345 GLY A N 1
ATOM 2551 C CA . GLY A 1 345 ? -7.467 -10.530 -7.881 1.00 96.19 345 GLY A CA 1
ATOM 2552 C C . GLY A 1 345 ? -7.865 -9.066 -7.698 1.00 96.19 345 GLY A C 1
ATOM 2553 O O . GLY A 1 345 ? -9.055 -8.785 -7.576 1.00 96.19 345 GLY A O 1
ATOM 2554 N N . VAL A 1 346 ? -6.898 -8.151 -7.599 1.00 96.50 346 VAL A N 1
ATOM 2555 C CA . VAL A 1 346 ? -7.164 -6.726 -7.385 1.00 96.50 346 VAL A CA 1
ATOM 2556 C C . VAL A 1 346 ? -7.401 -6.041 -8.724 1.00 96.50 346 VAL A C 1
ATOM 2558 O O . VAL A 1 346 ? -6.575 -6.157 -9.626 1.00 96.50 346 VAL A O 1
ATOM 2561 N N . ASN A 1 347 ? -8.510 -5.317 -8.852 1.00 96.50 347 ASN A N 1
ATOM 2562 C CA . ASN A 1 347 ? -8.782 -4.474 -10.013 1.00 96.50 347 ASN A CA 1
ATOM 2563 C C . ASN A 1 347 ? -8.664 -3.004 -9.611 1.00 96.50 347 ASN A C 1
ATOM 2565 O O . ASN A 1 347 ? -9.482 -2.505 -8.840 1.00 96.50 347 ASN A O 1
ATOM 2569 N N . MET A 1 348 ? -7.637 -2.331 -10.115 1.00 93.88 348 MET A N 1
ATOM 2570 C CA . MET A 1 348 ? -7.340 -0.942 -9.816 1.00 93.88 348 MET A CA 1
ATOM 2571 C C . MET A 1 348 ? -7.461 -0.092 -11.078 1.00 93.88 348 MET A C 1
ATOM 2573 O O . MET A 1 348 ? -6.783 -0.344 -12.071 1.00 93.88 348 MET A O 1
ATOM 2577 N N . SER A 1 349 ? -8.300 0.936 -11.018 1.00 93.00 349 SER A N 1
ATOM 2578 C CA . SER A 1 349 ? -8.451 1.958 -12.046 1.00 93.00 349 SER A CA 1
ATOM 2579 C C . SER A 1 349 ? -8.037 3.300 -11.464 1.00 93.00 349 SER A C 1
ATOM 2581 O O . SER A 1 349 ? -8.624 3.754 -10.480 1.00 93.00 349 SER A O 1
ATOM 2583 N N . VAL A 1 350 ? -7.033 3.934 -12.061 1.00 87.06 350 VAL A N 1
ATOM 2584 C CA . VAL A 1 350 ? -6.539 5.244 -11.641 1.00 87.06 350 VAL A CA 1
ATOM 2585 C C . VAL A 1 350 ? -6.743 6.245 -12.761 1.00 87.06 350 VAL A C 1
ATOM 2587 O O . VAL A 1 350 ? -6.201 6.074 -13.845 1.00 87.06 350 VAL A O 1
ATOM 2590 N N . VAL A 1 351 ? -7.486 7.309 -12.484 1.00 85.62 351 VAL A N 1
ATOM 2591 C CA . VAL A 1 351 ? -7.575 8.477 -13.359 1.00 85.62 351 VAL A CA 1
ATOM 2592 C C . VAL A 1 351 ? -6.627 9.530 -12.815 1.00 85.62 351 VAL A C 1
ATOM 2594 O O . VAL A 1 351 ? -6.837 10.056 -11.722 1.00 85.62 351 VAL A O 1
ATOM 2597 N N . ARG A 1 352 ? -5.577 9.833 -13.566 1.00 79.56 352 ARG A N 1
ATOM 2598 C CA . ARG A 1 352 ? -4.650 10.920 -13.283 1.00 79.56 352 ARG A CA 1
ATOM 2599 C C . ARG A 1 352 ? -5.079 12.139 -14.090 1.00 79.56 352 ARG A C 1
ATOM 2601 O O . ARG A 1 352 ? -4.789 12.230 -15.279 1.00 79.56 352 ARG A O 1
ATOM 2608 N N . ASN A 1 353 ? -5.759 13.069 -13.436 1.00 76.69 353 ASN A N 1
ATOM 2609 C CA . ASN A 1 353 ? -6.271 14.277 -14.061 1.00 76.69 353 ASN A CA 1
ATOM 2610 C C . ASN A 1 353 ? -5.317 15.460 -13.842 1.00 76.69 353 ASN A C 1
ATOM 2612 O O . ASN A 1 353 ? -5.044 15.831 -12.701 1.00 76.69 353 ASN A O 1
ATOM 2616 N N . ILE A 1 354 ? -4.834 16.049 -14.936 1.00 70.38 354 ILE A N 1
ATOM 2617 C CA . ILE A 1 354 ? -3.915 17.196 -14.952 1.00 70.38 354 ILE A CA 1
ATOM 2618 C C . ILE A 1 354 ? -4.514 18.441 -15.637 1.00 70.38 354 ILE A C 1
ATOM 2620 O O . ILE A 1 354 ? -3.811 19.430 -15.809 1.00 70.38 354 ILE A O 1
ATOM 2624 N N . THR A 1 355 ? -5.800 18.441 -16.021 1.00 70.50 355 THR A N 1
ATOM 2625 C CA . THR A 1 355 ? -6.422 19.522 -16.827 1.00 70.50 355 THR A CA 1
ATOM 2626 C C . THR A 1 355 ? -6.420 20.907 -16.171 1.00 70.50 355 THR A C 1
ATOM 2628 O O . THR A 1 355 ? -6.578 21.903 -16.865 1.00 70.50 355 THR A O 1
ATOM 2631 N N . GLY A 1 356 ? -6.311 20.983 -14.842 1.00 60.91 356 GLY A N 1
ATOM 2632 C CA . GLY A 1 356 ? -6.403 22.227 -14.066 1.00 60.91 356 GLY A CA 1
ATOM 2633 C C . GLY A 1 356 ? -5.123 22.605 -13.323 1.00 60.91 356 GLY A C 1
ATOM 2634 O O . GLY A 1 356 ? -5.192 23.428 -12.412 1.00 60.91 356 GLY A O 1
ATOM 2635 N N . ALA A 1 357 ? -3.987 21.980 -13.648 1.00 60.78 357 ALA A N 1
ATOM 2636 C CA . ALA A 1 357 ? -2.728 22.235 -12.960 1.00 60.78 357 ALA A CA 1
ATOM 2637 C C . ALA A 1 357 ? -2.248 23.682 -13.188 1.00 60.78 357 ALA A C 1
ATOM 2639 O O . ALA A 1 357 ? -2.096 24.132 -14.325 1.00 60.78 357 ALA A O 1
ATOM 2640 N N . LEU A 1 358 ? -1.998 24.421 -12.105 1.00 55.78 358 LEU A N 1
ATOM 2641 C CA . LEU A 1 358 ? -1.473 25.782 -12.171 1.00 55.78 358 LEU A CA 1
ATOM 2642 C C . LEU A 1 358 ? -0.040 25.796 -12.723 1.00 55.78 358 LEU A C 1
ATOM 2644 O O . LEU A 1 358 ? 0.820 25.004 -12.345 1.00 55.78 358 LEU A O 1
ATOM 2648 N N . ARG A 1 359 ? 0.214 26.775 -13.592 1.00 54.16 359 ARG A N 1
ATOM 2649 C CA . ARG A 1 359 ? 1.503 27.082 -14.226 1.00 54.16 359 ARG A CA 1
ATOM 2650 C C . ARG A 1 359 ? 2.421 27.890 -13.292 1.00 54.16 359 ARG A C 1
ATOM 2652 O O . ARG A 1 359 ? 2.853 28.989 -13.638 1.00 54.16 359 ARG A O 1
ATOM 2659 N N . SER A 1 360 ? 2.635 27.420 -12.066 1.00 46.28 360 SER A N 1
ATOM 2660 C CA . SER A 1 360 ? 3.442 28.126 -11.061 1.00 46.28 360 SER A CA 1
ATOM 2661 C C . SER A 1 360 ? 4.930 27.763 -11.154 1.00 46.28 360 SER A C 1
ATOM 2663 O O . SER A 1 360 ? 5.312 26.636 -11.466 1.00 46.28 360 SER A O 1
ATOM 2665 N N . VAL A 1 361 ? 5.785 28.754 -10.886 1.00 45.41 361 VAL A N 1
ATOM 2666 C CA . VAL A 1 361 ? 7.250 28.629 -10.826 1.00 45.41 361 VAL A CA 1
ATOM 2667 C C . VAL A 1 361 ? 7.631 27.858 -9.563 1.00 45.41 361 VAL A C 1
ATOM 2669 O O . VAL A 1 361 ? 7.480 28.388 -8.463 1.00 45.41 361 VAL A O 1
ATOM 2672 N N . SER A 1 362 ? 8.122 26.624 -9.701 1.00 47.06 362 SER A N 1
ATOM 2673 C CA . SER A 1 362 ? 8.755 25.916 -8.585 1.00 47.06 362 SER A CA 1
ATOM 2674 C C . SER A 1 362 ? 10.165 26.464 -8.368 1.00 47.06 362 SER A C 1
ATOM 2676 O O . SER A 1 362 ? 10.909 26.726 -9.312 1.00 47.06 362 SER A O 1
ATOM 2678 N N . SER A 1 363 ? 10.565 26.642 -7.110 1.00 42.03 363 SER A N 1
ATOM 2679 C CA . SER A 1 363 ? 11.945 27.009 -6.761 1.00 42.03 363 SER A CA 1
ATOM 2680 C C . SER A 1 363 ? 12.934 25.848 -6.946 1.00 42.03 363 SER A C 1
ATOM 2682 O O . SER A 1 363 ? 14.143 26.081 -6.971 1.00 42.03 363 SER A O 1
ATOM 2684 N N . SER A 1 364 ? 12.439 24.614 -7.100 1.00 46.72 364 SER A N 1
ATOM 2685 C CA . SER A 1 364 ? 13.219 23.404 -7.362 1.00 46.72 364 SER A CA 1
ATOM 2686 C C . SER A 1 364 ? 13.248 23.066 -8.860 1.00 46.72 364 SER A C 1
ATOM 2688 O O . SER A 1 364 ? 12.218 23.054 -9.534 1.00 46.72 364 SER A O 1
ATOM 2690 N N . GLY A 1 365 ? 14.444 22.769 -9.385 1.00 48.53 365 GLY A N 1
ATOM 2691 C CA . GLY A 1 365 ? 14.672 22.391 -10.790 1.00 48.53 365 GLY A CA 1
ATOM 2692 C C . GLY A 1 365 ? 14.261 20.952 -11.141 1.00 48.53 365 GLY A C 1
ATOM 2693 O O . GLY A 1 365 ? 14.547 20.499 -12.250 1.00 48.53 365 GLY A O 1
ATOM 2694 N N . THR A 1 366 ? 13.630 20.229 -10.207 1.00 52.06 366 THR A N 1
ATOM 2695 C CA . THR A 1 366 ? 13.229 18.819 -10.325 1.00 52.06 366 THR A CA 1
ATOM 2696 C C . THR A 1 366 ? 11.810 18.594 -9.830 1.00 52.06 366 THR A C 1
ATOM 2698 O O . THR A 1 366 ? 11.518 18.901 -8.677 1.00 52.06 366 THR A O 1
ATOM 2701 N N . SER A 1 367 ? 10.960 17.978 -10.652 1.00 51.12 367 SER A N 1
ATOM 2702 C CA . SER A 1 367 ? 9.598 17.595 -10.251 1.00 51.12 367 SER A CA 1
ATOM 2703 C C . SER A 1 367 ? 9.409 16.081 -10.383 1.00 51.12 367 SER A C 1
ATOM 2705 O O . SER A 1 367 ? 9.632 15.528 -11.464 1.00 51.12 367 SER A O 1
ATOM 2707 N N . ILE A 1 368 ? 9.013 15.409 -9.293 1.00 55.66 368 ILE A N 1
ATOM 2708 C CA . ILE A 1 368 ? 8.650 13.981 -9.276 1.00 55.66 368 ILE A CA 1
ATOM 2709 C C . ILE A 1 368 ? 7.131 13.877 -9.351 1.00 55.66 368 ILE A C 1
ATOM 2711 O O . ILE A 1 368 ? 6.420 14.272 -8.434 1.00 55.66 368 ILE A O 1
ATOM 2715 N N . LEU A 1 369 ? 6.618 13.298 -10.431 1.00 52.66 369 LEU A N 1
ATOM 2716 C CA . LEU A 1 369 ? 5.177 13.207 -10.669 1.00 52.66 369 LEU A CA 1
ATOM 2717 C C . LEU A 1 369 ? 4.485 11.982 -10.024 1.00 52.66 369 LEU A C 1
ATOM 2719 O O . LEU A 1 369 ? 3.352 11.677 -10.395 1.00 52.66 369 LEU A O 1
ATOM 2723 N N . GLY A 1 370 ? 5.102 11.310 -9.047 1.00 60.38 370 GLY A N 1
ATOM 2724 C CA . GLY A 1 370 ? 4.497 10.204 -8.279 1.00 60.38 370 GLY A CA 1
ATOM 2725 C C . GLY A 1 370 ? 4.650 8.807 -8.883 1.00 60.38 370 GLY A C 1
ATOM 2726 O O . GLY A 1 370 ? 5.278 8.651 -9.919 1.00 60.38 370 GLY A O 1
ATOM 2727 N N . PHE A 1 371 ? 4.096 7.790 -8.219 1.00 71.69 371 PHE A N 1
ATOM 2728 C CA . PHE A 1 371 ? 4.114 6.379 -8.639 1.00 71.69 371 PHE A CA 1
ATOM 2729 C C . PHE A 1 371 ? 2.695 5.810 -8.577 1.00 71.69 371 PHE A C 1
ATOM 2731 O O . PHE A 1 371 ? 1.994 5.988 -7.581 1.00 71.69 371 PHE A O 1
ATOM 2738 N N . ILE A 1 372 ? 2.280 5.071 -9.603 1.00 78.06 372 ILE A N 1
ATOM 2739 C CA . ILE A 1 372 ? 1.040 4.297 -9.571 1.00 78.06 372 ILE A CA 1
ATOM 2740 C C . ILE A 1 372 ? 1.398 2.830 -9.744 1.00 78.06 372 ILE A C 1
ATOM 2742 O O . ILE A 1 372 ? 1.959 2.430 -10.766 1.00 78.06 372 ILE A O 1
ATOM 2746 N N . GLY A 1 373 ? 1.028 2.006 -8.769 1.00 85.31 373 GLY A N 1
ATOM 2747 C CA . GLY A 1 373 ? 1.227 0.581 -8.919 1.00 85.31 373 GLY A CA 1
ATOM 2748 C C . GLY A 1 373 ? 0.604 -0.281 -7.850 1.00 85.31 373 GLY A C 1
ATOM 2749 O O . GLY A 1 373 ? -0.009 0.221 -6.924 1.00 85.31 373 GLY A O 1
ATOM 2750 N N . LEU A 1 374 ? 0.718 -1.601 -8.000 1.00 86.94 374 LEU A N 1
ATOM 2751 C CA . LEU A 1 374 ? 0.060 -2.531 -7.077 1.00 86.94 374 LEU A CA 1
ATOM 2752 C C . LEU A 1 374 ? 0.858 -2.748 -5.781 1.00 86.94 374 LEU A C 1
ATOM 2754 O O . LEU A 1 374 ? 0.276 -3.007 -4.727 1.00 86.94 374 LEU A O 1
ATOM 2758 N N . THR A 1 375 ? 2.186 -2.638 -5.862 1.00 88.19 375 THR A N 1
ATOM 2759 C CA . THR A 1 375 ? 3.100 -2.760 -4.720 1.00 88.19 375 THR A CA 1
ATOM 2760 C C . THR A 1 375 ? 4.293 -1.811 -4.863 1.00 88.19 375 THR A C 1
ATOM 2762 O O . THR A 1 375 ? 4.852 -1.668 -5.954 1.00 88.19 375 THR A O 1
ATOM 2765 N N . TYR A 1 376 ? 4.698 -1.180 -3.759 1.00 85.81 376 TYR A N 1
ATOM 2766 C CA . TYR A 1 376 ? 5.856 -0.285 -3.698 1.00 85.81 376 TYR A CA 1
ATOM 2767 C C . TYR A 1 376 ? 6.729 -0.562 -2.475 1.00 85.81 376 TYR A C 1
ATOM 2769 O O . TYR A 1 376 ? 6.225 -0.643 -1.353 1.00 85.81 376 TYR A O 1
ATOM 2777 N N . PHE A 1 377 ? 8.041 -0.630 -2.700 1.00 83.06 377 PHE A N 1
ATOM 2778 C CA . PHE A 1 377 ? 9.066 -0.740 -1.669 1.00 83.06 377 PHE A CA 1
ATOM 2779 C C . PHE A 1 377 ? 10.153 0.307 -1.892 1.00 83.06 377 PHE A C 1
ATOM 2781 O O . PHE A 1 377 ? 10.656 0.456 -3.003 1.00 83.06 377 PHE A O 1
ATOM 2788 N N . SER A 1 378 ? 10.582 0.980 -0.829 1.00 76.69 378 SER A N 1
ATOM 2789 C CA . SER A 1 378 ? 11.757 1.867 -0.858 1.00 76.69 378 SER A CA 1
ATOM 2790 C C . SER A 1 378 ? 12.727 1.583 0.287 1.00 76.69 378 SER A C 1
ATOM 2792 O O . SER A 1 378 ? 13.365 2.491 0.819 1.00 76.69 378 SER A O 1
ATOM 2794 N N . THR A 1 379 ? 12.786 0.323 0.709 1.00 76.06 379 THR A N 1
ATOM 2795 C CA . THR A 1 379 ? 13.581 -0.142 1.844 1.00 76.06 379 THR A CA 1
ATOM 2796 C C . THR A 1 379 ? 14.230 -1.497 1.589 1.00 76.06 379 THR A C 1
ATOM 2798 O O . THR A 1 379 ? 13.807 -2.215 0.687 1.00 76.06 379 THR A O 1
ATOM 2801 N N . ASN A 1 380 ? 15.254 -1.844 2.368 1.00 85.38 380 ASN A N 1
ATOM 2802 C CA . ASN A 1 380 ? 15.943 -3.120 2.239 1.00 85.38 380 ASN A CA 1
ATOM 2803 C C . ASN A 1 380 ? 14.987 -4.274 2.562 1.00 85.38 380 ASN A C 1
ATOM 2805 O O . ASN A 1 380 ? 14.426 -4.333 3.657 1.00 85.38 380 ASN A O 1
ATOM 2809 N N . VAL A 1 381 ? 14.839 -5.196 1.616 1.00 89.38 381 VAL A N 1
ATOM 2810 C CA . VAL A 1 381 ? 13.980 -6.374 1.709 1.00 89.38 381 VAL A CA 1
ATOM 2811 C C . VAL A 1 381 ? 14.835 -7.634 1.611 1.00 89.38 381 VAL A C 1
ATOM 2813 O O . VAL A 1 381 ? 15.580 -7.822 0.646 1.00 89.38 381 VAL A O 1
ATOM 2816 N N . SER A 1 382 ? 14.730 -8.516 2.602 1.00 94.31 382 SER A N 1
ATOM 2817 C CA . SER A 1 382 ? 15.475 -9.773 2.652 1.00 94.31 382 SER A CA 1
ATOM 2818 C C . SER A 1 382 ? 14.566 -10.976 2.895 1.00 94.31 382 SER A C 1
ATOM 2820 O O . SER A 1 382 ? 13.573 -10.894 3.621 1.00 94.31 382 SER A O 1
ATOM 2822 N N . MET A 1 383 ? 14.900 -12.114 2.275 1.00 95.81 383 MET A N 1
ATOM 2823 C CA . MET A 1 383 ? 14.229 -13.410 2.496 1.00 95.81 383 MET A CA 1
ATOM 2824 C C . MET A 1 383 ? 12.700 -13.345 2.365 1.00 95.81 383 MET A C 1
ATOM 2826 O O . MET A 1 383 ? 11.972 -14.008 3.095 1.00 95.81 383 MET A O 1
ATOM 2830 N N . SER A 1 384 ? 12.207 -12.503 1.462 1.00 96.25 384 SER A N 1
ATOM 2831 C CA . SER A 1 384 ? 10.795 -12.140 1.398 1.00 96.25 384 SER A CA 1
ATOM 2832 C C . SER A 1 384 ? 10.138 -12.633 0.119 1.00 96.25 384 SER A C 1
ATOM 2834 O O . SER A 1 384 ? 10.802 -12.868 -0.891 1.00 96.25 384 SER A O 1
ATOM 2836 N N . THR A 1 385 ? 8.817 -12.775 0.154 1.00 96.88 385 THR A N 1
ATOM 2837 C CA . THR A 1 385 ? 8.011 -13.173 -1.003 1.00 96.88 385 THR A CA 1
ATOM 2838 C C . THR A 1 385 ? 6.990 -12.095 -1.332 1.00 96.88 385 THR A C 1
ATOM 2840 O O . THR A 1 385 ? 6.218 -11.683 -0.470 1.00 96.88 385 THR A O 1
ATOM 2843 N N . VAL A 1 386 ? 6.963 -11.659 -2.589 1.00 95.69 386 VAL A N 1
ATOM 2844 C CA . VAL A 1 386 ? 5.965 -10.726 -3.116 1.00 95.69 386 VAL A CA 1
ATOM 2845 C C . VAL A 1 386 ? 5.260 -11.380 -4.297 1.00 95.69 386 VAL A C 1
ATOM 2847 O O . VAL A 1 386 ? 5.903 -11.772 -5.270 1.00 95.69 386 VAL A O 1
ATOM 2850 N N . GLU A 1 387 ? 3.940 -11.498 -4.222 1.00 97.12 387 GLU A N 1
ATOM 2851 C CA . GLU A 1 387 ? 3.117 -12.118 -5.256 1.00 97.12 387 GLU A CA 1
ATOM 2852 C C . GLU A 1 387 ? 2.003 -11.169 -5.716 1.00 97.12 387 GLU A C 1
ATOM 2854 O O . GLU A 1 387 ? 1.203 -10.694 -4.912 1.00 97.12 387 GLU A O 1
ATOM 2859 N N . VAL A 1 388 ? 1.919 -10.925 -7.025 1.00 95.50 388 VAL A N 1
ATOM 2860 C CA . VAL A 1 388 ? 0.845 -10.163 -7.673 1.00 95.50 388 VAL A CA 1
ATOM 2861 C C . VAL A 1 388 ? 0.160 -11.047 -8.713 1.00 95.50 388 VAL A C 1
ATOM 2863 O O . VAL A 1 388 ? 0.649 -11.217 -9.832 1.00 95.50 388 VAL A O 1
ATOM 2866 N N . THR A 1 389 ? -1.003 -11.591 -8.366 1.00 96.75 389 THR A N 1
ATOM 2867 C CA . THR A 1 389 ? -1.666 -12.629 -9.166 1.00 96.75 389 THR A CA 1
ATOM 2868 C C . THR A 1 389 ? -3.074 -12.217 -9.578 1.00 96.75 389 THR A C 1
ATOM 2870 O O . THR A 1 389 ? -3.857 -11.762 -8.749 1.00 96.75 389 THR A O 1
ATOM 2873 N N . ARG A 1 390 ? -3.449 -12.432 -10.847 1.00 97.06 390 ARG A N 1
ATOM 2874 C CA . ARG A 1 390 ? -4.799 -12.142 -11.379 1.00 97.06 390 ARG A CA 1
ATOM 2875 C C . ARG A 1 390 ? -5.248 -10.694 -11.161 1.00 97.06 390 ARG A C 1
ATOM 2877 O O . ARG A 1 390 ? -6.437 -10.448 -10.975 1.00 97.06 390 ARG A O 1
ATOM 2884 N N . SER A 1 391 ? -4.313 -9.750 -11.152 1.00 95.81 391 SER A N 1
ATOM 2885 C CA . SER A 1 391 ? -4.594 -8.352 -10.826 1.00 95.81 391 SER A CA 1
ATOM 2886 C C . SER A 1 391 ? -4.526 -7.473 -12.072 1.00 95.81 391 SER A C 1
ATOM 2888 O O . SER A 1 391 ? -3.701 -7.682 -12.959 1.00 95.81 391 SER A O 1
ATOM 2890 N N . THR A 1 392 ? -5.418 -6.491 -12.153 1.00 94.06 392 THR A N 1
ATOM 2891 C CA . THR A 1 392 ? -5.524 -5.552 -13.273 1.00 94.06 392 THR A CA 1
ATOM 2892 C C . THR A 1 392 ? -5.249 -4.143 -12.776 1.00 94.06 392 THR A C 1
ATOM 2894 O O . THR A 1 392 ? -5.818 -3.722 -11.773 1.00 94.06 392 THR A O 1
ATOM 2897 N N . LEU A 1 393 ? -4.385 -3.420 -13.482 1.00 91.19 393 LEU A N 1
ATOM 2898 C CA . LEU A 1 393 ? -4.113 -2.006 -13.263 1.00 91.19 393 LEU A CA 1
ATOM 2899 C C . LEU A 1 393 ? -4.402 -1.247 -14.556 1.00 91.19 393 LEU A C 1
ATOM 2901 O O . LEU A 1 393 ? -3.751 -1.483 -15.572 1.00 91.19 393 LEU A O 1
ATOM 2905 N N . THR A 1 394 ? -5.378 -0.350 -14.516 1.00 89.75 394 THR A N 1
ATOM 2906 C CA . THR A 1 394 ? -5.693 0.566 -15.612 1.00 89.75 394 THR A CA 1
ATOM 2907 C C . THR A 1 394 ? -5.389 1.977 -15.157 1.00 89.75 394 THR A C 1
ATOM 2909 O O . THR A 1 394 ? -5.820 2.390 -14.082 1.00 89.75 394 THR A O 1
ATOM 2912 N N . ILE A 1 395 ? -4.628 2.704 -15.957 1.00 83.38 395 ILE A N 1
ATOM 2913 C CA . ILE A 1 395 ? -4.250 4.082 -15.686 1.00 83.38 395 ILE A CA 1
ATOM 2914 C C . ILE A 1 395 ? -4.723 4.905 -16.866 1.00 83.38 395 ILE A C 1
ATOM 2916 O O . ILE A 1 395 ? -4.378 4.609 -18.005 1.00 83.38 395 ILE A O 1
ATOM 2920 N N . GLU A 1 396 ? -5.526 5.916 -16.584 1.00 82.31 396 GLU A N 1
ATOM 2921 C CA . GLU A 1 396 ? -5.974 6.897 -17.556 1.00 82.31 396 GLU A CA 1
ATOM 2922 C C . GLU A 1 396 ? -5.348 8.240 -17.200 1.00 82.31 396 GLU A C 1
ATOM 2924 O O . GLU A 1 396 ? -5.632 8.818 -16.151 1.00 82.31 396 GLU A O 1
ATOM 2929 N N . GLU A 1 397 ? -4.474 8.737 -18.064 1.00 74.88 397 GLU A N 1
ATOM 2930 C CA . GLU A 1 397 ? -3.974 10.103 -17.976 1.00 74.88 397 GLU A CA 1
ATOM 2931 C C . GLU A 1 397 ? -4.920 11.031 -18.745 1.00 74.88 397 GLU A C 1
ATOM 2933 O O . GLU A 1 397 ? -5.139 10.835 -19.942 1.00 74.88 397 GLU A O 1
ATOM 2938 N N . VAL A 1 398 ? -5.477 12.033 -18.063 1.00 74.38 398 VAL A N 1
ATOM 2939 C CA . VAL A 1 398 ? -6.444 12.986 -18.624 1.00 74.38 398 VAL A CA 1
ATOM 2940 C C . VAL A 1 398 ? -5.880 14.400 -18.533 1.00 74.38 398 VAL A C 1
ATOM 2942 O O . VAL A 1 398 ? -5.611 14.888 -17.436 1.00 74.38 398 VAL A O 1
ATOM 2945 N N . GLY A 1 399 ? -5.746 15.073 -19.676 1.00 61.28 399 GLY A N 1
ATOM 2946 C CA . GLY A 1 399 ? -5.423 16.500 -19.762 1.00 61.28 399 GLY A CA 1
ATOM 2947 C C . GLY A 1 399 ? -4.431 16.868 -20.864 1.00 61.28 399 GLY A C 1
ATOM 2948 O O . GLY A 1 399 ? -3.706 16.016 -21.375 1.00 61.28 399 GLY A O 1
ATOM 2949 N N . ALA A 1 400 ? -4.431 18.152 -21.232 1.00 49.47 400 ALA A N 1
ATOM 2950 C CA . ALA A 1 400 ? -3.747 18.672 -22.417 1.00 49.47 400 ALA A CA 1
ATOM 2951 C C . ALA A 1 400 ? -2.264 19.038 -22.201 1.00 49.47 400 ALA A C 1
ATOM 2953 O O . ALA A 1 400 ? -1.531 19.169 -23.176 1.00 49.47 400 ALA A O 1
ATOM 2954 N N . GLU A 1 401 ? -1.798 19.190 -20.955 1.00 51.91 401 GLU A N 1
ATOM 2955 C CA . GLU A 1 401 ? -0.502 19.818 -20.659 1.00 51.91 401 GLU A CA 1
ATOM 2956 C C . GLU A 1 401 ? 0.287 19.014 -19.620 1.00 51.91 401 GLU A C 1
ATOM 2958 O O . GLU A 1 401 ? 0.065 19.143 -18.417 1.00 51.91 401 GLU A O 1
ATOM 2963 N N . LEU A 1 402 ? 1.246 18.191 -20.054 1.00 50.25 402 LEU A N 1
ATOM 2964 C CA . LEU A 1 402 ? 2.262 17.685 -19.128 1.00 50.25 402 LEU A CA 1
ATOM 2965 C C . LEU A 1 402 ? 3.388 18.722 -19.070 1.00 50.25 402 LEU A C 1
ATOM 2967 O O . LEU A 1 402 ? 4.233 18.784 -19.962 1.00 50.25 402 LEU A O 1
ATOM 2971 N N . VAL A 1 403 ? 3.319 19.603 -18.069 1.00 48.97 403 VAL A N 1
ATOM 2972 C CA . VAL A 1 403 ? 4.195 20.776 -17.977 1.00 48.97 403 VAL A CA 1
ATOM 2973 C C . VAL A 1 403 ? 5.565 20.389 -17.422 1.00 48.97 403 VAL A C 1
ATOM 2975 O O . VAL A 1 403 ? 5.671 19.805 -16.344 1.00 48.97 403 VAL A O 1
ATOM 2978 N N . LEU A 1 404 ? 6.626 20.720 -18.161 1.00 49.66 404 LEU A N 1
ATOM 2979 C CA . LEU A 1 404 ? 7.999 20.668 -17.647 1.00 49.66 404 LEU A CA 1
ATOM 2980 C C . LEU A 1 404 ? 8.235 21.815 -16.649 1.00 49.66 404 LEU A C 1
ATOM 2982 O O . LEU A 1 404 ? 7.613 22.870 -16.805 1.00 49.66 404 LEU A O 1
ATOM 2986 N N . PRO A 1 405 ? 9.130 21.652 -15.654 1.00 46.25 405 PRO A N 1
ATOM 2987 C CA . PRO A 1 405 ? 9.270 22.608 -14.562 1.00 46.25 405 PRO A CA 1
ATOM 2988 C C . PRO A 1 405 ? 9.462 24.048 -15.044 1.00 46.25 405 PRO A C 1
ATOM 2990 O O . PRO A 1 405 ? 10.207 24.326 -15.982 1.00 46.25 405 PRO A O 1
ATOM 2993 N N . TYR A 1 406 ? 8.788 24.978 -14.374 1.00 43.09 406 TYR A N 1
ATOM 2994 C CA . TYR A 1 406 ? 8.938 26.414 -14.574 1.00 43.09 406 TYR A CA 1
ATOM 2995 C C . TYR A 1 406 ? 10.169 26.906 -13.809 1.00 43.09 406 TYR A C 1
ATOM 2997 O O . TYR A 1 406 ? 10.060 27.206 -12.624 1.00 43.09 406 TYR A O 1
ATOM 3005 N N . GLN A 1 407 ? 11.328 27.042 -14.461 1.00 44.25 407 GLN A N 1
ATOM 3006 C CA . GLN A 1 407 ? 12.438 27.797 -13.872 1.00 44.25 407 GLN A CA 1
ATOM 3007 C C . GLN A 1 407 ? 13.033 28.793 -14.882 1.00 44.25 407 GLN A C 1
ATOM 3009 O O . GLN A 1 407 ? 13.602 28.371 -15.883 1.00 44.25 407 GLN A O 1
ATOM 3014 N N . PRO A 1 408 ? 12.950 30.116 -14.633 1.00 35.94 408 PRO A N 1
ATOM 3015 C CA . PRO A 1 408 ? 13.672 31.123 -15.419 1.00 35.94 408 PRO A CA 1
ATOM 3016 C C . PRO A 1 408 ? 15.160 31.229 -15.036 1.00 35.94 408 PRO A C 1
ATOM 3018 O O . PRO A 1 408 ? 15.934 31.858 -15.752 1.00 35.94 408 PRO A O 1
ATOM 3021 N N . VAL A 1 409 ? 15.571 30.623 -13.914 1.00 41.41 409 VAL A N 1
ATOM 3022 C CA . VAL A 1 409 ? 16.953 30.636 -13.406 1.00 41.41 409 VAL A CA 1
ATOM 3023 C C . VAL A 1 409 ? 17.359 29.218 -13.009 1.00 41.41 409 VAL A C 1
ATOM 3025 O O . VAL A 1 409 ? 17.560 28.907 -11.839 1.00 41.41 409 VAL A O 1
ATOM 3028 N N . ALA A 1 410 ? 17.435 28.323 -13.988 1.00 43.16 410 ALA A N 1
ATOM 3029 C CA . ALA A 1 410 ? 18.170 27.085 -13.800 1.00 43.16 410 ALA A CA 1
ATOM 3030 C C . ALA A 1 410 ? 19.638 27.420 -13.513 1.00 43.16 410 ALA A C 1
ATOM 3032 O O . ALA A 1 410 ? 20.237 28.240 -14.215 1.00 43.16 410 ALA A O 1
ATOM 3033 N N . VAL A 1 411 ? 20.242 26.767 -12.520 1.00 42.97 411 VAL A N 1
ATOM 3034 C CA . VAL A 1 411 ? 21.702 26.742 -12.401 1.00 42.97 411 VAL A CA 1
ATOM 3035 C C . VAL A 1 411 ? 22.202 26.075 -13.688 1.00 42.97 411 VAL A C 1
ATOM 3037 O O . VAL A 1 411 ? 22.095 24.863 -13.823 1.00 42.97 411 VAL A O 1
ATOM 3040 N N . LEU A 1 412 ? 22.675 26.881 -14.653 1.00 43.97 412 LEU A N 1
ATOM 3041 C CA . LEU A 1 412 ? 23.145 26.505 -16.004 1.00 43.97 412 LEU A CA 1
ATOM 3042 C C . LEU A 1 412 ? 22.103 26.396 -17.150 1.00 43.97 412 LEU A C 1
ATOM 3044 O O . LEU A 1 412 ? 22.487 25.967 -18.232 1.00 43.97 412 LEU A O 1
ATOM 3048 N N . GLY A 1 413 ? 20.832 26.798 -16.992 1.00 38.34 413 GLY A N 1
ATOM 3049 C CA . GLY A 1 413 ? 19.861 26.822 -18.117 1.00 38.34 413 GLY A CA 1
ATOM 3050 C C . GLY A 1 413 ? 19.116 25.504 -18.440 1.00 38.34 413 GLY A C 1
ATOM 3051 O O . GLY A 1 413 ? 18.522 25.394 -19.511 1.00 38.34 413 GLY A O 1
ATOM 3052 N N . PHE A 1 414 ? 19.112 24.510 -17.540 1.00 40.53 414 PHE A N 1
ATOM 3053 C CA . PHE A 1 414 ? 18.459 23.193 -17.714 1.00 40.53 414 PHE A CA 1
ATOM 3054 C C . PHE A 1 414 ? 17.349 22.932 -16.674 1.00 40.53 414 PHE A C 1
ATOM 3056 O O . PHE A 1 414 ? 17.541 23.200 -15.492 1.00 40.53 414 PHE A O 1
ATOM 3063 N N . ALA A 1 415 ? 16.214 22.357 -17.091 1.00 42.38 415 ALA A N 1
ATOM 3064 C CA . ALA A 1 415 ? 15.097 21.946 -16.231 1.00 42.38 415 ALA A CA 1
ATOM 3065 C C . ALA A 1 415 ? 14.885 20.418 -16.284 1.00 42.38 415 ALA A C 1
ATOM 3067 O O . ALA A 1 415 ? 14.912 19.825 -17.361 1.00 42.38 415 ALA A O 1
ATOM 3068 N N . PHE A 1 416 ? 14.651 19.751 -15.149 1.00 47.84 416 PHE A N 1
ATOM 3069 C CA . PHE A 1 416 ? 14.530 18.285 -15.085 1.00 47.84 416 PHE A CA 1
ATOM 3070 C C . PHE A 1 416 ? 13.106 17.859 -14.707 1.00 47.84 416 PHE A C 1
ATOM 3072 O O . PHE A 1 416 ? 12.611 18.224 -13.644 1.00 47.84 416 PHE A O 1
ATOM 3079 N N . ALA A 1 417 ? 12.451 17.029 -15.521 1.00 43.06 417 ALA A N 1
ATOM 3080 C CA . ALA A 1 417 ? 11.139 16.470 -15.186 1.00 43.06 417 ALA A CA 1
ATOM 3081 C C . ALA A 1 417 ? 11.225 14.948 -15.043 1.00 43.06 417 ALA A C 1
ATOM 3083 O O . ALA A 1 417 ? 11.602 14.247 -15.977 1.00 43.06 417 ALA A O 1
ATOM 3084 N N . THR A 1 418 ? 10.840 14.402 -13.891 1.00 46.75 418 THR A N 1
ATOM 3085 C CA . THR A 1 418 ? 10.777 12.946 -13.697 1.00 46.75 418 THR A CA 1
ATOM 3086 C C . THR A 1 418 ? 9.313 12.524 -13.625 1.00 46.75 418 THR A C 1
ATOM 3088 O O . THR A 1 418 ? 8.610 12.863 -12.671 1.00 46.75 418 THR A O 1
ATOM 3091 N N . VAL A 1 419 ? 8.828 11.787 -14.630 1.00 48.00 419 VAL A N 1
ATOM 3092 C CA . VAL A 1 419 ? 7.432 11.330 -14.684 1.00 48.00 419 VAL A CA 1
ATOM 3093 C C . VAL A 1 419 ? 7.352 9.836 -14.476 1.00 48.00 419 VAL A C 1
ATOM 3095 O O . VAL A 1 419 ? 7.538 9.023 -15.373 1.00 48.00 419 VAL A O 1
ATOM 3098 N N . SER A 1 420 ? 7.070 9.470 -13.240 1.00 47.94 420 SER A N 1
ATOM 3099 C CA . SER A 1 420 ? 7.215 8.104 -12.790 1.00 47.94 420 SER A CA 1
ATOM 3100 C C . SER A 1 420 ? 5.953 7.249 -12.979 1.00 47.94 420 SER A C 1
ATOM 3102 O O . SER A 1 420 ? 4.851 7.591 -12.566 1.00 47.94 420 SER A O 1
ATOM 3104 N N . TYR A 1 421 ? 6.208 6.086 -13.581 1.00 54.09 421 TYR A N 1
ATOM 3105 C CA . TYR A 1 421 ? 5.763 4.754 -13.177 1.00 54.09 421 TYR A CA 1
ATOM 3106 C C . TYR A 1 421 ? 4.269 4.430 -13.188 1.00 54.09 421 TYR A C 1
ATOM 3108 O O . TYR A 1 421 ? 3.539 4.659 -12.227 1.00 54.09 421 TYR A O 1
ATOM 3116 N N . SER A 1 422 ? 3.882 3.717 -14.241 1.00 42.78 422 SER A N 1
ATOM 3117 C CA . SER A 1 422 ? 2.775 2.765 -14.214 1.00 42.78 422 SER A CA 1
ATOM 3118 C C . SER A 1 422 ? 3.360 1.371 -13.960 1.00 42.78 422 SER A C 1
ATOM 3120 O O . SER A 1 422 ? 4.060 0.859 -14.830 1.00 42.78 422 SER A O 1
ATOM 3122 N N . LEU A 1 423 ? 3.152 0.764 -12.785 1.00 52.38 423 LEU A N 1
ATOM 3123 C CA . LEU A 1 423 ? 3.871 -0.464 -12.410 1.00 52.38 423 LEU A CA 1
ATOM 3124 C C . LEU A 1 423 ? 3.019 -1.517 -11.692 1.00 52.38 423 LEU A C 1
ATOM 3126 O O . LEU A 1 423 ? 2.180 -1.195 -10.863 1.00 52.38 423 LEU A O 1
ATOM 3130 N N . HIS A 1 424 ? 3.258 -2.810 -11.915 1.00 48.91 424 HIS A N 1
ATOM 3131 C CA . HIS A 1 424 ? 2.722 -3.828 -10.989 1.00 48.91 424 HIS A CA 1
ATOM 3132 C C . HIS A 1 424 ? 3.554 -3.892 -9.696 1.00 48.91 424 HIS A C 1
ATOM 3134 O O . HIS A 1 424 ? 2.994 -3.996 -8.604 1.00 48.91 424 HIS A O 1
ATOM 3140 N N . PHE A 1 425 ? 4.874 -3.751 -9.801 1.00 56.97 425 PHE A N 1
ATOM 3141 C CA . PHE A 1 425 ? 5.818 -3.742 -8.687 1.00 56.97 425 PHE A CA 1
ATOM 3142 C C . PHE A 1 425 ? 6.912 -2.690 -8.898 1.00 56.97 425 PHE A C 1
ATOM 3144 O O . PHE A 1 425 ? 7.486 -2.598 -9.984 1.00 56.97 425 PHE A O 1
ATOM 3151 N N . SER A 1 426 ? 7.248 -1.947 -7.841 1.00 64.19 426 SER A N 1
ATOM 3152 C CA . SER A 1 426 ? 8.410 -1.053 -7.803 1.00 64.19 426 SER A CA 1
ATOM 3153 C C . SER A 1 426 ? 9.237 -1.255 -6.549 1.00 64.19 426 SER A C 1
ATOM 3155 O O . SER A 1 426 ? 8.713 -1.198 -5.436 1.00 64.19 426 SER A O 1
ATOM 3157 N N . ALA A 1 427 ? 10.544 -1.370 -6.739 1.00 63.91 427 ALA A N 1
ATOM 3158 C CA . ALA A 1 427 ? 11.537 -1.421 -5.682 1.00 63.91 427 ALA A CA 1
ATOM 3159 C C . ALA A 1 427 ? 12.582 -0.322 -5.873 1.00 63.91 427 ALA A C 1
ATOM 3161 O O . ALA A 1 427 ? 13.416 -0.412 -6.768 1.00 63.91 427 ALA A O 1
ATOM 3162 N N . ALA A 1 428 ? 12.578 0.687 -5.008 1.00 67.44 428 ALA A N 1
ATOM 3163 C CA . ALA A 1 428 ? 13.610 1.721 -4.891 1.00 67.44 428 ALA A CA 1
ATOM 3164 C C . ALA A 1 428 ? 14.595 1.416 -3.755 1.00 67.44 428 ALA A C 1
ATOM 3166 O O . ALA A 1 428 ? 14.946 2.297 -2.972 1.00 67.44 428 ALA A O 1
ATOM 3167 N N . ALA A 1 429 ? 14.960 0.139 -3.598 1.00 70.06 429 ALA A N 1
ATOM 3168 C CA . ALA A 1 429 ? 15.832 -0.329 -2.526 1.00 70.06 429 ALA A CA 1
ATOM 3169 C C . ALA A 1 429 ? 16.415 -1.727 -2.775 1.00 70.06 429 ALA A C 1
ATOM 3171 O O . ALA A 1 429 ? 16.158 -2.334 -3.813 1.00 70.06 429 ALA A O 1
ATOM 3172 N N . SER A 1 430 ? 17.220 -2.206 -1.819 1.00 82.81 430 SER A N 1
ATOM 3173 C CA . SER A 1 430 ? 17.908 -3.497 -1.868 1.00 82.81 430 SER A CA 1
ATOM 3174 C C . SER A 1 430 ? 16.944 -4.678 -1.753 1.00 82.81 430 SER A C 1
ATOM 3176 O O . SER A 1 430 ? 16.166 -4.734 -0.804 1.00 82.81 430 SER A O 1
ATOM 3178 N N . PHE A 1 431 ? 17.045 -5.649 -2.660 1.00 88.25 431 PHE A N 1
ATOM 3179 C CA . PHE A 1 431 ? 16.380 -6.949 -2.571 1.00 88.25 431 PHE A CA 1
ATOM 3180 C C . PHE A 1 431 ? 17.416 -8.061 -2.469 1.00 88.25 431 PHE A C 1
ATOM 3182 O O . PHE A 1 431 ? 18.267 -8.216 -3.345 1.00 88.25 431 PHE A O 1
ATOM 3189 N N . VAL A 1 432 ? 17.339 -8.856 -1.402 1.00 92.62 432 VAL A N 1
ATOM 3190 C CA . VAL A 1 432 ? 18.286 -9.944 -1.134 1.00 92.62 432 VAL A CA 1
ATOM 3191 C C . VAL A 1 432 ? 17.534 -11.246 -0.896 1.00 92.62 432 VAL A C 1
ATOM 3193 O O . VAL A 1 432 ? 16.633 -11.297 -0.056 1.00 92.62 432 VAL A O 1
ATOM 3196 N N . LYS A 1 433 ? 17.912 -12.321 -1.602 1.00 95.62 433 LYS A N 1
ATOM 3197 C CA . LYS A 1 433 ? 17.347 -13.675 -1.402 1.00 95.62 433 LYS A CA 1
ATOM 3198 C C . LYS A 1 433 ? 15.814 -13.694 -1.396 1.00 95.62 433 LYS A C 1
ATOM 3200 O O . LYS A 1 433 ? 15.201 -14.377 -0.579 1.00 95.62 433 LYS A O 1
ATOM 3205 N N . SER A 1 434 ? 15.200 -12.879 -2.246 1.00 95.31 434 SER A N 1
ATOM 3206 C CA . SER A 1 434 ? 13.751 -12.682 -2.263 1.00 95.31 434 SER A CA 1
ATOM 3207 C C . SER A 1 434 ? 13.128 -13.272 -3.525 1.00 95.31 434 SER A C 1
ATOM 3209 O O . SER A 1 434 ? 13.808 -13.487 -4.530 1.00 95.31 434 SER A O 1
ATOM 3211 N N . ASN A 1 435 ? 11.826 -13.534 -3.468 1.00 96.81 435 ASN A N 1
ATOM 3212 C CA . ASN A 1 435 ? 11.044 -14.061 -4.578 1.00 96.81 435 ASN A CA 1
ATOM 3213 C C . ASN A 1 435 ? 9.948 -13.065 -4.950 1.00 96.81 435 ASN A C 1
ATOM 3215 O O . ASN A 1 435 ? 9.085 -12.756 -4.132 1.00 96.81 435 ASN A O 1
ATOM 3219 N N . ILE A 1 436 ? 9.956 -12.589 -6.192 1.00 95.44 436 ILE A N 1
ATOM 3220 C CA . ILE A 1 436 ? 8.934 -11.686 -6.729 1.00 95.44 436 ILE A CA 1
ATOM 3221 C C . ILE A 1 436 ? 8.231 -12.406 -7.875 1.00 95.44 436 ILE A C 1
ATOM 3223 O O . ILE A 1 436 ? 8.877 -12.878 -8.808 1.00 95.44 436 ILE A O 1
ATOM 3227 N N . THR A 1 437 ? 6.907 -12.523 -7.816 1.00 96.94 437 THR A N 1
ATOM 3228 C CA . THR A 1 437 ? 6.112 -13.207 -8.844 1.00 96.94 437 THR A CA 1
ATOM 3229 C C . THR A 1 437 ? 4.932 -12.352 -9.270 1.00 96.94 437 THR A C 1
ATOM 3231 O O . THR A 1 437 ? 4.120 -11.949 -8.446 1.00 96.94 437 THR A O 1
ATOM 3234 N N . ILE A 1 438 ? 4.807 -12.118 -10.573 1.00 95.81 438 ILE A N 1
ATOM 3235 C CA . ILE A 1 438 ? 3.634 -11.512 -11.201 1.00 95.81 438 ILE A CA 1
ATOM 3236 C C . ILE A 1 438 ? 3.024 -12.553 -12.130 1.00 95.81 438 ILE A C 1
ATOM 3238 O O . ILE A 1 438 ? 3.715 -13.050 -13.017 1.00 95.81 438 ILE A O 1
ATOM 3242 N N . LEU A 1 439 ? 1.751 -12.896 -11.940 1.00 96.56 439 LEU A N 1
ATOM 3243 C CA . LEU A 1 439 ? 1.114 -14.002 -12.655 1.00 96.56 439 LEU A CA 1
ATOM 3244 C C . LEU A 1 439 ? -0.311 -13.671 -13.113 1.00 96.56 439 LEU A C 1
ATOM 3246 O O . LEU A 1 439 ? -1.152 -13.297 -12.301 1.00 96.56 439 LEU A O 1
ATOM 3250 N N . ASN A 1 440 ? -0.641 -13.937 -14.381 1.00 96.81 440 ASN A N 1
ATOM 3251 C CA . ASN A 1 440 ? -1.995 -13.749 -14.933 1.00 96.81 440 ASN A CA 1
ATOM 3252 C C . ASN A 1 440 ? -2.547 -12.326 -14.721 1.00 96.81 440 ASN A C 1
ATOM 3254 O O . ASN A 1 440 ? -3.739 -12.161 -14.466 1.00 96.81 440 ASN A O 1
ATOM 3258 N N . SER A 1 441 ? -1.685 -11.314 -14.761 1.00 95.50 441 SER A N 1
ATOM 3259 C CA . SER A 1 441 ? -2.031 -9.925 -14.438 1.00 95.50 441 SER A CA 1
ATOM 3260 C C . SER A 1 441 ? -2.019 -9.047 -15.693 1.00 95.50 441 SER A C 1
ATOM 3262 O O . SER A 1 441 ? -1.516 -9.449 -16.740 1.00 95.50 441 SER A O 1
ATOM 3264 N N . SER A 1 442 ? -2.548 -7.829 -15.620 1.00 93.75 442 SER A N 1
ATOM 3265 C CA . SER A 1 442 ? -2.459 -6.880 -16.736 1.00 93.75 442 SER A CA 1
ATOM 3266 C C . SER A 1 442 ? -2.263 -5.448 -16.273 1.00 93.75 442 SER A C 1
ATOM 3268 O O . SER A 1 442 ? -2.842 -5.031 -15.270 1.00 93.75 442 SER A O 1
ATOM 3270 N N . ILE A 1 443 ? -1.440 -4.694 -16.994 1.00 88.12 443 ILE A N 1
ATOM 3271 C CA . ILE A 1 443 ? -1.266 -3.256 -16.817 1.00 88.12 443 ILE A CA 1
ATOM 3272 C C . ILE A 1 443 ? -1.554 -2.550 -18.136 1.00 88.12 443 ILE A C 1
ATOM 3274 O O . ILE A 1 443 ? -1.019 -2.922 -19.179 1.00 88.12 443 ILE A O 1
ATOM 3278 N N . THR A 1 444 ? -2.424 -1.550 -18.088 1.00 86.88 444 THR A N 1
ATOM 3279 C CA . THR A 1 444 ? -2.782 -0.732 -19.244 1.00 86.88 444 THR A CA 1
ATOM 3280 C C . THR A 1 444 ? -2.638 0.729 -18.859 1.00 86.88 444 THR A C 1
ATOM 3282 O O . THR A 1 444 ? -3.295 1.181 -17.926 1.00 86.88 444 THR A O 1
ATOM 3285 N N . ALA A 1 445 ? -1.797 1.459 -19.583 1.00 79.75 445 ALA A N 1
ATOM 3286 C CA . ALA A 1 445 ? -1.725 2.909 -19.511 1.00 79.75 445 ALA A CA 1
ATOM 3287 C C . ALA A 1 445 ? -2.347 3.496 -20.780 1.00 79.75 445 ALA A C 1
ATOM 3289 O O . ALA A 1 445 ? -1.870 3.260 -21.894 1.00 79.75 445 ALA A O 1
ATOM 3290 N N . LEU A 1 446 ? -3.432 4.236 -20.591 1.00 77.62 446 LEU A N 1
ATOM 3291 C CA . LEU A 1 446 ? -4.176 4.952 -21.612 1.00 77.62 446 LEU A CA 1
ATOM 3292 C C . LEU A 1 446 ? -4.018 6.449 -21.378 1.00 77.62 446 LEU A C 1
ATOM 3294 O O . LEU A 1 446 ? -3.862 6.912 -20.247 1.00 77.62 446 LEU A O 1
ATOM 3298 N N . ARG A 1 447 ? -4.121 7.212 -22.458 1.00 69.50 447 ARG A N 1
ATOM 3299 C CA . ARG A 1 447 ? -4.227 8.662 -22.396 1.00 69.50 447 ARG A CA 1
ATOM 3300 C C . ARG A 1 447 ? -5.510 9.077 -23.093 1.00 69.50 447 ARG A C 1
ATOM 3302 O O . ARG A 1 447 ? -5.725 8.711 -24.247 1.00 69.50 447 ARG A O 1
ATOM 3309 N N . SER A 1 448 ? -6.345 9.817 -22.378 1.00 64.69 448 SER A N 1
ATOM 3310 C CA . SER A 1 448 ? -7.544 10.438 -22.924 1.00 64.69 448 SER A CA 1
ATOM 3311 C C . SER A 1 448 ? -7.203 11.882 -23.260 1.00 64.69 448 SER A C 1
ATOM 3313 O O . SER A 1 448 ? -6.845 12.681 -22.390 1.00 64.69 448 SER A O 1
ATOM 3315 N N . VAL A 1 449 ? -7.211 12.178 -24.555 1.00 57.03 449 VAL A N 1
ATOM 3316 C CA . VAL A 1 449 ? -6.837 13.482 -25.095 1.00 57.03 449 VAL A CA 1
ATOM 3317 C C . VAL A 1 449 ? -8.092 14.346 -25.114 1.00 57.03 449 VAL A C 1
ATOM 3319 O O . VAL A 1 449 ? -9.042 14.050 -25.836 1.00 57.03 449 VAL A O 1
ATOM 3322 N N . VAL A 1 450 ? -8.097 15.396 -24.299 1.00 53.28 450 VAL A N 1
ATOM 3323 C CA . VAL A 1 450 ? -9.086 16.475 -24.354 1.00 53.28 450 VAL A CA 1
ATOM 3324 C C . VAL A 1 450 ? -8.313 17.671 -24.901 1.00 53.28 450 VAL A C 1
ATOM 3326 O O . VAL A 1 450 ? -7.539 18.261 -24.155 1.00 53.28 450 VAL A O 1
ATOM 3329 N N . ASP A 1 451 ? -8.451 17.934 -26.204 1.00 49.16 451 ASP A N 1
ATOM 3330 C CA . ASP A 1 451 ? -7.632 18.864 -27.011 1.00 49.16 451 ASP A CA 1
ATOM 3331 C C . ASP A 1 451 ? -6.161 18.442 -27.200 1.00 49.16 451 ASP A C 1
ATOM 3333 O O . ASP A 1 451 ? -5.650 17.628 -26.435 1.00 49.16 451 ASP A O 1
ATOM 3337 N N . ASP A 1 452 ? -5.507 18.942 -28.264 1.00 41.41 452 ASP A N 1
ATOM 3338 C CA . ASP A 1 452 ? -4.131 18.625 -28.698 1.00 41.41 452 ASP A CA 1
ATOM 3339 C C . ASP A 1 452 ? -3.168 18.443 -27.509 1.00 41.41 452 ASP A C 1
ATOM 3341 O O . ASP A 1 452 ? -2.591 19.403 -27.003 1.00 41.41 452 ASP A O 1
ATOM 3345 N N . ALA A 1 453 ? -3.005 17.207 -27.023 1.00 43.31 453 ALA A N 1
ATOM 3346 C CA . ALA A 1 453 ? -2.208 16.943 -25.831 1.00 43.31 453 ALA A CA 1
ATOM 3347 C C . ALA A 1 453 ? -0.726 17.165 -26.146 1.00 43.31 453 ALA A C 1
ATOM 3349 O O . ALA A 1 453 ? -0.079 16.393 -26.858 1.00 43.31 453 ALA A O 1
ATOM 3350 N N . VAL A 1 454 ? -0.199 18.246 -25.593 1.00 50.41 454 VAL A N 1
ATOM 3351 C CA . VAL A 1 454 ? 1.095 18.843 -25.891 1.00 50.41 454 VAL A CA 1
ATOM 3352 C C . VAL A 1 454 ? 1.879 18.728 -24.582 1.00 50.41 454 VAL A C 1
ATOM 3354 O O . VAL A 1 454 ? 1.510 19.284 -23.551 1.00 50.41 454 VAL A O 1
ATOM 3357 N N . LEU A 1 455 ? 2.966 17.953 -24.571 1.00 51.78 455 LEU A N 1
ATOM 3358 C CA . LEU A 1 455 ? 4.008 18.134 -23.558 1.00 51.78 455 LEU A CA 1
ATOM 3359 C C . LEU A 1 455 ? 4.521 19.577 -23.706 1.00 51.78 455 LEU A C 1
ATOM 3361 O O . LEU A 1 455 ? 5.339 19.857 -24.579 1.00 51.78 455 LEU A O 1
ATOM 3365 N N . VAL A 1 456 ? 3.966 20.512 -22.929 1.00 48.19 456 VAL A N 1
ATOM 3366 C CA . VAL A 1 456 ? 4.319 21.934 -22.993 1.00 48.19 456 VAL A CA 1
ATOM 3367 C C . VAL A 1 456 ? 5.505 22.168 -22.070 1.00 48.19 456 VAL A C 1
ATOM 3369 O O . VAL A 1 456 ? 5.401 22.095 -20.846 1.00 48.19 456 VAL A O 1
ATOM 3372 N N . ALA A 1 457 ? 6.649 22.502 -22.653 1.00 50.53 457 ALA A N 1
ATOM 3373 C CA . ALA A 1 457 ? 7.714 23.134 -21.895 1.00 50.53 457 ALA A CA 1
ATOM 3374 C C . ALA A 1 457 ? 7.303 24.566 -21.557 1.00 50.53 457 ALA A C 1
ATOM 3376 O O . ALA A 1 457 ? 6.818 25.286 -22.433 1.00 50.53 457 ALA A O 1
ATOM 3377 N N . SER A 1 458 ? 7.506 25.004 -20.314 1.00 49.28 458 SER A N 1
ATOM 3378 C CA . SER A 1 458 ? 7.310 26.420 -20.017 1.00 49.28 458 SER A CA 1
ATOM 3379 C C . SER A 1 458 ? 8.262 27.284 -20.871 1.00 49.28 458 SER A C 1
ATOM 3381 O O . SER A 1 458 ? 9.377 26.847 -21.159 1.00 49.28 458 SER A O 1
ATOM 3383 N N . PRO A 1 459 ? 7.886 28.521 -21.255 1.00 48.56 459 PRO A N 1
ATOM 3384 C CA . PRO A 1 459 ? 8.727 29.392 -22.088 1.00 48.56 459 PRO A CA 1
ATOM 3385 C C . PRO A 1 459 ? 10.120 29.715 -21.510 1.00 48.56 459 PRO A C 1
ATOM 3387 O O . PRO A 1 459 ? 10.975 30.215 -22.234 1.00 48.56 459 PRO A O 1
ATOM 3390 N N . GLY A 1 460 ? 10.346 29.463 -20.212 1.00 49.81 460 GLY A N 1
ATOM 3391 C CA . GLY A 1 460 ? 11.642 29.631 -19.543 1.00 49.81 460 GLY A CA 1
ATOM 3392 C C . GLY A 1 460 ? 12.551 28.395 -19.576 1.00 49.81 460 GLY A C 1
ATOM 3393 O O . GLY A 1 460 ? 13.732 28.511 -19.255 1.00 49.81 460 GLY A O 1
ATOM 3394 N N . VAL A 1 461 ? 12.041 27.223 -19.973 1.00 52.50 461 VAL A N 1
ATOM 3395 C CA . VAL A 1 461 ? 12.832 25.989 -20.107 1.00 52.50 461 VAL A CA 1
ATOM 3396 C C . VAL A 1 461 ? 13.630 26.047 -21.402 1.00 52.50 461 VAL A C 1
ATOM 3398 O O . VAL A 1 461 ? 13.061 25.969 -22.485 1.00 52.50 461 VAL A O 1
ATOM 3401 N N . GLN A 1 462 ? 14.956 26.152 -21.305 1.00 53.94 462 GLN A N 1
ATOM 3402 C CA . GLN A 1 462 ? 15.837 26.122 -22.483 1.00 53.94 462 GLN A CA 1
ATOM 3403 C C . GLN A 1 462 ? 16.217 24.682 -22.887 1.00 53.94 462 GLN A C 1
ATOM 3405 O O . GLN A 1 462 ? 16.529 24.412 -24.051 1.00 53.94 462 GLN A O 1
ATOM 3410 N N . SER A 1 463 ? 16.192 23.739 -21.937 1.00 57.91 463 SER A N 1
ATOM 3411 C CA . SER A 1 463 ? 16.638 22.349 -22.117 1.00 57.91 463 SER A CA 1
ATOM 3412 C C . SER A 1 463 ? 16.197 21.446 -20.954 1.00 57.91 463 SER A C 1
ATOM 3414 O O . SER A 1 463 ? 15.941 21.952 -19.860 1.00 57.91 463 SER A O 1
ATOM 3416 N N . GLY A 1 464 ? 16.095 20.126 -21.159 1.00 64.31 464 GLY A N 1
ATOM 3417 C CA . GLY A 1 464 ? 15.639 19.218 -20.098 1.00 64.31 464 GLY A CA 1
ATOM 3418 C C . GLY A 1 464 ? 15.533 17.736 -20.453 1.00 64.31 464 GLY A C 1
ATOM 3419 O O . GLY A 1 464 ? 15.546 17.364 -21.625 1.00 64.31 464 GLY A O 1
ATOM 3420 N N . ILE A 1 465 ? 15.425 16.883 -19.428 1.00 67.88 465 ILE A N 1
ATOM 3421 C CA . ILE A 1 465 ? 15.246 15.427 -19.570 1.00 67.88 465 ILE A CA 1
ATOM 3422 C C . ILE A 1 465 ? 13.927 15.015 -18.915 1.00 67.88 465 ILE A C 1
ATOM 3424 O O . ILE A 1 465 ? 13.668 15.378 -17.768 1.00 67.88 465 ILE A O 1
ATOM 3428 N N . LEU A 1 466 ? 13.125 14.250 -19.656 1.00 70.62 466 LEU A N 1
ATOM 3429 C CA . LEU A 1 466 ? 11.889 13.612 -19.222 1.00 70.62 466 LEU A CA 1
ATOM 3430 C C . LEU A 1 466 ? 12.086 12.097 -19.182 1.00 70.62 466 LEU A C 1
ATOM 3432 O O . LEU A 1 466 ? 12.416 11.511 -20.206 1.00 70.62 466 LEU A O 1
ATOM 3436 N N . PHE A 1 467 ? 11.840 11.452 -18.043 1.00 73.19 467 PHE A N 1
ATOM 3437 C CA . PHE A 1 467 ? 11.838 9.987 -17.933 1.00 73.19 467 PHE A CA 1
ATOM 3438 C C . PHE A 1 467 ? 10.423 9.480 -17.660 1.00 73.19 467 PHE A C 1
ATOM 3440 O O . PHE A 1 467 ? 9.806 9.945 -16.706 1.00 73.19 467 PHE A O 1
ATOM 3447 N N . TRP A 1 468 ? 9.943 8.538 -18.473 1.00 76.25 468 TRP A N 1
ATOM 3448 C CA . TRP A 1 468 ? 8.663 7.842 -18.336 1.00 76.25 468 TRP A CA 1
ATOM 3449 C C . TRP A 1 468 ? 8.863 6.331 -18.426 1.00 76.25 468 TRP A C 1
ATOM 3451 O O . TRP A 1 468 ? 9.637 5.848 -19.256 1.00 76.25 468 TRP A O 1
ATOM 3461 N N . SER A 1 469 ? 8.165 5.576 -17.574 1.00 78.69 469 SER A N 1
ATOM 3462 C CA . SER A 1 469 ? 8.318 4.123 -17.506 1.00 78.69 469 SER A CA 1
ATOM 3463 C C . SER A 1 469 ? 7.005 3.393 -17.204 1.00 78.69 469 SER A C 1
ATOM 3465 O O . SER A 1 469 ? 6.265 3.777 -16.293 1.00 78.69 469 SER A O 1
ATOM 3467 N N . LEU A 1 470 ? 6.743 2.323 -17.959 1.00 83.62 470 LEU A N 1
ATOM 3468 C CA . LEU A 1 470 ? 5.647 1.370 -17.768 1.00 83.62 470 LEU A CA 1
ATOM 3469 C C . LEU A 1 470 ? 6.227 -0.043 -17.714 1.00 83.62 470 LEU A C 1
ATOM 3471 O O . LEU A 1 470 ? 6.628 -0.594 -18.742 1.00 83.62 470 LEU A O 1
ATOM 3475 N N . THR A 1 471 ? 6.244 -0.660 -16.537 1.00 85.88 471 THR A N 1
ATOM 3476 C CA . THR A 1 471 ? 6.780 -2.018 -16.389 1.00 85.88 471 THR A CA 1
ATOM 3477 C C . THR A 1 471 ? 5.994 -2.903 -15.435 1.00 85.88 471 THR A C 1
ATOM 3479 O O . THR A 1 471 ? 5.294 -2.427 -14.550 1.00 85.88 471 THR A O 1
ATOM 3482 N N . ALA A 1 472 ? 6.064 -4.227 -15.593 1.00 86.75 472 ALA A N 1
ATOM 3483 C CA . ALA A 1 472 ? 5.485 -5.097 -14.565 1.00 86.75 472 ALA A CA 1
ATOM 3484 C C . ALA A 1 472 ? 6.355 -5.048 -13.292 1.00 86.75 472 ALA A C 1
ATOM 3486 O O . ALA A 1 472 ? 5.837 -4.887 -12.193 1.00 86.75 472 ALA A O 1
ATOM 3487 N N . VAL A 1 473 ? 7.679 -5.088 -13.439 1.00 88.44 473 VAL A N 1
ATOM 3488 C CA . VAL A 1 473 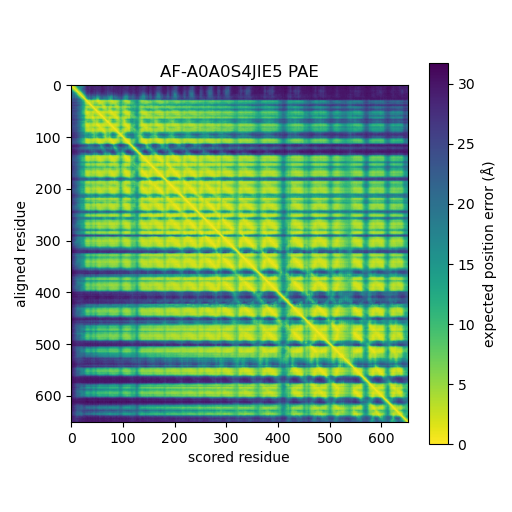? 8.645 -4.927 -12.343 1.00 88.44 473 VAL A CA 1
ATOM 3489 C C . VAL A 1 473 ? 9.593 -3.779 -12.675 1.00 88.44 473 VAL A C 1
ATOM 3491 O O . VAL A 1 473 ? 10.247 -3.815 -13.719 1.00 88.44 473 VAL A O 1
ATOM 3494 N N . ALA A 1 474 ? 9.698 -2.776 -11.804 1.00 85.44 474 ALA A N 1
ATOM 3495 C CA . ALA A 1 474 ? 10.779 -1.793 -11.838 1.00 85.44 474 ALA A CA 1
ATOM 3496 C C . ALA A 1 474 ? 11.685 -1.955 -10.618 1.00 85.44 474 ALA A C 1
ATOM 3498 O O . ALA A 1 474 ? 11.234 -1.911 -9.473 1.00 85.44 474 ALA A O 1
ATOM 3499 N N . LEU A 1 475 ? 12.973 -2.120 -10.879 1.00 83.06 475 LEU A N 1
ATOM 3500 C CA . LEU A 1 475 ? 14.031 -2.192 -9.890 1.00 83.06 475 LEU A CA 1
ATOM 3501 C C . LEU A 1 475 ? 14.857 -0.916 -9.984 1.00 83.06 475 LEU A C 1
ATOM 3503 O O . LEU A 1 475 ? 15.206 -0.437 -11.055 1.00 83.06 475 LEU A O 1
ATOM 3507 N N . SER A 1 476 ? 15.164 -0.343 -8.842 1.00 74.56 476 SER A N 1
ATOM 3508 C CA . SER A 1 476 ? 15.916 0.904 -8.745 1.00 74.56 476 SER A CA 1
ATOM 3509 C C . SER A 1 476 ? 16.804 0.930 -7.507 1.00 74.56 476 SER A C 1
ATOM 3511 O O . SER A 1 476 ? 17.223 1.984 -7.047 1.00 74.56 476 SER A O 1
ATOM 3513 N N . GLY A 1 477 ? 17.102 -0.263 -6.990 1.00 76.00 477 GLY A N 1
ATOM 3514 C CA . GLY A 1 477 ? 18.114 -0.523 -5.982 1.00 76.00 477 GLY A CA 1
ATOM 3515 C C . GLY A 1 477 ? 18.779 -1.887 -6.220 1.00 76.00 477 GLY A C 1
ATOM 3516 O O . GLY A 1 477 ? 18.360 -2.629 -7.117 1.00 76.00 477 GLY A O 1
ATOM 3517 N N . PRO A 1 478 ? 19.823 -2.220 -5.437 1.00 84.44 478 PRO A N 1
ATOM 3518 C CA . PRO A 1 478 ? 20.594 -3.448 -5.609 1.00 84.44 478 PRO A CA 1
ATOM 3519 C C . PRO A 1 478 ? 19.711 -4.693 -5.539 1.00 84.44 478 PRO A C 1
ATOM 3521 O O . PRO A 1 478 ? 18.856 -4.802 -4.666 1.00 84.44 478 PRO A O 1
ATOM 3524 N N . THR A 1 479 ? 19.929 -5.662 -6.423 1.00 89.62 479 THR A N 1
ATOM 3525 C CA . THR A 1 479 ? 19.149 -6.909 -6.430 1.00 89.62 479 THR A CA 1
ATOM 3526 C C . THR A 1 479 ? 20.095 -8.098 -6.438 1.00 89.62 479 THR A C 1
ATOM 3528 O O . THR A 1 479 ? 20.808 -8.324 -7.410 1.00 89.62 479 THR A O 1
ATOM 3531 N N . VAL A 1 480 ? 20.127 -8.861 -5.346 1.00 91.81 480 VAL A N 1
ATOM 3532 C CA . VAL A 1 480 ? 21.119 -9.917 -5.117 1.00 91.81 480 VAL A CA 1
ATOM 3533 C C . VAL A 1 480 ? 20.434 -11.237 -4.791 1.00 91.81 480 VAL A C 1
ATOM 3535 O O . VAL A 1 480 ? 19.585 -11.296 -3.900 1.00 91.81 480 VAL A O 1
ATOM 3538 N N . GLN A 1 481 ? 20.820 -12.319 -5.476 1.00 94.62 481 GLN A N 1
ATOM 3539 C CA . GLN A 1 481 ? 20.287 -13.669 -5.221 1.00 94.62 481 GLN A CA 1
ATOM 3540 C C . GLN A 1 481 ? 18.752 -13.727 -5.243 1.00 94.62 481 GLN A C 1
ATOM 3542 O O . GLN A 1 481 ? 18.141 -14.482 -4.491 1.00 94.62 481 GLN A O 1
ATOM 3547 N N . THR A 1 482 ? 18.121 -12.886 -6.060 1.00 94.44 482 THR A N 1
ATOM 3548 C CA . THR A 1 482 ? 16.668 -12.713 -6.079 1.00 94.44 482 THR A CA 1
ATOM 3549 C C . THR A 1 482 ? 16.099 -13.371 -7.328 1.00 94.44 482 THR A C 1
ATOM 3551 O O . THR A 1 482 ? 16.662 -13.264 -8.421 1.00 94.44 482 THR A O 1
ATOM 3554 N N . HIS A 1 483 ? 14.980 -14.070 -7.165 1.00 96.94 483 HIS A N 1
ATOM 3555 C CA . HIS A 1 483 ? 14.239 -14.650 -8.275 1.00 96.94 483 HIS A CA 1
ATOM 3556 C C . HIS A 1 483 ? 13.030 -13.772 -8.591 1.00 96.94 483 HIS A C 1
ATOM 3558 O O . HIS A 1 483 ? 12.174 -13.544 -7.734 1.00 96.94 483 HIS A O 1
ATOM 3564 N N . ILE A 1 484 ? 12.954 -13.280 -9.825 1.00 95.62 484 ILE A N 1
ATOM 3565 C CA . ILE A 1 484 ? 11.848 -12.451 -10.303 1.00 95.62 484 ILE A CA 1
ATOM 3566 C C . ILE A 1 484 ? 11.191 -13.159 -11.471 1.00 95.62 484 ILE A C 1
ATOM 3568 O O . ILE A 1 484 ? 11.852 -13.475 -12.457 1.00 95.62 484 ILE A O 1
ATOM 3572 N N . SER A 1 485 ? 9.884 -13.379 -11.385 1.00 97.31 485 SER A N 1
ATOM 3573 C CA . SER A 1 485 ? 9.129 -14.011 -12.455 1.00 97.31 485 SER A CA 1
ATOM 3574 C C . SER A 1 485 ? 7.907 -13.196 -12.873 1.00 97.31 485 SER A C 1
ATOM 3576 O O . SER A 1 485 ? 7.127 -12.745 -12.038 1.00 97.31 485 SER A O 1
ATOM 3578 N N . VAL A 1 486 ? 7.734 -13.011 -14.181 1.00 96.62 486 VAL A N 1
ATOM 3579 C CA . VAL A 1 486 ? 6.571 -12.364 -14.801 1.00 96.62 486 VAL A CA 1
ATOM 3580 C C . VAL A 1 486 ? 5.951 -13.349 -15.782 1.00 96.62 486 VAL A C 1
ATOM 3582 O O . VAL A 1 486 ? 6.552 -13.695 -16.799 1.00 96.62 486 VAL A O 1
ATOM 3585 N N . LYS A 1 487 ? 4.752 -13.836 -15.468 1.00 96.38 487 LYS A N 1
ATOM 3586 C CA . LYS A 1 487 ? 4.106 -14.944 -16.169 1.00 96.38 487 LYS A CA 1
ATOM 3587 C C . LYS A 1 487 ? 2.704 -14.566 -16.623 1.00 96.38 487 LYS A C 1
ATOM 3589 O O . LYS A 1 487 ? 1.912 -14.066 -15.831 1.00 96.38 487 LYS A O 1
ATOM 3594 N N . THR A 1 488 ? 2.392 -14.848 -17.888 1.00 95.19 488 THR A N 1
ATOM 3595 C CA . THR A 1 488 ? 1.065 -14.630 -18.485 1.00 95.19 488 THR A CA 1
ATOM 3596 C C . THR A 1 488 ? 0.517 -13.230 -18.197 1.00 95.19 488 THR A C 1
ATOM 3598 O O . THR A 1 488 ? -0.651 -13.066 -17.851 1.00 95.19 488 THR A O 1
ATOM 3601 N N . THR A 1 489 ? 1.383 -12.220 -18.319 1.00 93.56 489 THR A N 1
ATOM 3602 C CA . THR A 1 489 ? 1.060 -10.824 -18.005 1.00 93.56 489 THR A CA 1
ATOM 3603 C C . THR A 1 489 ? 0.848 -10.006 -19.276 1.00 93.56 489 THR A C 1
ATOM 3605 O O . THR A 1 489 ? 1.630 -10.113 -20.221 1.00 93.56 489 THR A O 1
ATOM 3608 N N . GLY A 1 490 ? -0.194 -9.177 -19.304 1.00 91.56 490 GLY A N 1
ATOM 3609 C CA . GLY A 1 490 ? -0.428 -8.194 -20.365 1.00 91.56 490 GLY A CA 1
ATOM 3610 C C . GLY A 1 490 ? 0.128 -6.818 -20.000 1.00 91.56 490 GLY A C 1
ATOM 3611 O O . GLY A 1 490 ? -0.127 -6.332 -18.903 1.00 91.56 490 GLY A O 1
ATOM 3612 N N . ILE A 1 491 ? 0.868 -6.180 -20.903 1.00 89.19 491 ILE A N 1
ATOM 3613 C CA . ILE A 1 491 ? 1.388 -4.818 -20.732 1.00 89.19 491 ILE A CA 1
ATOM 3614 C C . ILE A 1 491 ? 1.005 -4.015 -21.966 1.00 89.19 491 ILE A C 1
ATOM 3616 O O . ILE A 1 491 ? 1.459 -4.332 -23.065 1.00 89.19 491 ILE A O 1
ATOM 3620 N N . THR A 1 492 ? 0.199 -2.976 -21.782 1.00 85.62 492 THR A N 1
ATOM 3621 C CA . THR A 1 492 ? -0.285 -2.128 -22.872 1.00 85.62 492 THR A CA 1
ATOM 3622 C C . THR A 1 492 ? 0.022 -0.666 -22.577 1.00 85.62 492 THR A C 1
ATOM 3624 O O . THR A 1 492 ? -0.405 -0.135 -21.553 1.00 85.62 492 THR A O 1
ATOM 3627 N N . ALA A 1 493 ? 0.748 -0.016 -23.483 1.00 76.75 493 ALA A N 1
ATOM 3628 C CA . ALA A 1 493 ? 1.089 1.403 -23.424 1.00 76.75 493 ALA A CA 1
ATOM 3629 C C . ALA A 1 493 ? 0.474 2.166 -24.600 1.00 76.75 493 ALA A C 1
ATOM 3631 O O . ALA A 1 493 ? 0.636 1.747 -25.746 1.00 76.75 493 ALA A O 1
ATOM 3632 N N . ALA A 1 494 ? -0.117 3.331 -24.346 1.00 70.75 494 ALA A N 1
ATOM 3633 C CA . ALA A 1 494 ? -0.279 4.361 -25.370 1.00 70.75 494 ALA A CA 1
ATOM 3634 C C . ALA A 1 494 ? 1.046 5.127 -25.571 1.00 70.75 494 ALA A C 1
ATOM 3636 O O . ALA A 1 494 ? 1.719 5.462 -24.595 1.00 70.75 494 ALA A O 1
ATOM 3637 N N . THR A 1 495 ? 1.450 5.399 -26.819 1.00 56.78 495 THR A N 1
ATOM 3638 C CA . THR A 1 495 ? 2.677 6.178 -27.088 1.00 56.78 495 THR A CA 1
ATOM 3639 C C . THR A 1 495 ? 2.547 7.627 -26.616 1.00 56.78 495 THR A C 1
ATOM 3641 O O . THR A 1 495 ? 1.506 8.255 -26.808 1.00 56.78 495 THR A O 1
ATOM 3644 N N . LEU A 1 496 ? 3.635 8.193 -26.087 1.00 55.72 496 LEU A N 1
ATOM 3645 C CA . LEU A 1 496 ? 3.742 9.628 -25.808 1.00 55.72 496 LEU A CA 1
ATOM 3646 C C . LEU A 1 496 ? 3.820 10.410 -27.131 1.00 55.72 496 LEU A C 1
ATOM 3648 O O . LEU A 1 496 ? 4.767 10.221 -27.891 1.00 55.72 496 LEU A O 1
ATOM 3652 N N . ALA A 1 497 ? 2.847 11.285 -27.394 1.00 48.34 497 ALA A N 1
ATOM 3653 C CA . ALA A 1 497 ? 2.907 12.260 -28.483 1.00 48.34 497 ALA A CA 1
ATOM 3654 C C . ALA A 1 497 ? 3.619 13.539 -28.003 1.00 48.34 497 ALA A C 1
ATOM 3656 O O . ALA A 1 497 ? 3.344 14.016 -26.899 1.00 48.34 497 ALA A O 1
ATOM 3657 N N . TYR A 1 498 ? 4.542 14.074 -28.815 1.00 51.25 498 TYR A N 1
ATOM 3658 C CA . TYR A 1 498 ? 5.240 15.334 -28.540 1.00 51.25 498 TYR A CA 1
ATOM 3659 C C . TYR A 1 498 ? 4.873 16.391 -29.596 1.00 51.25 498 TYR A C 1
ATOM 3661 O O . TYR A 1 498 ? 4.929 16.105 -30.794 1.00 51.25 498 TYR A O 1
ATOM 3669 N N . PRO A 1 499 ? 4.517 17.611 -29.180 1.00 40.97 499 PRO A N 1
ATOM 3670 C CA . PRO A 1 499 ? 4.184 18.719 -30.070 1.00 40.97 499 PRO A CA 1
ATOM 3671 C C . PRO A 1 499 ? 5.428 19.329 -30.732 1.00 40.97 499 PRO A C 1
ATOM 3673 O O . PRO A 1 499 ? 6.509 19.381 -30.146 1.00 40.97 499 PRO A O 1
ATOM 3676 N N . SER A 1 500 ? 5.258 19.846 -31.950 1.00 44.91 500 SER A N 1
ATOM 3677 C CA . SER A 1 500 ? 6.332 20.326 -32.835 1.00 44.91 500 SER A CA 1
ATOM 3678 C C . SER A 1 500 ? 6.846 21.748 -32.559 1.00 44.91 500 SER A C 1
ATOM 3680 O O . SER A 1 500 ? 7.736 22.211 -33.265 1.00 44.91 500 SER A O 1
ATOM 3682 N N . GLN A 1 501 ? 6.300 22.466 -31.569 1.00 43.78 501 GLN A N 1
ATOM 3683 C CA . GLN A 1 501 ? 6.510 23.918 -31.426 1.00 43.78 501 GLN A CA 1
ATOM 3684 C C . GLN A 1 501 ? 7.402 24.366 -30.252 1.00 43.78 501 GLN A C 1
ATOM 3686 O O . GLN A 1 501 ? 7.434 25.556 -29.948 1.00 43.78 501 GLN A O 1
ATOM 3691 N N . SER A 1 502 ? 8.153 23.478 -29.588 1.00 47.19 502 SER A N 1
ATOM 3692 C CA . SER A 1 502 ? 9.083 23.923 -28.535 1.00 47.19 502 SER A CA 1
ATOM 3693 C C . SER A 1 502 ? 10.494 24.174 -29.091 1.00 47.19 502 SER A C 1
ATOM 3695 O O . SER A 1 502 ? 11.116 23.233 -29.578 1.00 47.19 502 SER A O 1
ATOM 3697 N N . PRO A 1 503 ? 11.052 25.397 -28.990 1.00 42.56 503 PRO A N 1
ATOM 3698 C CA . PRO A 1 503 ? 12.449 25.677 -29.339 1.00 42.56 503 PRO A CA 1
ATOM 3699 C C . PRO A 1 503 ? 13.471 25.137 -28.311 1.00 42.56 503 PRO A C 1
ATOM 3701 O O . PRO A 1 503 ? 14.662 25.416 -28.435 1.00 42.56 503 PRO A O 1
ATOM 3704 N N . ALA A 1 504 ? 13.036 24.390 -27.287 1.00 53.75 504 ALA A N 1
ATOM 3705 C CA . ALA A 1 504 ? 13.885 23.882 -26.210 1.00 53.75 504 ALA A CA 1
ATOM 3706 C C . ALA A 1 504 ? 14.487 22.498 -26.525 1.00 53.75 504 ALA A C 1
ATOM 3708 O O . ALA A 1 504 ? 13.824 21.617 -27.072 1.00 53.75 504 ALA A O 1
ATOM 3709 N N . SER A 1 505 ? 15.740 22.267 -26.114 1.00 61.19 505 SER A N 1
ATOM 3710 C CA . SER A 1 505 ? 16.426 20.972 -26.271 1.00 61.19 505 SER A CA 1
ATOM 3711 C C . SER A 1 505 ? 15.952 19.956 -25.221 1.00 61.19 505 SER A C 1
ATOM 3713 O O . SER A 1 505 ? 16.568 19.749 -24.174 1.00 61.19 505 SER A O 1
ATOM 3715 N N . LEU A 1 506 ? 14.799 19.346 -25.489 1.00 63.16 506 LEU A N 1
ATOM 3716 C CA . LEU A 1 506 ? 14.152 18.377 -24.607 1.00 63.16 506 LEU A CA 1
ATOM 3717 C C . LEU A 1 506 ? 14.447 16.951 -25.054 1.00 63.16 506 LEU A C 1
ATOM 3719 O O . LEU A 1 506 ? 14.303 16.609 -26.230 1.00 63.16 506 LEU A O 1
ATOM 3723 N N . LYS A 1 507 ? 14.852 16.118 -24.095 1.00 70.19 507 LYS A N 1
ATOM 3724 C CA . LYS A 1 507 ? 15.135 14.700 -24.299 1.00 70.19 507 LYS A CA 1
ATOM 3725 C C . LYS A 1 507 ? 14.131 13.850 -23.543 1.00 70.19 507 LYS A C 1
ATOM 3727 O O . LYS A 1 507 ? 13.968 14.011 -22.336 1.00 70.19 507 LYS A O 1
ATOM 3732 N N . VAL A 1 508 ? 13.472 12.930 -24.237 1.00 71.56 508 VAL A N 1
ATOM 3733 C CA . VAL A 1 508 ? 12.446 12.064 -23.641 1.00 71.56 508 VAL A CA 1
ATOM 3734 C C . VAL A 1 508 ? 12.930 10.627 -23.616 1.00 71.56 508 VAL A C 1
ATOM 3736 O O . VAL A 1 508 ? 13.223 10.066 -24.664 1.00 71.56 508 VAL A O 1
ATOM 3739 N N . TRP A 1 509 ? 12.953 10.016 -22.439 1.00 75.31 509 TRP A N 1
ATOM 3740 C CA . TRP A 1 509 ? 13.188 8.596 -22.223 1.00 75.31 509 TRP A CA 1
ATOM 3741 C C . TRP A 1 509 ? 11.876 7.889 -21.926 1.00 75.31 509 TRP A C 1
ATOM 3743 O O . TRP A 1 509 ? 11.180 8.225 -20.973 1.00 75.31 509 TRP A O 1
ATOM 3753 N N . CYS A 1 510 ? 11.563 6.888 -22.736 1.00 78.06 510 CYS A N 1
ATOM 3754 C CA . CYS A 1 510 ? 10.394 6.038 -22.593 1.00 78.06 510 CYS A CA 1
ATOM 3755 C C . CYS A 1 510 ? 10.864 4.596 -22.385 1.00 78.06 510 CYS A C 1
ATOM 3757 O O . CYS A 1 510 ? 11.488 4.033 -23.281 1.00 78.06 510 CYS A O 1
ATOM 3759 N N . VAL A 1 511 ? 10.594 4.005 -21.220 1.00 80.25 511 VAL A N 1
ATOM 3760 C CA . VAL A 1 511 ? 10.958 2.616 -20.901 1.00 80.25 511 VAL A CA 1
ATOM 3761 C C . VAL A 1 511 ? 9.695 1.780 -20.740 1.00 80.25 511 VAL A C 1
ATOM 3763 O O . VAL A 1 511 ? 8.910 2.003 -19.826 1.00 80.25 511 VAL A O 1
ATOM 3766 N N . VAL A 1 512 ? 9.498 0.788 -21.600 1.00 83.62 512 VAL A N 1
ATOM 3767 C CA . VAL A 1 512 ? 8.374 -0.147 -21.492 1.00 83.62 512 VAL A CA 1
ATOM 3768 C C . VAL A 1 512 ? 8.914 -1.563 -21.452 1.00 83.62 512 VAL A C 1
ATOM 3770 O O . VAL A 1 512 ? 9.550 -2.009 -22.408 1.00 83.62 512 VAL A O 1
ATOM 3773 N N . ALA A 1 513 ? 8.680 -2.270 -20.346 1.00 86.69 513 ALA A N 1
ATOM 3774 C CA . ALA A 1 513 ? 9.245 -3.601 -20.155 1.00 86.69 513 ALA A CA 1
ATOM 3775 C C . ALA A 1 513 ? 8.452 -4.518 -19.229 1.00 86.69 513 ALA A C 1
ATOM 3777 O O . ALA A 1 513 ? 7.704 -4.060 -18.379 1.00 86.69 513 ALA A O 1
ATOM 3778 N N . ALA A 1 514 ? 8.639 -5.835 -19.328 1.00 89.50 514 ALA A N 1
ATOM 3779 C CA . ALA A 1 514 ? 8.129 -6.725 -18.285 1.00 89.50 514 ALA A CA 1
ATOM 3780 C C . ALA A 1 514 ? 8.950 -6.568 -16.999 1.00 89.50 514 ALA A C 1
ATOM 3782 O O . ALA A 1 514 ? 8.385 -6.420 -15.919 1.00 89.50 514 ALA A O 1
ATOM 3783 N N . ILE A 1 515 ? 10.275 -6.519 -17.120 1.00 90.88 515 ILE A N 1
ATOM 3784 C CA . ILE A 1 515 ? 11.194 -6.253 -16.010 1.00 90.88 515 ILE A CA 1
ATOM 3785 C C . ILE A 1 515 ? 12.153 -5.145 -16.440 1.00 90.88 515 ILE A C 1
ATOM 3787 O O . ILE A 1 515 ? 12.754 -5.242 -17.506 1.00 90.88 515 ILE A O 1
ATOM 3791 N N . SER A 1 516 ? 12.319 -4.107 -15.624 1.00 88.00 516 SER A N 1
ATOM 3792 C CA . SER A 1 516 ? 13.324 -3.066 -15.846 1.00 88.00 516 SER A CA 1
ATOM 3793 C C . SER A 1 516 ? 14.124 -2.798 -14.586 1.00 88.00 516 SER A C 1
ATOM 3795 O O . SER A 1 516 ? 13.528 -2.715 -13.516 1.00 88.00 516 SER A O 1
ATOM 3797 N N . ASN A 1 517 ? 15.434 -2.593 -14.708 1.00 84.19 517 ASN A N 1
ATOM 3798 C CA . ASN A 1 517 ? 16.220 -1.921 -13.671 1.00 84.19 517 ASN A CA 1
ATOM 3799 C C . ASN A 1 517 ? 16.855 -0.594 -14.133 1.00 84.19 517 ASN A C 1
ATOM 3801 O O . ASN A 1 517 ? 17.792 -0.082 -13.520 1.00 84.19 517 ASN A O 1
ATOM 3805 N N . VAL A 1 518 ? 16.340 -0.027 -15.226 1.00 79.06 518 VAL A N 1
ATOM 3806 C CA . VAL A 1 518 ? 16.773 1.273 -15.747 1.00 79.06 518 VAL A CA 1
ATOM 3807 C C . VAL A 1 518 ? 16.148 2.388 -14.913 1.00 79.06 518 VAL A C 1
ATOM 3809 O O . VAL A 1 518 ? 14.927 2.552 -14.898 1.00 79.06 518 VAL A O 1
ATOM 3812 N N . ALA A 1 519 ? 16.995 3.173 -14.249 1.00 74.62 519 ALA A N 1
ATOM 3813 C CA . ALA A 1 519 ? 16.591 4.306 -13.423 1.00 74.62 519 ALA A CA 1
ATOM 3814 C C . ALA A 1 519 ? 16.808 5.650 -14.155 1.00 74.62 519 ALA A C 1
ATOM 3816 O O . ALA A 1 519 ? 17.617 5.715 -15.087 1.00 74.62 519 ALA A O 1
ATOM 3817 N N . PRO A 1 520 ? 16.169 6.754 -13.714 1.00 72.31 520 PRO A N 1
ATOM 3818 C CA . PRO A 1 520 ? 16.388 8.090 -14.278 1.00 72.31 520 PRO A CA 1
ATOM 3819 C C . PRO A 1 520 ? 17.867 8.502 -14.316 1.00 72.31 520 PRO A C 1
ATOM 3821 O O . PRO A 1 520 ? 18.316 9.108 -15.285 1.00 72.31 520 PRO A O 1
ATOM 3824 N N . ASN A 1 521 ? 18.663 8.092 -13.321 1.00 70.94 521 ASN A N 1
ATOM 3825 C CA . ASN A 1 521 ? 20.101 8.371 -13.298 1.00 70.94 521 ASN A CA 1
ATOM 3826 C C . ASN A 1 521 ? 20.859 7.757 -14.483 1.00 70.94 521 ASN A C 1
ATOM 3828 O O . ASN A 1 521 ? 21.815 8.364 -14.960 1.00 70.94 521 ASN A O 1
ATOM 3832 N N . THR A 1 522 ? 20.423 6.605 -15.000 1.00 73.44 522 THR A N 1
ATOM 3833 C CA . THR A 1 522 ? 21.005 6.006 -16.211 1.00 73.44 522 THR A CA 1
ATOM 3834 C C . THR A 1 522 ? 20.704 6.856 -17.443 1.00 73.44 522 THR A C 1
ATOM 3836 O O . THR A 1 522 ? 21.579 7.064 -18.281 1.00 73.44 522 THR A O 1
ATOM 3839 N N . ALA A 1 523 ? 19.487 7.401 -17.537 1.00 73.38 523 ALA A N 1
ATOM 3840 C CA . ALA A 1 523 ? 19.114 8.326 -18.603 1.00 73.38 523 ALA A CA 1
ATOM 3841 C C . ALA A 1 523 ? 19.951 9.617 -18.544 1.00 73.38 523 ALA A C 1
ATOM 3843 O O . ALA A 1 523 ? 20.468 10.061 -19.568 1.00 73.38 523 ALA A O 1
ATOM 3844 N N . PHE A 1 524 ? 20.162 10.170 -17.342 1.00 71.75 524 PHE A N 1
ATOM 3845 C CA . PHE A 1 524 ? 21.018 11.342 -17.137 1.00 71.75 524 PHE A CA 1
ATOM 3846 C C . PHE A 1 524 ? 22.477 11.068 -17.533 1.00 71.75 524 PHE A C 1
ATOM 3848 O O . PHE A 1 524 ? 23.049 11.840 -18.303 1.00 71.75 524 PHE A O 1
ATOM 3855 N N . ALA A 1 525 ? 23.051 9.945 -17.080 1.00 70.75 525 ALA A N 1
ATOM 3856 C CA . ALA A 1 525 ? 24.411 9.518 -17.424 1.00 70.75 525 ALA A CA 1
ATOM 3857 C C . ALA A 1 525 ? 24.635 9.450 -18.941 1.00 70.75 525 ALA A C 1
ATOM 3859 O O . ALA A 1 525 ? 25.648 9.923 -19.454 1.00 70.75 525 ALA A O 1
ATOM 3860 N N . ALA A 1 526 ? 23.666 8.862 -19.645 1.00 74.00 526 ALA A N 1
ATOM 3861 C CA . ALA A 1 526 ? 23.717 8.607 -21.076 1.00 74.00 526 ALA A CA 1
ATOM 3862 C C . ALA A 1 526 ? 23.563 9.868 -21.940 1.00 74.00 526 ALA A C 1
ATOM 3864 O O . ALA A 1 526 ? 23.881 9.833 -23.131 1.00 74.00 526 ALA A O 1
ATOM 3865 N N . ASP A 1 527 ? 23.025 10.952 -21.380 1.00 71.56 527 ASP A N 1
ATOM 3866 C CA . ASP A 1 527 ? 22.786 12.196 -22.105 1.00 71.56 527 ASP A CA 1
ATOM 3867 C C . ASP A 1 527 ? 23.793 13.294 -21.793 1.00 71.56 527 ASP A C 1
ATOM 3869 O O . ASP A 1 527 ? 24.148 14.033 -22.714 1.00 71.56 527 ASP A O 1
ATOM 3873 N N . GLN A 1 528 ? 24.239 13.401 -20.540 1.00 70.00 528 GLN A N 1
ATOM 3874 C CA . GLN A 1 528 ? 25.297 14.308 -20.099 1.00 70.00 528 GLN A CA 1
ATOM 3875 C C . GLN A 1 528 ? 25.878 13.828 -18.756 1.00 70.00 528 GLN A C 1
ATOM 3877 O O . GLN A 1 528 ? 25.280 13.998 -17.692 1.00 70.00 528 GLN A O 1
ATOM 3882 N N . SER A 1 529 ? 27.089 13.270 -18.798 1.00 65.00 529 SER A N 1
ATOM 3883 C CA . SER A 1 529 ? 27.780 12.705 -17.628 1.00 65.00 529 SER A CA 1
ATOM 3884 C C . SER A 1 529 ? 28.080 13.729 -16.523 1.00 65.00 529 SER A C 1
ATOM 3886 O O . SER A 1 529 ? 28.138 13.362 -15.351 1.00 65.00 529 SER A O 1
ATOM 3888 N N . SER A 1 530 ? 28.202 15.016 -16.859 1.00 59.94 530 SER A N 1
ATOM 3889 C CA . SER A 1 530 ? 28.359 16.127 -15.906 1.00 59.94 530 SER A CA 1
ATOM 3890 C C . SER A 1 530 ? 27.175 16.273 -14.941 1.00 59.94 530 SER A C 1
ATOM 3892 O O . SER A 1 530 ? 27.362 16.750 -13.821 1.00 59.94 530 SER A O 1
ATOM 3894 N N . TYR A 1 531 ? 25.972 15.812 -15.312 1.00 58.47 531 TYR A N 1
ATOM 3895 C CA . TYR A 1 531 ? 24.801 15.839 -14.428 1.00 58.47 531 TYR A CA 1
ATOM 3896 C C . TYR A 1 531 ? 24.772 14.713 -13.395 1.00 58.47 531 TYR A C 1
ATOM 3898 O O . TYR A 1 531 ? 23.982 14.779 -12.454 1.00 58.47 531 TYR A O 1
ATOM 3906 N N . LEU A 1 532 ? 25.660 13.716 -13.486 1.00 59.06 532 LEU A N 1
ATOM 3907 C CA . LEU A 1 532 ? 25.767 12.683 -12.452 1.00 59.06 532 LEU A CA 1
ATOM 3908 C C . LEU A 1 532 ? 26.126 13.280 -11.087 1.00 59.06 532 LEU A C 1
ATOM 3910 O O . LEU A 1 532 ? 25.579 12.850 -10.073 1.00 59.06 532 LEU A O 1
ATOM 3914 N N . ALA A 1 533 ? 26.957 14.326 -11.059 1.00 55.50 533 ALA A N 1
ATOM 3915 C CA . ALA A 1 533 ? 27.289 15.050 -9.832 1.00 55.50 533 ALA A CA 1
ATOM 3916 C C . ALA A 1 533 ? 26.063 15.748 -9.205 1.00 55.50 533 ALA A C 1
ATOM 3918 O O . ALA A 1 533 ? 25.948 15.810 -7.982 1.00 55.50 533 ALA A O 1
ATOM 3919 N N . PHE A 1 534 ? 25.115 16.205 -10.032 1.00 51.16 534 PHE A N 1
ATOM 3920 C CA . PHE A 1 534 ? 23.847 16.783 -9.579 1.00 51.16 534 PHE A CA 1
ATOM 3921 C C . PHE A 1 534 ? 22.848 15.708 -9.134 1.00 51.16 534 PHE A C 1
ATOM 3923 O O . PHE A 1 534 ? 22.107 15.935 -8.183 1.00 51.16 534 PHE A O 1
ATOM 3930 N N . SER A 1 535 ? 22.881 14.509 -9.731 1.00 50.88 535 SER A N 1
ATOM 3931 C CA . SER A 1 535 ? 22.014 13.386 -9.337 1.00 50.88 535 SER A CA 1
ATOM 3932 C C . SER A 1 535 ? 22.202 12.947 -7.876 1.00 50.88 535 SER A C 1
ATOM 3934 O O . SER A 1 535 ? 21.242 12.518 -7.237 1.00 50.88 535 SER A O 1
ATOM 3936 N N . GLY A 1 536 ? 23.402 13.140 -7.310 1.00 48.84 536 GLY A N 1
ATOM 3937 C CA . GLY A 1 536 ? 23.680 12.914 -5.887 1.00 48.84 536 GLY A CA 1
ATOM 3938 C C . GLY A 1 536 ? 22.986 13.910 -4.947 1.00 48.84 536 GLY A C 1
ATOM 3939 O O . GLY A 1 536 ? 22.706 13.565 -3.801 1.00 48.84 536 GLY A O 1
ATOM 3940 N N . GLN A 1 537 ? 22.652 15.114 -5.427 1.00 45.53 537 GLN A N 1
ATOM 3941 C CA . GLN A 1 537 ? 21.853 16.101 -4.688 1.00 45.53 537 GLN A CA 1
ATOM 3942 C C . GLN A 1 537 ? 20.343 15.871 -4.832 1.00 45.53 537 GLN A C 1
ATOM 3944 O O . GLN A 1 537 ? 19.575 16.397 -4.032 1.00 45.53 537 GLN A O 1
ATOM 3949 N N . LEU A 1 538 ? 19.906 15.063 -5.807 1.00 48.31 538 LEU A N 1
ATOM 3950 C CA . LEU A 1 538 ? 18.483 14.828 -6.066 1.00 48.31 538 LEU A CA 1
ATOM 3951 C C . LEU A 1 538 ? 17.794 13.970 -5.003 1.00 48.31 538 LEU A C 1
ATOM 3953 O O . LEU A 1 538 ? 16.575 13.845 -5.043 1.00 48.31 538 LEU A O 1
ATOM 3957 N N . SER A 1 539 ? 18.514 13.384 -4.037 1.00 43.31 539 SER A N 1
ATOM 3958 C CA . SER A 1 539 ? 17.934 12.533 -2.977 1.00 43.31 539 SER A CA 1
ATOM 3959 C C . SER A 1 539 ? 16.996 11.424 -3.497 1.00 43.31 539 SER A C 1
ATOM 3961 O O . SER A 1 539 ? 16.176 10.878 -2.760 1.00 43.31 539 SER A O 1
ATOM 3963 N N . LEU A 1 540 ? 17.108 11.077 -4.782 1.00 49.09 540 LEU A N 1
ATOM 3964 C CA . LEU A 1 540 ? 16.285 10.068 -5.420 1.00 49.09 540 LEU A CA 1
ATOM 3965 C C . LEU A 1 540 ? 16.843 8.708 -5.009 1.00 49.09 540 LEU A C 1
ATOM 3967 O O . LEU A 1 540 ? 17.957 8.354 -5.387 1.00 49.09 540 LEU A O 1
ATOM 3971 N N . ASN A 1 541 ? 16.037 7.906 -4.314 1.00 50.47 541 ASN A N 1
ATOM 3972 C CA . ASN A 1 541 ? 16.278 6.475 -4.076 1.00 50.47 541 ASN A CA 1
ATOM 3973 C C . ASN A 1 541 ? 16.343 5.643 -5.391 1.00 50.47 541 ASN A C 1
ATOM 3975 O O . ASN A 1 541 ? 16.226 4.425 -5.349 1.00 50.47 541 ASN A O 1
ATOM 3979 N N . PHE A 1 542 ? 16.474 6.286 -6.557 1.00 50.88 542 PHE A N 1
ATOM 3980 C CA . PHE A 1 542 ? 16.480 5.691 -7.891 1.00 50.88 542 PHE A CA 1
ATOM 3981 C C . PHE A 1 542 ? 17.870 5.813 -8.529 1.00 50.88 542 PHE A C 1
ATOM 3983 O O . PHE A 1 542 ? 18.048 6.409 -9.594 1.00 50.88 542 PHE A O 1
ATOM 3990 N N . THR A 1 543 ? 18.878 5.269 -7.856 1.00 56.47 543 THR A N 1
ATOM 3991 C CA . THR A 1 543 ? 20.213 5.084 -8.424 1.00 56.47 543 THR A CA 1
ATOM 3992 C C . THR A 1 543 ? 20.242 3.734 -9.146 1.00 56.47 543 THR A C 1
ATOM 3994 O O . THR A 1 543 ? 19.843 2.714 -8.595 1.00 56.47 543 THR A O 1
ATOM 3997 N N . SER A 1 544 ? 20.684 3.703 -10.408 1.00 55.34 544 SER A N 1
ATOM 3998 C CA . SER A 1 544 ? 20.944 2.427 -11.093 1.00 55.34 544 SER A CA 1
ATOM 3999 C C . SER A 1 544 ? 22.041 1.687 -10.338 1.00 55.34 544 SER A C 1
ATOM 4001 O O . SER A 1 544 ? 23.161 2.191 -10.252 1.00 55.34 544 SER A O 1
ATOM 4003 N N . LEU A 1 545 ? 21.718 0.522 -9.779 1.00 65.56 545 LEU A N 1
ATOM 4004 C CA . LEU A 1 545 ? 22.609 -0.271 -8.935 1.00 65.56 545 LEU A CA 1
ATOM 4005 C C . LEU A 1 545 ? 22.497 -1.762 -9.277 1.00 65.56 545 LEU A C 1
ATOM 4007 O O . LEU A 1 545 ? 21.481 -2.215 -9.805 1.00 65.56 545 LEU A O 1
ATOM 4011 N N . ASP A 1 546 ? 23.576 -2.487 -8.990 1.00 78.56 546 ASP A N 1
ATOM 4012 C CA . ASP A 1 546 ? 23.885 -3.796 -9.563 1.00 78.56 546 ASP A CA 1
ATOM 4013 C C . ASP A 1 546 ? 22.803 -4.864 -9.330 1.00 78.56 546 ASP A C 1
ATOM 4015 O O . ASP A 1 546 ? 22.322 -5.078 -8.209 1.00 78.56 546 ASP A O 1
ATOM 4019 N N . VAL A 1 547 ? 22.478 -5.600 -10.393 1.00 86.12 547 VAL A N 1
ATOM 4020 C CA . VAL A 1 547 ? 21.790 -6.893 -10.308 1.00 86.12 547 VAL A CA 1
ATOM 4021 C C . VAL A 1 547 ? 22.852 -7.982 -10.292 1.00 86.12 547 VAL A C 1
ATOM 4023 O O . VAL A 1 547 ? 23.677 -8.047 -11.199 1.00 86.12 547 VAL A O 1
ATOM 4026 N N . ASN A 1 548 ? 22.840 -8.846 -9.279 1.00 90.75 548 ASN A N 1
ATOM 4027 C CA . ASN A 1 548 ? 23.861 -9.871 -9.102 1.00 90.75 548 ASN A CA 1
ATOM 4028 C C . ASN A 1 548 ? 23.271 -11.231 -8.712 1.00 90.75 548 ASN A C 1
ATOM 4030 O O . ASN A 1 548 ? 22.370 -11.309 -7.870 1.00 90.75 548 ASN A O 1
ATOM 4034 N N . ASN A 1 549 ? 23.807 -12.316 -9.281 1.00 93.44 549 ASN A N 1
ATOM 4035 C CA . ASN A 1 549 ? 23.463 -13.701 -8.938 1.00 93.44 549 ASN A CA 1
ATOM 4036 C C . ASN A 1 549 ? 21.946 -13.961 -8.954 1.00 93.44 549 ASN A C 1
ATOM 4038 O O . ASN A 1 549 ? 21.434 -14.698 -8.113 1.00 93.44 549 ASN A O 1
ATOM 4042 N N . SER A 1 550 ? 21.216 -13.294 -9.846 1.00 94.50 550 SER A N 1
ATOM 4043 C CA . SER A 1 550 ? 19.751 -13.278 -9.856 1.00 94.50 550 SER A CA 1
ATOM 4044 C C . SER A 1 550 ? 19.193 -14.024 -11.070 1.00 94.50 550 SER A C 1
ATOM 4046 O O . SER A 1 550 ? 19.885 -14.240 -12.069 1.00 94.50 550 SER A O 1
ATOM 4048 N N . LEU A 1 551 ? 17.931 -14.444 -10.980 1.00 95.56 551 LEU A N 1
ATOM 4049 C CA . LEU A 1 551 ? 17.224 -15.128 -12.063 1.00 95.56 551 LEU A CA 1
ATOM 4050 C C . LEU A 1 551 ? 15.954 -14.360 -12.405 1.00 95.56 551 LEU A C 1
ATOM 4052 O O . LEU A 1 551 ? 15.091 -14.174 -11.549 1.00 95.56 551 LEU A O 1
ATOM 4056 N N . PHE A 1 552 ? 15.831 -13.966 -13.667 1.00 95.12 552 PHE A N 1
ATOM 4057 C CA . PHE A 1 552 ? 14.655 -13.309 -14.218 1.00 95.12 552 PHE A CA 1
ATOM 4058 C C . PHE A 1 552 ? 13.952 -14.241 -15.206 1.00 95.12 552 PHE A C 1
ATOM 4060 O O . PHE A 1 552 ? 14.528 -14.627 -16.220 1.00 95.12 552 PHE A O 1
ATOM 4067 N N . GLU A 1 553 ? 12.703 -14.603 -14.921 1.00 96.31 553 GLU A N 1
ATOM 4068 C CA . GLU A 1 553 ? 11.877 -15.471 -15.763 1.00 96.31 553 GLU A CA 1
ATOM 4069 C C . GLU A 1 553 ? 10.686 -14.690 -16.334 1.00 96.31 553 GLU A C 1
ATOM 4071 O O . GLU A 1 553 ? 9.843 -14.191 -15.594 1.00 96.31 553 GLU A O 1
ATOM 4076 N N . ILE A 1 554 ? 10.568 -14.617 -17.658 1.00 95.31 554 ILE A N 1
ATOM 4077 C CA . ILE A 1 554 ? 9.464 -13.949 -18.351 1.00 95.31 554 ILE A CA 1
ATOM 4078 C C . ILE A 1 554 ? 8.778 -14.965 -19.263 1.00 95.31 554 ILE A C 1
ATOM 4080 O O . ILE A 1 554 ? 9.336 -15.367 -20.285 1.00 95.31 554 ILE A O 1
ATOM 4084 N N . THR A 1 555 ? 7.554 -15.368 -18.924 1.00 94.56 555 THR A N 1
ATOM 4085 C CA . THR A 1 555 ? 6.880 -16.490 -19.592 1.00 94.56 555 THR A CA 1
ATOM 4086 C C . THR A 1 555 ? 5.467 -16.136 -20.035 1.00 94.56 555 THR A C 1
ATOM 4088 O O . THR A 1 555 ? 4.622 -15.827 -19.208 1.00 94.56 555 THR A O 1
ATOM 4091 N N . GLY A 1 556 ? 5.140 -16.258 -21.322 1.00 91.31 556 GLY A N 1
ATOM 4092 C CA . GLY A 1 556 ? 3.763 -16.041 -21.793 1.00 91.31 556 GLY A CA 1
ATOM 4093 C C . GLY A 1 556 ? 3.293 -14.583 -21.723 1.00 91.31 556 GLY A C 1
ATOM 4094 O O . GLY A 1 556 ? 2.090 -14.337 -21.737 1.00 91.31 556 GLY A O 1
ATOM 4095 N N . THR A 1 557 ? 4.215 -13.629 -21.601 1.00 91.88 557 THR A N 1
ATOM 4096 C CA . THR A 1 557 ? 3.915 -12.199 -21.453 1.00 91.88 557 THR A CA 1
ATOM 4097 C C . THR A 1 557 ? 3.603 -11.578 -22.810 1.00 91.88 557 THR A C 1
ATOM 4099 O O . THR A 1 557 ? 4.267 -11.864 -23.810 1.00 91.88 557 THR A O 1
ATOM 4102 N N . THR A 1 558 ? 2.591 -10.715 -22.858 1.00 90.25 558 THR A N 1
ATOM 4103 C CA . THR A 1 558 ? 2.203 -9.980 -24.064 1.00 90.25 558 THR A CA 1
ATOM 4104 C C . THR A 1 558 ? 2.433 -8.495 -23.855 1.00 90.25 558 THR A C 1
ATOM 4106 O O . THR A 1 558 ? 1.857 -7.915 -22.938 1.00 90.25 558 THR A O 1
ATOM 4109 N N . MET A 1 559 ? 3.237 -7.880 -24.715 1.00 85.25 559 MET A N 1
ATOM 4110 C CA . MET A 1 559 ? 3.484 -6.440 -24.691 1.00 85.25 559 MET A CA 1
ATOM 4111 C C . MET A 1 559 ? 2.886 -5.783 -25.929 1.00 85.25 559 MET A C 1
ATOM 4113 O O . MET A 1 559 ? 3.048 -6.293 -27.038 1.00 85.25 559 MET A O 1
ATOM 4117 N N . GLN A 1 560 ? 2.214 -4.653 -25.743 1.00 82.50 560 GLN A N 1
ATOM 4118 C CA . GLN A 1 560 ? 1.560 -3.903 -26.801 1.00 82.50 560 GLN A CA 1
ATOM 4119 C C . GLN A 1 560 ? 1.840 -2.409 -26.647 1.00 82.50 560 GLN A C 1
ATOM 4121 O O . GLN A 1 560 ? 1.682 -1.841 -25.567 1.00 82.50 560 GLN A O 1
ATOM 4126 N N . LEU A 1 561 ? 2.221 -1.774 -27.752 1.00 73.94 561 LEU A N 1
ATOM 4127 C CA . LEU A 1 561 ? 2.350 -0.328 -27.863 1.00 73.94 561 LEU A CA 1
ATOM 4128 C C . LEU A 1 561 ? 1.291 0.143 -28.857 1.00 73.94 561 LEU A C 1
ATOM 4130 O O . LEU A 1 561 ? 1.389 -0.155 -30.040 1.00 73.94 561 LEU A O 1
ATOM 4134 N N . THR A 1 562 ? 0.242 0.809 -28.388 1.00 66.19 562 THR A N 1
ATOM 4135 C CA . THR A 1 562 ? -0.812 1.323 -29.267 1.00 66.19 562 THR A CA 1
ATOM 4136 C C . THR A 1 562 ? -0.481 2.742 -29.715 1.00 66.19 562 THR A C 1
ATOM 4138 O O . THR A 1 562 ? -0.322 3.609 -28.846 1.00 66.19 562 THR A O 1
ATOM 4141 N N . PRO A 1 563 ? -0.436 3.019 -31.031 1.00 53.97 563 PRO A N 1
ATOM 4142 C CA . PRO A 1 563 ? -0.490 4.389 -31.504 1.00 53.97 563 PRO A CA 1
ATOM 4143 C C . PRO A 1 563 ? -1.868 4.976 -31.145 1.00 53.97 563 PRO A C 1
ATOM 4145 O O . PRO A 1 563 ? -2.887 4.319 -31.379 1.00 53.97 563 PRO A O 1
ATOM 4148 N N . PRO A 1 564 ? -1.943 6.178 -30.556 1.00 48.53 564 PRO A N 1
ATOM 4149 C CA . PRO A 1 564 ? -3.195 6.904 -30.466 1.00 48.53 564 PRO A CA 1
ATOM 4150 C C . PRO A 1 564 ? -3.697 7.215 -31.881 1.00 48.53 564 PRO A C 1
ATOM 4152 O O . PRO A 1 564 ? -2.909 7.393 -32.811 1.00 48.53 564 PRO A O 1
ATOM 4155 N N . LEU A 1 565 ? -5.017 7.261 -32.050 1.00 41.28 565 LEU A N 1
ATOM 4156 C CA . LEU A 1 565 ? -5.657 7.716 -33.282 1.00 41.28 565 LEU A CA 1
ATOM 4157 C C . LEU A 1 565 ? -5.181 9.150 -33.591 1.00 41.28 565 LEU A C 1
ATOM 4159 O O . LEU A 1 565 ? -5.689 10.091 -32.995 1.00 41.28 565 LEU A O 1
ATOM 4163 N N . TYR A 1 566 ? -4.217 9.330 -34.498 1.00 39.91 566 TYR A N 1
ATOM 4164 C CA . TYR A 1 566 ? -3.817 10.649 -35.001 1.00 39.91 566 TYR A CA 1
ATOM 4165 C C . TYR A 1 566 ? -3.778 10.655 -36.527 1.00 39.91 566 TYR A C 1
ATOM 4167 O O . TYR A 1 566 ? -2.838 10.179 -37.164 1.00 39.91 566 TYR A O 1
ATOM 4175 N N . SER A 1 567 ? -4.804 11.254 -37.121 1.00 28.08 567 SER A N 1
ATOM 4176 C CA . SER A 1 567 ? -4.676 11.930 -38.405 1.00 28.08 567 SER A CA 1
ATOM 4177 C C . SER A 1 567 ? -3.923 13.248 -38.186 1.00 28.08 567 SER A C 1
ATOM 4179 O O . SER A 1 567 ? -4.374 14.061 -37.392 1.00 28.08 567 SER A O 1
ATOM 4181 N N . GLN A 1 568 ? -2.786 13.404 -38.874 1.00 38.25 568 GLN A N 1
ATOM 4182 C CA . GLN A 1 568 ? -2.176 14.642 -39.398 1.00 38.25 568 GLN A CA 1
ATOM 4183 C C . GLN A 1 568 ? -2.499 15.987 -38.712 1.00 38.25 568 GLN A C 1
ATOM 4185 O O . GLN A 1 568 ? -3.652 16.394 -38.718 1.00 38.25 568 GLN A O 1
ATOM 4190 N N . LEU A 1 569 ? -1.461 16.762 -38.350 1.00 31.69 569 LEU A N 1
ATOM 4191 C CA . LEU A 1 569 ? -1.194 18.129 -38.865 1.00 31.69 569 LEU A CA 1
ATOM 4192 C C . LEU A 1 569 ? -0.172 18.879 -37.987 1.00 31.69 569 LEU A C 1
ATOM 4194 O O . LEU A 1 569 ? -0.518 19.383 -36.929 1.00 31.69 569 LEU A O 1
ATOM 4198 N N . ALA A 1 570 ? 1.070 19.009 -38.465 1.00 29.59 570 ALA A N 1
ATOM 4199 C CA . ALA A 1 570 ? 1.806 20.281 -38.535 1.00 29.59 570 ALA A CA 1
ATOM 4200 C C . ALA A 1 570 ? 3.212 20.052 -39.125 1.00 29.59 570 ALA A C 1
ATOM 4202 O O . ALA A 1 570 ? 3.880 19.065 -38.837 1.00 29.59 570 ALA A O 1
ATOM 4203 N N . THR A 1 571 ? 3.624 20.984 -39.978 1.00 34.03 571 THR A N 1
ATOM 4204 C CA . THR A 1 571 ? 4.875 21.078 -40.753 1.00 34.03 571 THR A CA 1
ATOM 4205 C C . THR A 1 571 ? 6.181 20.854 -39.966 1.00 34.03 571 THR A C 1
ATOM 4207 O O . THR A 1 571 ? 6.234 21.167 -38.778 1.00 34.03 571 THR A O 1
ATOM 4210 N N . PRO A 1 572 ? 7.263 20.390 -40.631 1.00 35.72 572 PRO A N 1
ATOM 4211 C CA . PRO A 1 572 ? 8.531 20.056 -39.985 1.00 35.72 572 PRO A CA 1
ATOM 4212 C C . PRO A 1 572 ? 9.313 21.318 -39.586 1.00 35.72 572 PRO A C 1
ATOM 4214 O O . PRO A 1 572 ? 9.693 22.118 -40.439 1.00 35.72 572 PRO A O 1
ATOM 4217 N N . VAL A 1 573 ? 9.594 21.467 -38.291 1.00 39.44 573 VAL A N 1
ATOM 4218 C CA . VAL A 1 573 ? 10.624 22.365 -37.745 1.00 39.44 573 VAL A CA 1
ATOM 4219 C C . VAL A 1 573 ? 11.481 21.541 -36.766 1.00 39.44 573 VAL A C 1
ATOM 4221 O O . VAL A 1 573 ? 11.004 20.570 -36.188 1.00 39.44 573 VAL A O 1
ATOM 4224 N N . THR A 1 574 ? 12.770 21.870 -36.683 1.00 41.47 574 THR A N 1
ATOM 4225 C CA . THR A 1 574 ? 13.905 21.110 -36.112 1.00 41.47 574 THR A CA 1
ATOM 4226 C C . THR A 1 574 ? 13.686 20.432 -34.742 1.00 41.47 574 THR A C 1
ATOM 4228 O O . THR A 1 574 ? 13.071 20.998 -33.848 1.00 41.47 574 THR A O 1
ATOM 4231 N N . ALA A 1 575 ? 14.246 19.222 -34.601 1.00 42.03 575 ALA A N 1
ATOM 4232 C CA . ALA A 1 575 ? 13.805 18.112 -33.744 1.00 42.03 575 ALA A CA 1
ATOM 4233 C C . ALA A 1 575 ? 14.141 18.148 -32.234 1.00 42.03 575 ALA A C 1
ATOM 4235 O O . ALA A 1 575 ? 15.264 18.462 -31.840 1.00 42.03 575 ALA A O 1
ATOM 4236 N N . ALA A 1 576 ? 13.209 17.639 -31.415 1.00 54.25 576 ALA A N 1
ATOM 4237 C CA . ALA A 1 576 ? 13.451 17.074 -30.079 1.00 54.25 576 ALA A CA 1
ATOM 4238 C C . ALA A 1 576 ? 13.973 15.617 -30.178 1.00 54.25 576 ALA A C 1
ATOM 4240 O O . ALA A 1 576 ? 13.618 14.901 -31.117 1.00 54.25 576 ALA A O 1
ATOM 4241 N N . GLN A 1 577 ? 14.797 15.153 -29.225 1.00 61.31 577 GLN A N 1
ATOM 4242 C CA . GLN A 1 577 ? 15.341 13.779 -29.218 1.00 61.31 577 GLN A CA 1
ATOM 4243 C C . GLN A 1 577 ? 14.499 12.854 -28.326 1.00 61.31 577 GLN A C 1
ATOM 4245 O O . GLN A 1 577 ? 14.410 13.054 -27.113 1.00 61.31 577 GLN A O 1
ATOM 4250 N N . GLN 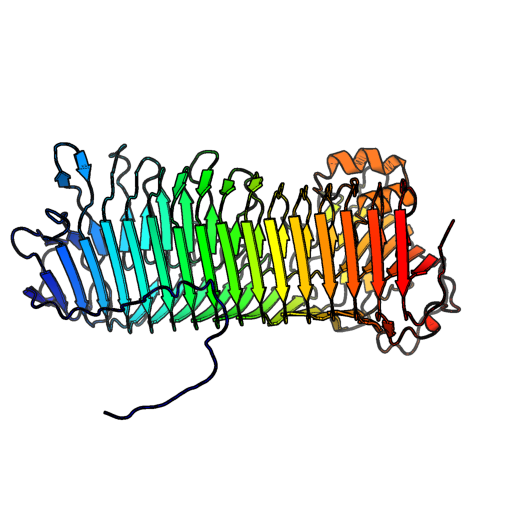A 1 578 ? 13.923 11.798 -28.903 1.00 65.12 578 GLN A N 1
ATOM 4251 C CA . GLN A 1 578 ? 13.189 10.768 -28.161 1.00 65.12 578 GLN A CA 1
ATOM 4252 C C . GLN A 1 578 ? 13.973 9.450 -28.150 1.00 65.12 578 GLN A C 1
ATOM 4254 O O . GLN A 1 578 ? 14.396 8.935 -29.184 1.00 65.12 578 GLN A O 1
ATOM 4259 N N . ARG A 1 579 ? 14.143 8.883 -26.958 1.00 72.12 579 ARG A N 1
ATOM 4260 C CA . ARG A 1 579 ? 14.796 7.603 -26.698 1.00 72.12 579 ARG A CA 1
ATOM 4261 C C . ARG A 1 579 ? 13.759 6.630 -26.158 1.00 72.12 579 ARG A C 1
ATOM 4263 O O . ARG A 1 579 ? 13.167 6.864 -25.106 1.00 72.12 579 ARG A O 1
ATOM 4270 N N . VAL A 1 580 ? 13.525 5.541 -26.880 1.00 73.25 580 VAL A N 1
ATOM 4271 C CA . VAL A 1 580 ? 12.549 4.517 -26.483 1.00 73.25 580 VAL A CA 1
ATOM 4272 C C . VAL A 1 580 ? 13.285 3.210 -26.223 1.00 73.25 580 VAL A C 1
ATOM 4274 O O . VAL A 1 580 ? 13.973 2.711 -27.105 1.00 73.25 580 VAL A O 1
ATOM 4277 N N . LEU A 1 581 ? 13.136 2.650 -25.025 1.00 76.31 581 LEU A N 1
ATOM 4278 C CA . LEU A 1 581 ? 13.553 1.298 -24.670 1.00 76.31 581 LEU A CA 1
ATOM 4279 C C . LEU A 1 581 ? 12.301 0.443 -24.502 1.00 76.31 581 LEU A C 1
ATOM 4281 O O . LEU A 1 581 ? 11.601 0.550 -23.498 1.00 76.31 581 LEU A O 1
ATOM 4285 N N . PHE A 1 582 ? 12.022 -0.409 -25.481 1.00 78.81 582 PHE A N 1
ATOM 4286 C CA . PHE A 1 582 ? 10.871 -1.300 -25.457 1.00 78.81 582 PHE A CA 1
ATOM 4287 C C . PHE A 1 582 ? 11.351 -2.751 -25.526 1.00 78.81 582 PHE A C 1
ATOM 4289 O O . PHE A 1 582 ? 11.956 -3.165 -26.514 1.00 78.81 582 PHE A O 1
ATOM 4296 N N . GLY A 1 583 ? 11.108 -3.539 -24.479 1.00 81.38 583 GLY A N 1
ATOM 4297 C CA . GLY A 1 583 ? 11.559 -4.930 -24.471 1.00 81.38 583 GLY A CA 1
ATOM 4298 C C . GLY A 1 583 ? 11.082 -5.757 -23.293 1.00 81.38 583 GLY A C 1
ATOM 4299 O O . GLY A 1 583 ? 10.644 -5.208 -22.296 1.00 81.38 583 GLY A O 1
ATOM 4300 N N . MET A 1 584 ? 11.158 -7.090 -23.366 1.00 87.25 584 MET A N 1
ATOM 4301 C CA . MET A 1 584 ? 10.710 -7.938 -22.244 1.00 87.25 584 MET A CA 1
ATOM 4302 C C . MET A 1 584 ? 11.534 -7.654 -20.980 1.00 87.25 584 MET A C 1
ATOM 4304 O O . MET A 1 584 ? 10.976 -7.535 -19.890 1.00 87.25 584 MET A O 1
ATOM 4308 N N . ALA A 1 585 ? 12.840 -7.464 -21.136 1.00 88.31 585 ALA A N 1
ATOM 4309 C CA . ALA A 1 585 ? 13.737 -6.992 -20.093 1.00 88.31 585 ALA A CA 1
ATOM 4310 C C . ALA A 1 585 ? 14.438 -5.696 -20.531 1.00 88.31 585 ALA A C 1
ATOM 4312 O O . ALA A 1 585 ? 14.944 -5.634 -21.647 1.00 88.31 585 ALA A O 1
ATOM 4313 N N . ALA A 1 586 ? 14.513 -4.688 -19.662 1.00 86.44 586 ALA A N 1
ATOM 4314 C CA . ALA A 1 586 ? 15.318 -3.480 -19.855 1.00 86.44 586 ALA A CA 1
ATOM 4315 C C . ALA A 1 586 ? 16.349 -3.375 -18.722 1.00 86.44 586 ALA A C 1
ATOM 4317 O O . ALA A 1 586 ? 15.984 -3.193 -17.565 1.00 86.44 586 ALA A O 1
ATOM 4318 N N . MET A 1 587 ? 17.630 -3.539 -19.036 1.00 85.75 587 MET A N 1
ATOM 4319 C CA . MET A 1 587 ? 18.654 -3.817 -18.033 1.00 85.75 587 MET A CA 1
ATOM 4320 C C . MET A 1 587 ? 19.798 -2.797 -18.026 1.00 85.75 587 MET A C 1
ATOM 4322 O O . MET A 1 587 ? 20.153 -2.235 -19.060 1.00 85.75 587 MET A O 1
ATOM 4326 N N . SER A 1 588 ? 20.387 -2.596 -16.850 1.00 83.69 588 SER A N 1
ATOM 4327 C CA . SER A 1 588 ? 21.564 -1.771 -16.565 1.00 83.69 588 SER A CA 1
ATOM 4328 C C . SER A 1 588 ? 22.386 -2.426 -15.451 1.00 83.69 588 SER A C 1
ATOM 4330 O O . SER A 1 588 ? 21.794 -2.981 -14.538 1.00 83.69 588 SER A O 1
ATOM 4332 N N . ASN A 1 589 ? 23.720 -2.386 -15.488 1.00 84.12 589 ASN A N 1
ATOM 4333 C CA . ASN A 1 589 ? 24.601 -2.893 -14.412 1.00 84.12 589 ASN A CA 1
ATOM 4334 C C . ASN A 1 589 ? 24.253 -4.316 -13.912 1.00 84.12 589 ASN A C 1
ATOM 4336 O O . ASN A 1 589 ? 23.678 -4.499 -12.836 1.00 84.12 589 ASN A O 1
ATOM 4340 N N . VAL A 1 590 ? 24.566 -5.340 -14.709 1.00 85.12 590 VAL A N 1
ATOM 4341 C CA . VAL A 1 590 ? 24.158 -6.731 -14.448 1.00 85.12 590 VAL A CA 1
ATOM 4342 C C . VAL A 1 590 ? 25.361 -7.671 -14.380 1.00 85.12 590 VAL A C 1
ATOM 4344 O O . VAL A 1 590 ? 26.169 -7.712 -15.302 1.00 85.12 590 VAL A O 1
ATOM 4347 N N . VAL A 1 591 ? 25.443 -8.472 -13.316 1.00 88.38 591 VAL A N 1
ATOM 4348 C CA . VAL A 1 591 ? 26.520 -9.438 -13.048 1.00 88.38 591 VAL A CA 1
ATOM 4349 C C . VAL A 1 591 ? 25.933 -10.821 -12.743 1.00 88.38 591 VAL A C 1
ATOM 4351 O O . VAL A 1 591 ? 24.957 -10.925 -12.001 1.00 88.38 591 VAL A O 1
ATOM 4354 N N . ASN A 1 592 ? 26.501 -11.901 -13.292 1.00 89.94 592 ASN A N 1
ATOM 4355 C CA . ASN A 1 592 ? 26.136 -13.299 -12.982 1.00 89.94 592 ASN A CA 1
ATOM 4356 C C . ASN A 1 592 ? 24.615 -13.551 -12.946 1.00 89.94 592 ASN A C 1
ATOM 4358 O O . ASN A 1 592 ? 24.083 -14.162 -12.018 1.00 89.94 592 ASN A O 1
ATOM 4362 N N . THR A 1 593 ? 23.883 -13.014 -13.913 1.00 91.12 593 THR A N 1
ATOM 4363 C CA . THR A 1 593 ? 22.417 -13.023 -13.899 1.00 91.12 593 THR A CA 1
ATOM 4364 C C . THR A 1 593 ? 21.903 -13.780 -15.106 1.00 91.12 593 THR A C 1
ATOM 4366 O O . THR A 1 593 ? 22.462 -13.696 -16.197 1.00 91.12 593 THR A O 1
ATOM 4369 N N . THR A 1 594 ? 20.827 -14.536 -14.912 1.00 93.69 594 THR A N 1
ATOM 4370 C CA . THR A 1 594 ? 20.166 -15.265 -15.997 1.00 93.69 594 THR A CA 1
ATOM 4371 C C . THR A 1 594 ? 18.828 -14.617 -16.317 1.00 93.69 594 THR A C 1
ATOM 4373 O O . THR A 1 594 ? 18.015 -14.400 -15.422 1.00 93.69 594 THR A O 1
ATOM 4376 N N . VAL A 1 595 ? 18.581 -14.350 -17.598 1.00 92.56 595 VAL A N 1
ATOM 4377 C CA . VAL A 1 595 ? 17.298 -13.877 -18.121 1.00 92.56 595 VAL A CA 1
ATOM 4378 C C . VAL A 1 595 ? 16.726 -14.946 -19.048 1.00 92.56 595 VAL A C 1
ATOM 4380 O O . VAL A 1 595 ? 17.291 -15.250 -20.099 1.00 92.56 595 VAL A O 1
ATOM 4383 N N . LEU A 1 596 ? 15.592 -15.521 -18.658 1.00 93.31 596 LEU A N 1
ATOM 4384 C CA . LEU A 1 596 ? 14.866 -16.534 -19.414 1.00 93.31 596 LEU A CA 1
ATOM 4385 C C . LEU A 1 596 ? 13.572 -15.934 -19.963 1.00 93.31 596 LEU A C 1
ATOM 4387 O O . LEU A 1 596 ? 12.693 -15.555 -19.193 1.00 93.31 596 LEU A O 1
ATOM 4391 N N . VAL A 1 597 ? 13.425 -15.899 -21.287 1.00 90.50 597 VAL A N 1
ATOM 4392 C CA . VAL A 1 597 ? 12.204 -15.429 -21.955 1.00 90.50 597 VAL A CA 1
ATOM 4393 C C . VAL A 1 597 ? 11.578 -16.563 -22.759 1.00 90.50 597 VAL A C 1
ATOM 4395 O O . VAL A 1 597 ? 12.180 -17.084 -23.696 1.00 90.50 597 VAL A O 1
ATOM 4398 N N . THR A 1 598 ? 10.349 -16.962 -22.434 1.00 90.88 598 THR A N 1
ATOM 4399 C CA . THR A 1 598 ? 9.680 -18.070 -23.135 1.00 90.88 598 THR A CA 1
ATOM 4400 C C . THR A 1 598 ? 8.236 -17.753 -23.485 1.00 90.88 598 THR A C 1
ATOM 4402 O O . THR A 1 598 ? 7.504 -17.172 -22.693 1.00 90.88 598 THR A O 1
ATOM 4405 N N . ARG A 1 599 ? 7.785 -18.161 -24.678 1.00 88.88 599 ARG A N 1
ATOM 4406 C CA . ARG A 1 599 ? 6.374 -18.035 -25.110 1.00 88.88 599 ARG A CA 1
ATOM 4407 C C . ARG A 1 599 ? 5.786 -16.612 -25.011 1.00 88.88 599 ARG A C 1
ATOM 4409 O O . ARG A 1 599 ? 4.568 -16.464 -24.970 1.00 88.88 599 ARG A O 1
ATOM 4416 N N . SER A 1 600 ? 6.624 -15.583 -24.946 1.00 87.00 600 SER A N 1
ATOM 4417 C CA . SER A 1 600 ? 6.214 -14.179 -24.868 1.00 87.00 600 SER A CA 1
ATOM 4418 C C . SER A 1 600 ? 6.108 -13.583 -26.272 1.00 87.00 600 SER A C 1
ATOM 4420 O O . SER A 1 600 ? 6.698 -14.110 -27.218 1.00 87.00 600 SER A O 1
ATOM 4422 N N . ARG A 1 601 ? 5.340 -12.502 -26.433 1.00 85.75 601 ARG A N 1
ATOM 4423 C CA . ARG A 1 601 ? 5.124 -11.859 -27.739 1.00 85.75 601 ARG A CA 1
ATOM 4424 C C . ARG A 1 601 ? 4.946 -10.352 -27.638 1.00 85.75 601 ARG A C 1
ATOM 4426 O O . ARG A 1 601 ? 4.392 -9.842 -26.665 1.00 85.75 601 ARG A O 1
ATOM 4433 N N . PHE A 1 602 ? 5.332 -9.677 -28.708 1.00 80.81 602 PHE A N 1
ATOM 4434 C CA . PHE A 1 602 ? 4.974 -8.296 -28.977 1.00 80.81 602 PHE A CA 1
ATOM 4435 C C . PHE A 1 602 ? 3.746 -8.256 -29.895 1.00 80.81 602 PHE A C 1
ATOM 4437 O O . PHE A 1 602 ? 3.625 -9.080 -30.799 1.00 80.81 602 PHE A O 1
ATOM 4444 N N . CYS A 1 603 ? 2.798 -7.360 -29.635 1.00 74.50 603 CYS A N 1
ATOM 4445 C CA . CYS A 1 603 ? 1.553 -7.229 -30.393 1.00 74.50 603 CYS A CA 1
ATOM 4446 C C . CYS A 1 603 ? 1.359 -5.782 -30.849 1.00 74.50 603 CYS A C 1
ATOM 4448 O O . CYS A 1 603 ? 1.658 -4.857 -30.097 1.00 74.50 603 CYS A O 1
ATOM 4450 N N . ASN A 1 604 ? 0.799 -5.604 -32.050 1.00 63.47 604 ASN A N 1
ATOM 4451 C CA . ASN A 1 604 ? 0.388 -4.306 -32.594 1.00 63.47 604 ASN A CA 1
ATOM 4452 C C . ASN A 1 604 ? 1.494 -3.231 -32.590 1.00 63.47 604 ASN A C 1
ATOM 4454 O O . ASN A 1 604 ? 1.213 -2.050 -32.427 1.00 63.47 604 ASN A O 1
ATOM 4458 N N . ILE A 1 605 ? 2.753 -3.648 -32.761 1.00 57.66 605 ILE A N 1
ATOM 4459 C CA . ILE A 1 605 ? 3.830 -2.733 -33.128 1.00 57.66 605 ILE A CA 1
ATOM 4460 C C . ILE A 1 605 ? 3.643 -2.484 -34.621 1.00 57.66 605 ILE A C 1
ATOM 4462 O O . ILE A 1 605 ? 4.064 -3.297 -35.439 1.00 57.66 605 ILE A O 1
ATOM 4466 N N . THR A 1 606 ? 2.913 -1.438 -34.992 1.00 46.31 606 THR A N 1
ATOM 4467 C CA . THR A 1 606 ? 2.891 -1.014 -36.392 1.00 46.31 606 THR A CA 1
ATOM 4468 C C . THR A 1 606 ? 4.305 -0.590 -36.794 1.00 46.31 606 THR A C 1
ATOM 4470 O O . THR A 1 606 ? 5.022 0.008 -35.990 1.00 46.31 606 THR A O 1
ATOM 4473 N N . ASP A 1 607 ? 4.691 -0.834 -38.051 1.00 39.03 607 ASP A N 1
ATOM 4474 C CA . ASP A 1 607 ? 5.970 -0.399 -38.652 1.00 39.03 607 ASP A CA 1
ATOM 4475 C C . ASP A 1 607 ? 6.219 1.127 -38.539 1.00 39.03 607 ASP A C 1
ATOM 4477 O O . ASP A 1 607 ? 7.279 1.637 -38.873 1.00 39.03 607 ASP A O 1
ATOM 4481 N N . SER A 1 608 ? 5.263 1.889 -38.007 1.00 38.34 608 SER A N 1
ATOM 4482 C CA . SER A 1 608 ? 5.336 3.325 -37.755 1.00 38.34 608 SER A CA 1
ATOM 4483 C C . SER A 1 608 ? 6.228 3.752 -36.579 1.00 38.34 608 SER A C 1
ATOM 4485 O O . SER A 1 608 ? 6.271 4.944 -36.301 1.00 38.34 608 SER A O 1
ATOM 4487 N N . LEU A 1 609 ? 6.951 2.857 -35.886 1.00 42.41 609 LEU A N 1
ATOM 4488 C CA . LEU A 1 609 ? 8.088 3.298 -35.048 1.00 42.41 609 LEU A CA 1
ATOM 4489 C C . LEU A 1 609 ? 9.233 3.869 -35.905 1.00 42.41 609 LEU A C 1
ATOM 4491 O O . LEU A 1 609 ? 10.061 4.618 -35.393 1.00 42.41 609 LEU A O 1
ATOM 4495 N N . THR A 1 610 ? 9.243 3.591 -37.213 1.00 36.34 610 THR A N 1
ATOM 4496 C CA . THR A 1 610 ? 9.959 4.399 -38.202 1.00 36.34 610 THR A CA 1
ATOM 4497 C C . THR A 1 610 ? 9.022 5.482 -38.737 1.00 36.34 610 THR A C 1
ATOM 4499 O O . THR A 1 610 ? 8.465 5.359 -39.828 1.00 36.34 610 THR A O 1
ATOM 4502 N N . THR A 1 611 ? 8.784 6.550 -37.974 1.00 34.50 611 THR A N 1
ATOM 4503 C CA . THR A 1 611 ? 8.122 7.731 -38.542 1.00 34.50 611 THR A CA 1
ATOM 4504 C C . THR A 1 611 ? 9.088 8.432 -39.491 1.00 34.50 611 THR A C 1
ATOM 4506 O O . THR A 1 611 ? 10.154 8.887 -39.084 1.00 34.50 611 THR A O 1
ATOM 4509 N N . THR A 1 612 ? 8.691 8.562 -40.753 1.00 33.91 612 THR A N 1
ATOM 4510 C CA . THR A 1 612 ? 9.357 9.287 -41.851 1.00 33.91 61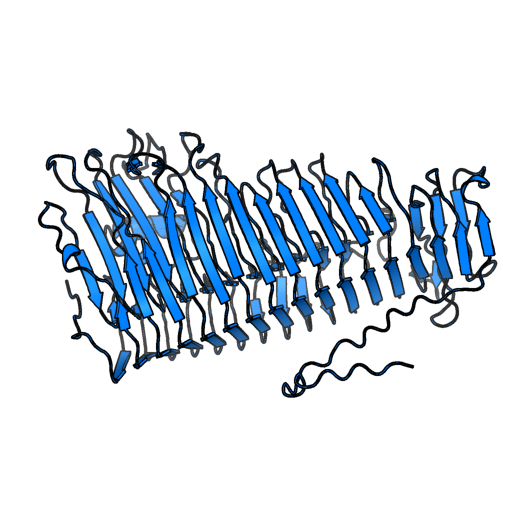2 THR A CA 1
ATOM 4511 C C . THR A 1 612 ? 9.425 10.811 -41.651 1.00 33.91 612 THR A C 1
ATOM 4513 O O . THR A 1 612 ? 9.409 11.567 -42.619 1.00 33.91 612 THR A O 1
ATOM 4516 N N . VAL A 1 613 ? 9.473 11.301 -40.412 1.00 37.91 613 VAL A N 1
ATOM 4517 C CA . VAL A 1 613 ? 9.423 12.733 -40.103 1.00 37.91 613 VAL A CA 1
ATOM 4518 C C . VAL A 1 613 ? 10.487 13.043 -39.057 1.00 37.91 613 VAL A C 1
ATOM 4520 O O . VAL A 1 613 ? 10.281 12.779 -37.887 1.00 37.91 613 VAL A O 1
ATOM 4523 N N . THR A 1 614 ? 11.649 13.515 -39.519 1.00 37.34 614 THR A N 1
ATOM 4524 C CA . THR A 1 614 ? 12.617 14.423 -38.857 1.00 37.34 614 THR A CA 1
ATOM 4525 C C . THR A 1 614 ? 12.737 14.433 -37.320 1.00 37.34 614 THR A C 1
ATOM 4527 O O . THR A 1 614 ? 12.967 15.497 -36.756 1.00 37.34 614 THR A O 1
ATOM 4530 N N . TYR A 1 615 ? 12.634 13.305 -36.623 1.00 37.22 615 TYR A N 1
ATOM 4531 C CA . TYR A 1 615 ? 13.055 13.181 -35.228 1.00 37.22 615 TYR A CA 1
ATOM 4532 C C . TYR A 1 615 ? 14.366 12.390 -35.185 1.00 37.22 615 TYR A C 1
ATOM 4534 O O . TYR A 1 615 ? 14.466 11.338 -35.814 1.00 37.22 615 TYR A O 1
ATOM 4542 N N . ASP A 1 616 ? 15.363 12.846 -34.421 1.00 44.28 616 ASP A N 1
ATOM 4543 C CA . ASP A 1 616 ? 16.515 12.013 -34.030 1.00 44.28 616 ASP A CA 1
ATOM 4544 C C . ASP A 1 616 ? 16.035 11.001 -32.966 1.00 44.28 616 ASP A C 1
ATOM 4546 O O . ASP A 1 616 ? 16.384 11.062 -31.784 1.00 44.28 616 ASP A O 1
ATOM 4550 N N . THR A 1 617 ? 15.123 10.110 -33.359 1.00 51.44 617 THR A N 1
ATOM 4551 C CA . THR A 1 617 ? 14.571 9.058 -32.506 1.00 51.44 617 THR A CA 1
ATOM 4552 C C . THR A 1 617 ? 15.490 7.849 -32.517 1.00 51.44 617 THR A C 1
ATOM 4554 O O . THR A 1 617 ? 15.678 7.215 -33.555 1.00 51.44 617 THR A O 1
ATOM 4557 N N . THR A 1 618 ? 16.013 7.467 -31.353 1.00 58.94 618 THR A N 1
ATOM 4558 C CA . THR A 1 618 ? 16.622 6.146 -31.159 1.00 58.94 618 THR A CA 1
ATOM 4559 C C . THR A 1 618 ? 15.617 5.268 -30.424 1.00 58.94 618 THR A C 1
ATOM 4561 O O . THR A 1 618 ? 15.515 5.321 -29.196 1.00 58.94 618 THR A O 1
ATOM 4564 N N . ALA A 1 619 ? 14.837 4.491 -31.173 1.00 62.12 619 ALA A N 1
ATOM 4565 C CA . ALA A 1 619 ? 13.990 3.448 -30.610 1.00 62.12 619 ALA A CA 1
ATOM 4566 C C . ALA A 1 619 ? 14.763 2.124 -30.597 1.00 62.12 619 ALA A C 1
ATOM 4568 O O . ALA A 1 619 ? 15.271 1.690 -31.628 1.00 62.12 619 ALA A O 1
ATOM 4569 N N . CYS A 1 620 ? 14.855 1.490 -29.431 1.00 66.31 620 CYS A N 1
ATOM 4570 C CA . CYS A 1 620 ? 15.381 0.146 -29.283 1.00 66.31 620 CYS A CA 1
ATOM 4571 C C . CYS A 1 620 ? 14.258 -0.821 -28.922 1.00 66.31 620 CYS A C 1
ATOM 4573 O O . CYS A 1 620 ? 13.639 -0.701 -27.861 1.00 66.31 620 CYS A O 1
ATOM 4575 N N . LEU A 1 621 ? 14.032 -1.782 -29.815 1.00 71.62 621 LEU A N 1
ATOM 4576 C CA . LEU A 1 621 ? 13.081 -2.870 -29.662 1.00 71.62 621 LEU A CA 1
ATOM 4577 C C . LEU A 1 621 ? 13.851 -4.188 -29.565 1.00 71.62 621 LEU A C 1
ATOM 4579 O O . LEU A 1 621 ? 14.478 -4.603 -30.538 1.00 71.62 621 LEU A O 1
ATOM 4583 N N . ALA A 1 622 ? 13.807 -4.844 -28.406 1.00 72.19 622 ALA A N 1
ATOM 4584 C CA . ALA A 1 622 ? 14.530 -6.095 -28.189 1.00 72.19 622 ALA A CA 1
ATOM 4585 C C . ALA A 1 622 ? 13.845 -6.997 -27.154 1.00 72.19 622 ALA A C 1
ATOM 4587 O O . ALA A 1 622 ? 13.053 -6.550 -26.331 1.00 72.19 622 ALA A O 1
ATOM 4588 N N . TRP A 1 623 ? 14.186 -8.288 -27.134 1.00 79.38 623 TRP A N 1
ATOM 4589 C CA . TRP A 1 623 ? 13.812 -9.163 -26.013 1.00 79.38 623 TRP A CA 1
ATOM 4590 C C . TRP A 1 623 ? 14.477 -8.708 -24.710 1.00 79.38 623 TRP A C 1
ATOM 4592 O O . TRP A 1 623 ? 13.828 -8.664 -23.666 1.00 79.38 623 TRP A O 1
ATOM 4602 N N . VAL A 1 624 ? 15.752 -8.330 -24.794 1.00 82.38 624 VAL A N 1
ATOM 4603 C CA . VAL A 1 624 ? 16.521 -7.721 -23.709 1.00 82.38 624 VAL A CA 1
ATOM 4604 C C . VAL A 1 624 ? 17.167 -6.451 -24.255 1.00 82.38 624 VAL A C 1
ATOM 4606 O O . VAL A 1 624 ? 18.009 -6.527 -25.147 1.00 82.38 624 VAL A O 1
ATOM 4609 N N . SER A 1 625 ? 16.763 -5.297 -23.734 1.00 79.62 625 SER A N 1
ATOM 4610 C CA . SER A 1 625 ? 17.319 -3.985 -24.065 1.00 79.62 625 SER A CA 1
ATOM 4611 C C . SER A 1 625 ? 18.310 -3.575 -22.984 1.00 79.62 625 SER A C 1
ATOM 4613 O O . SER A 1 625 ? 18.014 -3.693 -21.798 1.00 79.62 625 SER A O 1
ATOM 4615 N N . LEU A 1 626 ? 19.479 -3.079 -23.376 1.00 78.81 626 LEU A N 1
ATOM 4616 C CA . LEU A 1 626 ? 20.504 -2.610 -22.447 1.00 78.81 626 LEU A CA 1
ATOM 4617 C C . LEU A 1 626 ? 20.527 -1.085 -22.463 1.00 78.81 626 LEU A C 1
ATOM 4619 O O . LEU A 1 626 ? 20.527 -0.475 -23.533 1.00 78.81 626 LEU A O 1
ATOM 4623 N N . ALA A 1 627 ? 20.526 -0.460 -21.291 1.00 75.56 627 ALA A N 1
ATOM 4624 C CA . ALA A 1 627 ? 20.679 0.982 -21.216 1.00 75.56 627 ALA A CA 1
ATOM 4625 C C . ALA A 1 627 ? 22.125 1.386 -21.584 1.00 75.56 627 ALA A C 1
ATOM 4627 O O . ALA A 1 627 ? 23.067 0.633 -21.313 1.00 75.56 627 ALA A O 1
ATOM 4628 N N . PRO A 1 628 ? 22.356 2.569 -22.177 1.00 67.94 628 PRO A N 1
ATOM 4629 C CA . PRO A 1 628 ? 23.710 3.070 -22.400 1.00 67.94 628 PRO A CA 1
ATOM 4630 C C . PRO A 1 628 ? 24.462 3.215 -21.073 1.00 67.94 628 PRO A C 1
ATOM 4632 O O . PRO A 1 628 ? 23.839 3.434 -20.036 1.00 67.94 628 PRO A O 1
ATOM 4635 N N . THR A 1 629 ? 25.796 3.132 -21.102 1.00 69.38 629 THR A N 1
ATOM 4636 C CA . THR A 1 629 ? 26.677 3.206 -19.911 1.00 69.38 629 THR A CA 1
ATOM 4637 C C . THR A 1 629 ? 26.544 2.054 -18.897 1.00 69.38 629 THR A C 1
ATOM 4639 O O . THR A 1 629 ? 27.080 2.147 -17.798 1.00 69.38 629 THR A O 1
ATOM 4642 N N . SER A 1 630 ? 25.890 0.948 -19.273 1.00 71.56 630 SER A N 1
ATOM 4643 C CA . SER A 1 630 ? 25.747 -0.245 -18.425 1.00 71.56 630 SER A CA 1
ATOM 4644 C C . SER A 1 630 ? 27.039 -1.058 -18.317 1.00 71.56 630 SER A C 1
ATOM 4646 O O . SER A 1 630 ? 27.705 -1.302 -19.323 1.00 71.56 630 SER A O 1
ATOM 4648 N N . THR A 1 631 ? 27.340 -1.576 -17.126 1.00 77.00 631 THR A N 1
ATOM 4649 C CA . THR A 1 631 ? 28.319 -2.659 -16.934 1.00 77.00 631 THR A CA 1
ATOM 4650 C C . THR A 1 631 ? 27.631 -4.023 -17.032 1.00 77.00 631 THR A C 1
ATOM 4652 O O . THR A 1 631 ? 26.547 -4.222 -16.487 1.00 77.00 631 THR A O 1
ATOM 4655 N N . ILE A 1 632 ? 28.216 -4.972 -17.767 1.00 78.44 632 ILE A N 1
ATOM 4656 C CA . ILE A 1 632 ? 27.639 -6.314 -17.936 1.00 78.44 632 ILE A CA 1
ATOM 4657 C C . ILE A 1 632 ? 28.734 -7.360 -17.797 1.00 78.44 632 ILE A C 1
ATOM 4659 O O . ILE A 1 632 ? 29.730 -7.301 -18.515 1.00 78.44 632 ILE A O 1
ATOM 4663 N N . ASP A 1 633 ? 28.517 -8.328 -16.911 1.00 81.50 633 ASP A N 1
ATOM 4664 C CA . ASP A 1 633 ? 29.404 -9.472 -16.711 1.00 81.50 633 ASP A CA 1
ATOM 4665 C C . ASP A 1 633 ? 28.590 -10.762 -16.503 1.00 81.50 633 ASP A C 1
ATOM 4667 O O . ASP A 1 633 ? 27.626 -10.789 -15.739 1.00 81.50 633 ASP A O 1
ATOM 4671 N N . ASN A 1 634 ? 28.949 -11.844 -17.199 1.00 82.31 634 ASN A N 1
ATOM 4672 C CA . ASN A 1 634 ? 28.290 -13.159 -17.113 1.00 82.31 634 ASN A CA 1
ATOM 4673 C C . ASN A 1 634 ? 26.744 -13.120 -17.169 1.00 82.31 634 ASN A C 1
ATOM 4675 O O . ASN A 1 634 ? 26.054 -13.783 -16.389 1.00 82.31 634 ASN A O 1
ATOM 4679 N N . LEU A 1 635 ? 26.189 -12.335 -18.097 1.00 82.25 635 LEU A N 1
ATOM 4680 C CA . LEU A 1 635 ? 24.754 -12.303 -18.378 1.00 82.25 635 LEU A CA 1
ATOM 4681 C C . LEU A 1 635 ? 24.374 -13.444 -19.333 1.00 82.25 635 LEU A C 1
ATOM 4683 O O . LEU A 1 635 ? 24.769 -13.442 -20.499 1.00 82.25 635 LEU A O 1
ATOM 4687 N N . LEU A 1 636 ? 23.568 -14.395 -18.859 1.00 84.69 636 LEU A N 1
ATOM 4688 C CA . LEU A 1 636 ? 23.027 -15.476 -19.685 1.00 84.69 636 LEU A CA 1
ATOM 4689 C C . LEU A 1 636 ? 21.612 -15.128 -20.152 1.00 84.69 636 LEU A C 1
ATOM 4691 O O . LEU A 1 636 ? 20.707 -14.982 -19.333 1.00 84.69 636 LEU A O 1
ATOM 4695 N N . ILE A 1 637 ? 21.401 -15.053 -21.467 1.00 83.56 637 ILE A N 1
ATOM 4696 C CA . ILE A 1 637 ? 20.079 -14.828 -22.065 1.00 83.56 637 ILE A CA 1
ATOM 4697 C C . ILE A 1 637 ? 19.640 -16.105 -22.775 1.00 83.56 637 ILE A C 1
ATOM 4699 O O . ILE A 1 637 ? 20.311 -16.579 -23.689 1.00 83.56 637 ILE A O 1
ATOM 4703 N N . SER A 1 638 ? 18.493 -16.650 -22.376 1.00 83.69 638 SER A N 1
ATOM 4704 C CA . SER A 1 638 ? 17.868 -17.792 -23.041 1.00 83.69 638 SER A CA 1
ATOM 4705 C C . SER A 1 638 ? 16.488 -17.398 -23.548 1.00 83.69 638 SER A C 1
ATOM 4707 O O . SER A 1 638 ? 15.652 -16.918 -22.780 1.00 83.69 638 SER A O 1
ATOM 4709 N N . SER A 1 639 ? 16.244 -17.599 -24.845 1.00 74.81 639 SER A N 1
ATOM 4710 C CA . SER A 1 639 ? 14.931 -17.392 -25.455 1.00 74.81 639 SER A CA 1
ATOM 4711 C C . SER A 1 639 ? 14.454 -18.668 -26.144 1.00 74.81 639 SER A C 1
ATOM 4713 O O . SER A 1 639 ? 15.217 -19.332 -26.843 1.00 74.81 639 SER A O 1
ATOM 4715 N N . CYS A 1 640 ? 13.201 -19.063 -25.910 1.00 62.84 640 CYS A N 1
ATOM 4716 C CA . CYS A 1 640 ? 12.631 -20.271 -26.508 1.00 62.84 640 CYS A CA 1
ATOM 4717 C C . CYS A 1 640 ? 11.184 -20.035 -26.958 1.00 62.84 640 CYS A C 1
ATOM 4719 O O . CYS A 1 640 ? 10.324 -19.639 -26.163 1.00 62.84 640 CYS A O 1
ATOM 4721 N N . ARG A 1 641 ? 10.918 -20.321 -28.244 1.00 56.94 641 ARG A N 1
ATOM 4722 C CA . ARG A 1 641 ? 9.628 -20.102 -28.929 1.00 56.94 641 ARG A CA 1
ATOM 4723 C C . ARG A 1 641 ? 9.135 -18.651 -28.827 1.00 56.94 641 ARG A C 1
ATOM 4725 O O . ARG A 1 641 ? 8.009 -18.399 -28.399 1.00 56.94 641 ARG A O 1
ATOM 4732 N N . THR A 1 642 ? 9.995 -17.716 -29.209 1.00 53.25 642 THR A N 1
ATOM 4733 C CA . THR A 1 642 ? 9.736 -16.274 -29.291 1.00 53.25 642 THR A CA 1
ATOM 4734 C C . THR A 1 642 ? 9.665 -15.843 -30.762 1.00 53.25 642 THR A C 1
ATOM 4736 O O . THR A 1 642 ? 10.519 -16.213 -31.561 1.00 53.25 642 THR A O 1
ATOM 4739 N N . LEU A 1 643 ? 8.622 -15.099 -31.143 1.00 46.03 643 LEU A N 1
ATOM 4740 C CA . LEU A 1 643 ? 8.404 -14.590 -32.508 1.00 46.03 643 LEU A CA 1
ATOM 4741 C C . LEU A 1 643 ? 8.920 -13.145 -32.604 1.00 46.03 643 LEU A C 1
ATOM 4743 O O . LEU A 1 643 ? 8.128 -12.227 -32.442 1.00 46.03 643 LEU A O 1
ATOM 4747 N N . MET A 1 644 ? 10.236 -12.954 -32.759 1.00 44.81 644 MET A N 1
ATOM 4748 C CA . MET A 1 644 ? 10.905 -11.750 -33.303 1.00 44.81 644 MET A CA 1
ATOM 4749 C C . MET A 1 644 ? 12.427 -11.967 -33.270 1.00 44.81 644 MET A C 1
ATOM 4751 O O . MET A 1 644 ? 12.928 -12.544 -32.300 1.00 44.81 644 MET A O 1
ATOM 4755 N N . GLU A 1 645 ? 13.153 -11.505 -34.291 1.00 38.28 645 GLU A N 1
ATOM 4756 C CA . GLU A 1 645 ? 14.622 -11.553 -34.337 1.00 38.28 645 GLU A CA 1
ATOM 4757 C C . GLU A 1 645 ? 15.262 -10.665 -33.256 1.00 38.28 645 GLU A C 1
ATOM 4759 O O . GLU A 1 645 ? 14.725 -9.637 -32.839 1.00 38.28 645 GLU A O 1
ATOM 4764 N N . LEU A 1 646 ? 16.405 -11.120 -32.747 1.00 36.22 646 LEU A N 1
ATOM 4765 C CA . LEU A 1 646 ? 17.146 -10.519 -31.644 1.00 36.22 646 LEU A CA 1
ATOM 4766 C C . LEU A 1 646 ? 17.926 -9.299 -32.168 1.00 36.22 646 LEU A C 1
ATOM 4768 O O . LEU A 1 646 ? 18.937 -9.470 -32.842 1.00 36.22 646 LEU A O 1
ATOM 4772 N N . HIS A 1 647 ? 17.493 -8.075 -31.856 1.00 37.06 647 HIS A N 1
ATOM 4773 C CA . HIS A 1 647 ? 18.283 -6.867 -32.117 1.00 37.06 647 HIS A CA 1
ATOM 4774 C C . HIS A 1 647 ? 18.924 -6.368 -30.821 1.00 37.06 647 HIS A C 1
ATOM 4776 O O . HIS A 1 647 ? 18.240 -5.897 -29.919 1.00 37.06 647 HIS A O 1
ATOM 4782 N N . ALA A 1 648 ? 20.249 -6.467 -30.717 1.00 33.66 648 ALA A N 1
ATOM 4783 C CA . ALA A 1 648 ? 21.008 -5.745 -29.703 1.00 33.66 648 ALA A CA 1
ATOM 4784 C C . ALA A 1 648 ? 21.288 -4.334 -30.235 1.00 33.66 648 ALA A C 1
ATOM 4786 O O . ALA A 1 648 ? 22.037 -4.174 -31.199 1.00 33.66 648 ALA A O 1
ATOM 4787 N N . CYS A 1 649 ? 20.675 -3.306 -29.646 1.00 38.16 649 CYS A N 1
ATOM 4788 C CA . CYS A 1 649 ? 20.991 -1.925 -30.003 1.00 38.16 649 CYS A CA 1
ATOM 4789 C C . CYS A 1 649 ? 22.298 -1.525 -29.314 1.00 38.16 649 CYS A C 1
ATOM 4791 O O . CYS A 1 649 ? 22.291 -1.063 -28.175 1.00 38.16 649 CYS A O 1
ATOM 4793 N N . TYR A 1 650 ? 23.419 -1.721 -29.999 1.00 30.12 650 TYR A N 1
ATOM 4794 C CA . TYR A 1 650 ? 24.666 -1.052 -29.653 1.00 30.12 650 TYR A CA 1
ATOM 4795 C C . TYR A 1 650 ? 24.679 0.318 -30.330 1.00 30.12 650 TYR A C 1
ATOM 4797 O O . TYR A 1 650 ? 24.435 0.420 -31.535 1.00 30.12 650 TYR A O 1
ATOM 4805 N N . LYS A 1 651 ? 24.971 1.363 -29.560 1.00 29.88 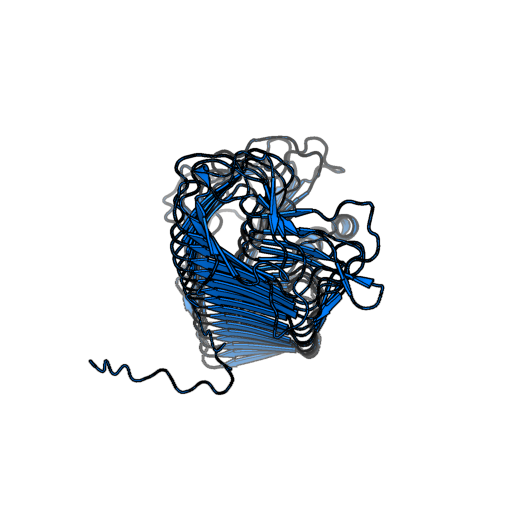651 LYS A N 1
ATOM 4806 C CA . LYS A 1 651 ? 25.649 2.537 -30.099 1.00 29.88 651 LYS A CA 1
ATOM 4807 C C . LYS A 1 651 ? 27.002 2.634 -29.427 1.00 29.88 651 LYS A C 1
ATOM 4809 O O . LYS A 1 651 ? 27.014 2.539 -28.179 1.00 29.88 651 LYS A O 1
#

Organism: Bodo saltans (NCBI:txid75058)

Mean predicted aligned error: 12.83 Å

Solvent-accessible surface area (backbone atoms only — not comparable to full-atom values): 31601 Å² total; per-residue (Å²): 141,81,88,83,88,83,88,89,83,91,85,68,99,78,73,79,69,79,82,77,75,84,74,84,73,85,70,96,41,52,77,40,58,45,80,70,59,87,59,80,59,45,81,46,44,35,93,82,47,38,33,36,32,37,34,48,15,72,63,80,41,38,34,38,36,40,35,19,86,39,91,88,47,38,19,36,42,34,39,41,34,33,44,41,54,47,33,44,35,80,38,74,34,74,57,97,86,40,53,23,44,29,25,38,35,44,36,40,31,51,29,48,45,88,78,78,78,65,41,51,24,59,40,71,58,62,92,86,62,76,64,40,41,33,52,32,42,37,40,39,38,35,55,24,35,48,53,27,38,54,45,28,43,37,33,44,45,37,65,63,17,37,39,36,37,40,40,39,39,38,33,56,23,40,40,36,39,49,28,74,56,70,84,52,51,36,50,34,36,38,28,24,30,33,36,54,28,36,40,38,40,39,31,49,26,44,37,40,40,38,36,54,29,58,50,72,36,25,33,34,28,43,20,25,29,30,36,30,50,33,38,40,38,39,33,52,25,40,39,40,37,46,38,81,20,62,15,37,43,24,49,32,26,50,50,44,58,88,51,71,12,41,39,32,47,34,36,40,40,39,31,54,25,40,38,39,37,37,21,47,33,23,39,28,46,35,33,29,61,84,75,56,34,32,34,40,32,59,24,38,39,40,40,31,48,27,40,36,42,36,37,37,47,39,49,58,70,48,56,82,47,80,61,27,31,45,22,56,32,39,40,21,36,53,34,38,34,45,32,38,39,38,37,33,40,30,42,36,40,36,38,42,36,36,73,68,44,50,94,51,71,25,96,56,64,63,43,55,70,19,41,37,30,52,34,39,36,51,27,37,37,30,56,24,39,39,39,38,33,50,24,38,40,38,36,36,40,35,38,29,52,59,65,40,49,35,38,84,74,34,91,88,50,49,29,33,30,40,43,49,34,49,26,50,29,38,31,33,24,37,36,32,53,24,41,39,40,36,33,56,22,35,40,37,43,43,69,51,72,58,63,85,48,25,57,38,65,34,96,51,34,53,23,34,48,36,37,37,38,41,25,46,32,37,37,13,22,35,32,32,49,25,41,39,36,41,28,44,29,40,40,36,36,51,63,87,65,76,59,79,82,64,95,33,59,39,36,39,39,39,39,37,23,50,35,29,33,69,20,64,50,40,58,41,44,64,74,43,59,79,50,48,72,54,54,72,73,61,76,58,57,40,45,59,42,50,35,30,56,23,41,40,39,38,34,44,28,40,39,33,48,42,77,69,96,72,83,84,90,80,82,95,57,85,60,52,40,40,37,33,44,39,20,51,28,32,41,39,31,38,30,52,26,39,41,40,41,31,56,31,42,76,42,72,71,59,79,63,84,65,61,95,62,82,50,68,58,53,73,40,66,18,63,61,34,67,50,65,92,49,51,80,42,69,69,46,79,48,78,47,77,58,83,70,84,84,45,76,76,80,131

Secondary structure (DSSP, 8-state):
------------TT---------------EEEEGGG--SSEEEE-TTT-SEEEEEEE-S--EEEEEPPSSSSS-EEEEEEEES---EEEEE-EEETTEEEE-SEEEEEES-B--S----SEEEE--TT-S--EEEEEEEEEES-EEEESSEEEEEEEEEEEEEEEEEEEEES-EEEEEE-SSS-EEEEEEEEEEEEEEEEEEES-EEEEEE--SS-EEEEEEEEEEE-SEEEEEES-EEEEEE-SSPEEEEEEEE-SSS-EEEES-EEEEES-EEEEEESSEEEEEEE-SSS-EEEES-EEEEES-EEEEEEE--BSSS-----EEEEEEE--SEEES-EEEEES-EEEEEEE-TT-B----SSSEEE--EEEEEEE-SEEES-EEEEES-EEEEEEE-SB-PBP--SS-TTS-EEEEEEEEEEEEE-S-EES-EEEEES-EEEEEEE-SS--B--B-TT--EEEEEEEEEEEEE-S-EES-EEEEES-EEEEEPPP--TT--SEEEEEEEEEEEE---HHHHHHHH-GGGHHHHTTS--S-----EES-EEEEES-EEEEEPP---------SPPEEEEEEEEEEESSEES-EEEEES-EEE---GGGS-SSS---EEEEEEEEE-TT--EES-EEEEES-SS-------

Nearest PDB structures (foldseek):
  7xzc-assembly2_B  TM=2.816E-01  e=2.107E-01  Flavobacteriaceae bacterium SA-0082
  7xzd-assembly2_B  TM=2.316E-01  e=8.737E-02  Flavobacteriaceae bacterium SA-0082
  6k0p-assembly1_A  TM=2.409E-01  e=6.406E-01  Paenibacillus glycanilyticus
  7znq-assembly1_D  TM=2.708E-01  e=2.137E+00  Stutzerimonas stutzeri ATCC 14405 = CCUG 16156